Protein AF-A0A9Q3HR51-F1 (afdb_monomer_lite)

Sequence (413 aa):
MALQSNESLQESEDQRRLSQVKAELARNITLREQELVAKAASLERLKFEEELTHQVNLVRLGSPSTTTSKIASPLLSPPIGPTNAMLKDAINQSPKSTVLIPVGKERDLPEPAMMVLRGLWARLGYQGNSFVDMQLEIAKELSRADFARFEREMLCNEVISLRNELDLLREDRNELIRRAESAQANLSQVLESEERTFKALVTEREIAKRAIERAEKGVQQVVVAKEKEAVRAEAMSEEIHRLEKERLAAVLYARTAEEQAALANITAKTAAAVAISAVQTSQPPTPRVGFAPTTPKSPRMPSPGLAGRTTTHSQKPSNNPSQNHHHSNLANTPRLATASSPNHHSTSAPRTPHLNSASQPNNNNTWTELDEAILQTKMRERRIEAEENRLAAEATKLAQERIKLRFDLNQLP

pLDDT: mean 70.79, std 23.89, range [27.12, 98.44]

Secondary structure (DSSP, 8-state):
-HHHHHHHHHHHHHHHHHHHHHHHHHHHHHHHHHHHHHHHHHHHHHHHHHHHHHHHHHHHHS------------------------SSSSS-----------TTS--PPPHHHHHHHHHHHHHTT--GGGHHHHHHHHHHHHHH--HHHHHHHHHHHHHHHHHHHHHHHHHHHHHHHHHHHHHHHHHHHHHHHHHHHHHHHHHHHHHHHHHHHHHHHHHHHHHHHHHHHHHHHHHHHHHHHHHHHHHHHHHHHHHHHHHHHHHHHHHHHHHHHHHHHHHTTS--------------------------------------------------------------------------------S-----HHHHHHHHHHHHHHHHHHHHHHHHHHHHHHHHHHHHHHHHHTT--

Radius of gyration: 59.31 Å; chains: 1; bounding box: 138×70×180 Å

Foldseek 3Di:
DVVVVVVVVVVVVVVVVVVVVLVVVVVVLVVVVVVLVVVVVVVVVVVVVVVVVVVVVVVVVPDDDDDDDDDDDDDDDDDDDDDDPPDDPPPPDDPPPPPPPDPDDQDDDPPVVLVVLCVVCVVVVDDPVCSVVVSVVVSVVVNVDPVVVVVVVVVVVVVVVVVVVVVVVVVVVVVVVVVVVVVVVVVVVVVVVVVVVVVVVVVVVVVVVVVVVVVVVVVVVVVVVVVVVVVVVVVVVVVVVVVVVVVVVVVVVVVVVVVVVVVVVVVVVVVVVVVVVVVVVDDDDDDDDDDDDDDDDDDDDDDDDDDDDDDDDDDDDDDDDDDDDDDDDDDDDDDDDDDDDDDDDDDDDDDDDDDDDDDDDDPPPCPDPVNVVVVVVVVVVVVVVVVVVVSVVVVVVSVVVVVVSVVVVVPDD

Structure (mmCIF, N/CA/C/O backbone):
data_AF-A0A9Q3HR51-F1
#
_entry.id   AF-A0A9Q3HR51-F1
#
loop_
_atom_site.group_PDB
_atom_site.id
_atom_site.type_symbol
_atom_site.label_atom_id
_atom_site.label_alt_id
_atom_site.label_comp_id
_atom_site.label_asym_id
_atom_site.label_entity_id
_atom_site.label_seq_id
_atom_site.pdbx_PDB_ins_code
_atom_site.Cartn_x
_atom_site.Cartn_y
_atom_site.Cartn_z
_atom_site.occupancy
_atom_site.B_iso_or_equiv
_atom_site.auth_seq_id
_atom_site.auth_comp_id
_atom_site.auth_asym_id
_atom_site.auth_atom_id
_atom_site.pdbx_PDB_model_num
ATOM 1 N N . MET A 1 1 ? 19.876 -45.340 -39.652 1.00 53.31 1 MET A N 1
ATOM 2 C CA . MET A 1 1 ? 19.483 -43.980 -40.084 1.00 53.31 1 MET A CA 1
ATOM 3 C C . MET A 1 1 ? 17.972 -43.731 -40.048 1.00 53.31 1 MET A C 1
ATOM 5 O O . MET A 1 1 ? 17.600 -42.638 -39.664 1.00 53.31 1 MET A O 1
ATOM 9 N N . ALA A 1 2 ? 17.091 -44.698 -40.350 1.00 52.72 2 ALA A N 1
ATOM 10 C CA . ALA A 1 2 ? 15.634 -44.468 -40.302 1.00 52.72 2 ALA A CA 1
ATOM 11 C C . ALA A 1 2 ? 15.041 -44.251 -38.886 1.00 52.72 2 ALA A C 1
ATOM 13 O O . ALA A 1 2 ? 14.058 -43.536 -38.747 1.00 52.72 2 ALA A O 1
ATOM 14 N N . LEU A 1 3 ? 15.647 -44.813 -37.830 1.00 51.34 3 LEU A N 1
ATOM 15 C CA . LEU A 1 3 ? 15.132 -44.690 -36.454 1.00 51.34 3 LEU A CA 1
ATOM 16 C C . LEU A 1 3 ? 15.398 -43.311 -35.816 1.00 51.34 3 LEU A C 1
ATOM 18 O O . LEU A 1 3 ? 14.521 -42.781 -35.146 1.00 51.34 3 LEU A O 1
ATOM 22 N N . GLN A 1 4 ? 16.538 -42.678 -36.117 1.00 52.66 4 GLN A N 1
ATOM 23 C CA . GLN A 1 4 ? 16.861 -41.320 -35.639 1.00 52.66 4 GLN A CA 1
ATOM 24 C C . GLN A 1 4 ? 15.927 -40.242 -36.209 1.00 52.66 4 GLN A C 1
ATOM 26 O O . GLN A 1 4 ? 15.720 -39.204 -35.587 1.00 52.66 4 GLN A O 1
ATOM 31 N N . SER A 1 5 ? 15.342 -40.484 -37.385 1.00 58.94 5 SER A N 1
ATOM 32 C CA . SER A 1 5 ? 14.429 -39.527 -38.014 1.00 58.94 5 SER A CA 1
ATOM 33 C C . SER A 1 5 ? 13.038 -39.524 -37.373 1.00 58.94 5 SER A C 1
ATOM 35 O O . SER A 1 5 ? 12.352 -38.511 -37.454 1.00 58.94 5 SER A O 1
ATOM 37 N N . ASN A 1 6 ? 12.628 -40.625 -36.730 1.00 60.16 6 ASN A N 1
ATOM 38 C CA . ASN A 1 6 ? 11.337 -40.715 -36.042 1.00 60.16 6 ASN A CA 1
ATOM 39 C C . ASN A 1 6 ? 11.389 -40.091 -34.642 1.00 60.16 6 ASN A C 1
ATOM 41 O O . ASN A 1 6 ? 10.438 -39.423 -34.253 1.00 60.16 6 ASN A O 1
ATOM 45 N N . GLU A 1 7 ? 12.502 -40.237 -33.917 1.00 68.19 7 GLU A N 1
ATOM 46 C CA . GLU A 1 7 ? 12.691 -39.585 -32.609 1.00 68.19 7 GLU A CA 1
ATOM 47 C C . GLU A 1 7 ? 12.742 -38.056 -32.741 1.00 68.19 7 GLU A C 1
ATOM 49 O O . GLU A 1 7 ? 12.067 -37.353 -31.997 1.00 68.19 7 GLU A O 1
ATOM 54 N N . SER A 1 8 ? 13.431 -37.539 -33.765 1.00 69.19 8 SER A N 1
ATOM 55 C CA . SER A 1 8 ? 13.460 -36.100 -34.065 1.00 69.19 8 SER A CA 1
ATOM 56 C C . SER A 1 8 ? 12.079 -35.530 -34.420 1.00 69.19 8 SER A C 1
ATOM 58 O O . SER A 1 8 ? 11.780 -34.379 -34.090 1.00 69.19 8 SER A O 1
ATOM 60 N N . LEU A 1 9 ? 11.234 -36.314 -35.097 1.00 73.19 9 LEU A N 1
ATOM 61 C CA . LEU A 1 9 ? 9.881 -35.887 -35.448 1.00 73.19 9 LEU A CA 1
ATOM 62 C C . LEU A 1 9 ? 8.974 -35.862 -34.210 1.00 73.19 9 LEU A C 1
ATOM 64 O O . LEU A 1 9 ? 8.222 -34.908 -34.019 1.00 73.19 9 LEU A O 1
ATOM 68 N N . GLN A 1 10 ? 9.100 -36.878 -33.352 1.00 76.56 10 GLN A N 1
ATOM 69 C CA . GLN A 1 10 ? 8.363 -36.996 -32.096 1.00 76.56 10 GLN A CA 1
ATOM 70 C C . GLN A 1 10 ? 8.715 -35.850 -31.132 1.00 76.56 10 GLN A C 1
ATOM 72 O O . GLN A 1 10 ? 7.820 -35.193 -30.607 1.00 76.56 10 GLN A O 1
ATOM 77 N N . GLU A 1 11 ? 10.006 -35.533 -30.974 1.00 73.94 11 GLU A N 1
ATOM 78 C CA . GLU A 1 11 ? 10.455 -34.388 -30.169 1.00 73.94 11 GLU A CA 1
ATOM 79 C C . GLU A 1 11 ? 9.930 -33.057 -30.721 1.00 73.94 11 GLU A C 1
ATOM 81 O O . GLU A 1 11 ? 9.537 -32.176 -29.958 1.00 73.94 11 GLU A O 1
ATOM 86 N N . SER A 1 12 ? 9.856 -32.904 -32.048 1.00 79.81 12 SER A N 1
ATOM 87 C CA . SER A 1 12 ? 9.293 -31.701 -32.672 1.00 79.81 12 SER A CA 1
ATOM 88 C C . SER A 1 12 ? 7.792 -31.544 -32.394 1.00 79.81 12 SER A C 1
ATOM 90 O O . SER A 1 12 ? 7.313 -30.432 -32.142 1.00 79.81 12 SER A O 1
ATOM 92 N N . GLU A 1 13 ? 7.040 -32.646 -32.405 1.00 83.62 13 GLU A N 1
ATOM 93 C CA . GLU A 1 13 ? 5.615 -32.641 -32.068 1.00 83.62 13 GLU A CA 1
ATOM 94 C C . GLU A 1 13 ? 5.371 -32.355 -30.585 1.00 83.62 13 GLU A C 1
ATOM 96 O O . GLU A 1 13 ? 4.496 -31.545 -30.254 1.00 83.62 13 GLU A O 1
ATOM 101 N N . ASP A 1 14 ? 6.171 -32.936 -29.694 1.00 83.00 14 ASP A N 1
ATOM 102 C CA . ASP A 1 14 ? 6.077 -32.683 -28.257 1.00 83.00 14 ASP A CA 1
ATOM 103 C C . ASP A 1 14 ? 6.461 -31.232 -27.917 1.00 83.00 14 ASP A C 1
ATOM 105 O O . ASP A 1 14 ? 5.768 -30.574 -27.133 1.00 83.00 14 ASP A O 1
ATOM 109 N N . GLN A 1 15 ? 7.458 -30.661 -28.602 1.00 77.31 15 GLN A N 1
ATOM 110 C CA . GLN A 1 15 ? 7.823 -29.245 -28.476 1.00 77.31 15 GLN A CA 1
ATOM 111 C C . GLN A 1 15 ? 6.696 -28.311 -28.952 1.00 77.31 15 GLN A C 1
ATOM 113 O O . GLN A 1 15 ? 6.457 -27.252 -28.351 1.00 77.31 15 GLN A O 1
ATOM 118 N N . ARG A 1 16 ? 5.954 -28.698 -30.003 1.00 84.31 16 ARG A N 1
ATOM 119 C CA . ARG A 1 16 ? 4.760 -27.963 -30.460 1.00 84.31 16 ARG A CA 1
ATOM 120 C C . ARG A 1 16 ? 3.624 -28.042 -29.451 1.00 84.31 16 ARG A C 1
ATOM 122 O O . ARG A 1 16 ? 3.040 -27.005 -29.135 1.00 84.31 16 ARG A O 1
ATOM 129 N N . ARG A 1 17 ? 3.330 -29.229 -28.914 1.00 86.50 17 ARG A N 1
ATOM 130 C CA . ARG A 1 17 ? 2.284 -29.415 -27.894 1.00 86.50 17 ARG A CA 1
ATOM 131 C C . ARG A 1 17 ? 2.602 -28.630 -26.627 1.00 86.50 17 ARG A C 1
ATOM 133 O O . ARG A 1 17 ? 1.731 -27.943 -26.099 1.00 86.50 17 ARG A O 1
ATOM 140 N N . LEU A 1 18 ? 3.858 -28.646 -26.188 1.00 78.38 18 LEU A N 1
ATOM 141 C CA . LEU A 1 18 ? 4.303 -27.882 -25.027 1.00 78.38 18 LEU A CA 1
ATOM 142 C C . LEU A 1 18 ? 4.178 -26.369 -25.259 1.00 78.38 18 LEU A C 1
ATOM 144 O O . LEU A 1 18 ? 3.699 -25.645 -24.385 1.00 78.38 18 LEU A O 1
ATOM 148 N N . SER A 1 19 ? 4.557 -25.891 -26.446 1.00 82.25 19 SER A N 1
ATOM 149 C CA . SER A 1 19 ? 4.381 -24.486 -26.839 1.00 82.25 19 SER A CA 1
ATOM 150 C C . SER A 1 19 ? 2.905 -24.074 -26.858 1.00 82.25 19 SER A C 1
ATOM 152 O O . SER A 1 19 ? 2.559 -22.986 -26.395 1.00 82.25 19 SER A O 1
ATOM 154 N N . GLN A 1 20 ? 2.024 -24.957 -27.332 1.00 88.12 20 GLN A N 1
ATOM 155 C CA . GLN A 1 20 ? 0.582 -24.721 -27.379 1.00 88.12 20 GLN A CA 1
ATOM 156 C C . GLN A 1 20 ? -0.032 -24.636 -25.975 1.00 88.12 20 GLN A C 1
ATOM 158 O O . GLN A 1 20 ? -0.728 -23.665 -25.679 1.00 88.12 20 GLN A O 1
ATOM 163 N N . VAL A 1 21 ? 0.292 -25.581 -25.086 1.00 86.62 21 VAL A N 1
ATOM 164 C CA . VAL A 1 21 ? -0.184 -25.581 -23.691 1.00 86.62 21 VAL A CA 1
ATOM 165 C C . VAL A 1 21 ? 0.318 -24.348 -22.934 1.00 86.62 21 VAL A C 1
ATOM 167 O O . VAL A 1 21 ? -0.442 -23.723 -22.197 1.00 86.62 21 VAL A O 1
ATOM 170 N N . LYS A 1 22 ? 1.572 -23.928 -23.151 1.00 77.44 22 LYS A N 1
ATOM 171 C CA . LYS A 1 22 ? 2.119 -22.701 -22.543 1.00 77.44 22 LYS A CA 1
ATOM 172 C C . LYS A 1 22 ? 1.400 -21.440 -23.029 1.00 77.44 22 LYS A C 1
ATOM 174 O O . LYS A 1 22 ? 1.110 -20.558 -22.222 1.00 77.44 22 LYS A O 1
ATOM 179 N N . ALA A 1 23 ? 1.088 -21.352 -24.323 1.00 82.81 23 ALA A N 1
ATOM 180 C CA . ALA A 1 23 ? 0.343 -20.224 -24.881 1.00 82.81 23 ALA A CA 1
ATOM 181 C C . ALA A 1 23 ? -1.099 -20.163 -24.349 1.00 82.81 23 ALA A C 1
ATOM 183 O O . ALA A 1 23 ? -1.622 -19.078 -24.088 1.00 82.81 23 ALA A O 1
ATOM 184 N N . GLU A 1 24 ? -1.735 -21.318 -24.162 1.00 86.19 24 GLU A N 1
ATOM 185 C CA . GLU A 1 24 ? -3.075 -21.425 -23.587 1.00 86.19 24 GLU A CA 1
ATOM 186 C C . GLU A 1 24 ? -3.094 -21.079 -22.092 1.00 86.19 24 GLU A C 1
ATOM 188 O O . GLU A 1 24 ? -3.966 -20.332 -21.643 1.00 86.19 24 GLU A O 1
ATOM 193 N N . LEU A 1 25 ? -2.081 -21.516 -21.338 1.00 83.06 25 LEU A N 1
ATOM 194 C CA . LEU A 1 25 ? -1.894 -21.141 -19.937 1.00 83.06 25 LEU A CA 1
ATOM 195 C C . LEU A 1 25 ? -1.673 -19.629 -19.785 1.00 83.06 25 LEU A C 1
ATOM 197 O O . LEU A 1 25 ? -2.309 -19.000 -18.944 1.00 83.06 25 LEU A O 1
ATOM 201 N N . ALA A 1 26 ? -0.839 -19.024 -20.635 1.00 83.62 26 ALA A N 1
ATOM 202 C CA . ALA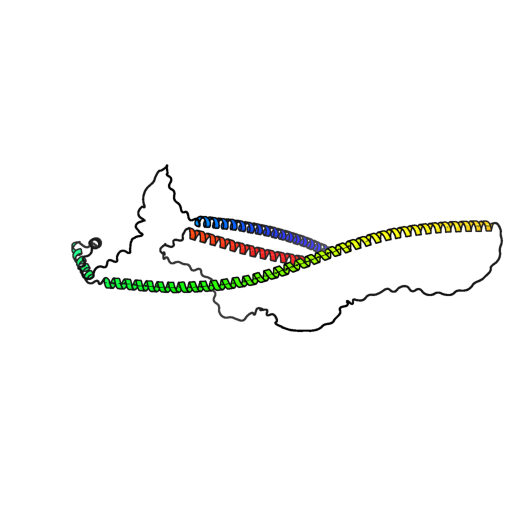 A 1 26 ? -0.624 -17.577 -20.637 1.00 83.62 26 ALA A CA 1
ATOM 203 C C . ALA A 1 26 ? -1.926 -16.804 -20.910 1.00 83.62 26 ALA A C 1
ATOM 205 O O . ALA A 1 26 ? -2.213 -15.823 -20.225 1.00 83.62 26 ALA A O 1
ATOM 206 N N . ARG A 1 27 ? -2.748 -17.280 -21.858 1.00 87.31 27 ARG A N 1
ATOM 207 C CA . ARG A 1 27 ? -4.067 -16.697 -22.146 1.00 87.31 27 ARG A CA 1
ATOM 208 C C . ARG A 1 27 ? -5.015 -16.797 -20.950 1.00 87.31 27 ARG A C 1
ATOM 210 O O . ARG A 1 27 ? -5.652 -15.802 -20.616 1.00 87.31 27 ARG A O 1
ATOM 217 N N . ASN A 1 28 ? -5.079 -17.957 -20.293 1.00 88.12 28 ASN A N 1
ATOM 218 C CA . ASN A 1 28 ? -5.903 -18.157 -19.096 1.00 88.12 28 ASN A CA 1
ATOM 219 C C . ASN A 1 28 ? -5.470 -17.255 -17.935 1.00 88.12 28 ASN A C 1
ATOM 221 O O . ASN A 1 28 ? -6.322 -16.666 -17.273 1.00 88.12 28 ASN A O 1
ATOM 225 N N . ILE A 1 29 ? -4.160 -17.085 -17.725 1.00 82.00 29 ILE A N 1
ATOM 226 C CA . ILE A 1 29 ? -3.631 -16.167 -16.707 1.00 82.00 29 ILE A CA 1
ATOM 227 C C . ILE A 1 29 ? -4.074 -14.731 -17.005 1.00 82.00 29 ILE A C 1
ATOM 229 O O . ILE A 1 29 ? -4.597 -14.068 -16.117 1.00 82.00 29 ILE A O 1
ATOM 233 N N . THR A 1 30 ? -3.945 -14.262 -18.250 1.00 87.38 30 THR A N 1
ATOM 234 C CA . THR A 1 30 ? -4.382 -12.904 -18.624 1.00 87.38 30 THR A CA 1
ATOM 235 C C . THR A 1 30 ? -5.889 -12.705 -18.442 1.00 87.38 30 THR A C 1
ATOM 237 O O . THR A 1 30 ? -6.316 -11.667 -17.942 1.00 87.38 30 THR A O 1
ATOM 240 N N . LEU A 1 31 ? -6.704 -13.699 -18.806 1.00 88.88 31 LEU A N 1
ATOM 241 C CA . LEU A 1 31 ? -8.156 -13.661 -18.603 1.00 88.88 31 LEU A CA 1
ATOM 242 C C . LEU A 1 31 ? -8.514 -13.585 -17.114 1.00 88.88 31 LEU A C 1
ATOM 244 O O . LEU A 1 31 ? -9.371 -12.794 -16.719 1.00 88.88 31 LEU A O 1
ATOM 248 N N . ARG A 1 32 ? -7.819 -14.359 -16.277 1.00 84.00 32 ARG A N 1
ATOM 249 C CA . ARG A 1 32 ? -8.034 -14.353 -14.831 1.00 84.00 32 ARG A CA 1
ATOM 250 C C . ARG A 1 32 ? -7.569 -13.051 -14.180 1.00 84.00 32 ARG A C 1
ATOM 252 O O . ARG A 1 32 ? -8.274 -12.535 -13.321 1.00 84.00 32 ARG A O 1
ATOM 259 N N . GLU A 1 33 ? -6.440 -12.489 -14.613 1.00 81.69 33 GLU A N 1
ATOM 260 C CA . GLU A 1 33 ? -5.976 -11.158 -14.190 1.00 81.69 33 GLU A CA 1
ATOM 261 C C . GLU A 1 33 ? -7.032 -10.086 -14.508 1.00 81.69 33 GLU A C 1
ATOM 263 O O . GLU A 1 33 ? -7.369 -9.279 -13.644 1.00 81.69 33 GLU A O 1
ATOM 268 N N . GLN A 1 34 ? -7.617 -10.109 -15.710 1.00 86.06 34 GLN A N 1
ATOM 269 C CA . GLN A 1 34 ? -8.686 -9.178 -16.089 1.00 86.06 34 GLN A CA 1
ATOM 270 C C . GLN A 1 34 ? -9.947 -9.348 -15.232 1.00 86.06 34 GLN A C 1
ATOM 272 O O . GLN A 1 34 ? -10.537 -8.353 -14.812 1.00 86.06 34 GLN A O 1
ATOM 277 N N . GLU A 1 35 ? -10.348 -10.585 -14.931 1.00 89.31 35 GLU A N 1
ATOM 278 C CA . GLU A 1 35 ? -11.494 -10.860 -14.057 1.00 89.31 35 GLU A CA 1
ATOM 279 C C . GLU A 1 35 ? -11.260 -10.339 -12.629 1.00 89.31 35 GLU A C 1
ATOM 281 O O . GLU A 1 35 ? -12.163 -9.767 -12.016 1.00 89.31 35 GLU A O 1
ATOM 286 N N . LEU A 1 36 ? -10.042 -10.498 -12.105 1.00 81.69 36 LEU A N 1
ATOM 287 C CA . LEU A 1 36 ? -9.665 -9.992 -10.786 1.00 81.69 36 LEU A CA 1
ATOM 288 C C . LEU A 1 36 ? -9.645 -8.461 -10.743 1.00 81.69 36 LEU A C 1
ATOM 290 O O . LEU A 1 36 ? -10.172 -7.879 -9.797 1.00 81.69 36 LEU A O 1
ATOM 294 N N . VAL A 1 37 ? -9.119 -7.806 -11.781 1.00 89.38 37 VAL A N 1
ATOM 295 C CA . VAL A 1 37 ? -9.155 -6.340 -11.908 1.00 89.38 37 VAL A CA 1
ATOM 296 C C . VAL A 1 37 ? -10.597 -5.831 -11.984 1.00 89.38 37 VAL A C 1
ATOM 298 O O . VAL A 1 37 ? -10.943 -4.860 -11.314 1.00 89.38 37 VAL A O 1
ATOM 301 N N . ALA A 1 38 ? -11.465 -6.507 -12.742 1.00 86.25 38 ALA A N 1
ATOM 302 C CA . ALA A 1 38 ? -12.880 -6.153 -12.822 1.00 86.25 38 ALA A CA 1
ATOM 303 C C . ALA A 1 38 ? -13.597 -6.316 -11.469 1.00 86.25 38 ALA A C 1
ATOM 305 O O . ALA A 1 38 ? -14.395 -5.458 -11.087 1.00 86.25 38 ALA A O 1
ATOM 306 N N . LYS A 1 39 ? -13.287 -7.379 -10.714 1.00 85.00 39 LYS A N 1
ATOM 307 C CA . LYS A 1 39 ? -13.815 -7.592 -9.356 1.00 85.00 39 LYS A CA 1
ATOM 308 C C . LYS A 1 39 ? -13.337 -6.528 -8.371 1.00 85.00 39 LYS A C 1
ATOM 310 O O . LYS A 1 39 ? -14.162 -5.994 -7.637 1.00 85.00 39 LYS A O 1
ATOM 315 N N . ALA A 1 40 ? -12.054 -6.170 -8.396 1.00 79.12 40 ALA A N 1
ATOM 316 C CA . ALA A 1 40 ? -11.508 -5.103 -7.556 1.00 79.12 40 ALA A CA 1
ATOM 317 C C . ALA A 1 40 ? -12.186 -3.752 -7.844 1.00 79.12 40 ALA A C 1
ATOM 319 O O . ALA A 1 40 ? -12.652 -3.086 -6.924 1.00 79.12 40 ALA A O 1
ATOM 320 N N . ALA A 1 41 ? -12.357 -3.398 -9.122 1.00 84.25 41 ALA A N 1
ATOM 321 C CA . ALA A 1 41 ? -13.070 -2.181 -9.512 1.00 84.25 41 ALA A CA 1
ATOM 322 C C . ALA A 1 41 ? -14.552 -2.190 -9.080 1.00 84.25 41 ALA A C 1
ATOM 324 O O . ALA A 1 41 ? -15.119 -1.145 -8.765 1.00 84.25 41 ALA A O 1
ATOM 325 N N . SER A 1 42 ? -15.198 -3.362 -9.055 1.00 85.12 42 SER A N 1
ATOM 326 C CA . SER A 1 42 ? -16.565 -3.502 -8.539 1.00 85.12 42 SER A CA 1
ATOM 327 C C . SER A 1 42 ? -16.636 -3.295 -7.025 1.00 85.12 42 SER A C 1
ATOM 329 O O . SER A 1 42 ? -17.580 -2.662 -6.559 1.00 85.12 42 SER A O 1
ATOM 331 N N . LEU A 1 43 ? -15.666 -3.811 -6.265 1.00 80.62 43 LEU A N 1
ATOM 332 C CA . LEU A 1 43 ? -15.592 -3.621 -4.813 1.00 80.62 43 LEU A CA 1
ATOM 333 C C . LEU A 1 43 ? -15.333 -2.158 -4.448 1.00 80.62 43 LEU A C 1
ATOM 335 O O . LEU A 1 43 ? -15.972 -1.633 -3.543 1.00 80.62 43 LEU A O 1
ATOM 339 N N . GLU A 1 44 ? -14.477 -1.470 -5.203 1.00 83.69 44 GLU A N 1
ATOM 340 C CA . GLU A 1 44 ? -14.198 -0.047 -4.996 1.00 83.69 44 GLU A CA 1
ATOM 341 C C . GLU A 1 44 ? -15.447 0.825 -5.212 1.00 83.69 44 GLU A C 1
ATOM 343 O O . GLU A 1 44 ? -15.718 1.737 -4.429 1.00 83.69 44 GLU A O 1
ATOM 348 N N . ARG A 1 45 ? -16.274 0.500 -6.218 1.00 83.50 45 ARG A N 1
ATOM 349 C CA . ARG A 1 45 ? -17.580 1.153 -6.419 1.00 83.50 45 ARG A CA 1
ATOM 350 C C . ARG A 1 45 ? -18.542 0.896 -5.262 1.00 83.50 45 ARG A C 1
ATOM 352 O O . ARG A 1 45 ? -19.205 1.827 -4.819 1.00 83.50 45 ARG A O 1
ATOM 359 N N . LEU A 1 46 ? -18.595 -0.341 -4.772 1.00 84.94 46 LEU A N 1
ATOM 360 C CA . LEU A 1 46 ? -19.478 -0.743 -3.674 1.00 84.94 46 LEU A CA 1
ATOM 361 C C . LEU A 1 46 ? -19.076 -0.049 -2.363 1.00 84.94 46 LEU A C 1
ATOM 363 O O . LEU A 1 46 ? -19.932 0.469 -1.654 1.00 84.94 46 LEU A O 1
ATOM 367 N N . LYS A 1 47 ? -17.769 0.079 -2.106 1.00 81.12 47 LYS A N 1
ATOM 368 C CA . LYS A 1 47 ? -17.220 0.872 -0.999 1.00 81.12 47 LYS A CA 1
ATOM 369 C C . LYS A 1 47 ? -17.615 2.344 -1.099 1.00 81.12 47 LYS A C 1
ATOM 371 O O . LYS A 1 47 ? -17.983 2.948 -0.098 1.00 81.12 47 LYS A O 1
ATOM 376 N N . PHE A 1 48 ? -17.554 2.926 -2.297 1.00 84.38 48 PHE A N 1
ATOM 377 C CA . PHE A 1 48 ? -17.958 4.316 -2.509 1.00 84.38 48 PHE A CA 1
ATOM 378 C C . PHE A 1 48 ? -19.462 4.523 -2.257 1.00 84.38 48 PHE A C 1
ATOM 380 O O . PHE A 1 48 ? -19.862 5.538 -1.694 1.00 84.38 48 PHE A O 1
ATOM 387 N N . GLU A 1 49 ? -20.295 3.552 -2.634 1.00 84.38 49 GLU A N 1
ATOM 388 C CA . GLU A 1 49 ? -21.742 3.567 -2.390 1.00 84.38 49 GLU A CA 1
ATOM 389 C C . GLU A 1 49 ? -22.089 3.383 -0.901 1.00 84.38 49 GLU A C 1
ATOM 391 O O . GLU A 1 49 ? -22.957 4.086 -0.372 1.00 84.38 49 GLU A O 1
ATOM 396 N N . GLU A 1 50 ? -21.376 2.507 -0.187 1.00 76.12 50 GLU A N 1
ATOM 397 C CA . GLU A 1 50 ? -21.521 2.341 1.265 1.00 76.12 50 GLU A CA 1
ATOM 398 C C . GLU A 1 50 ? -21.039 3.578 2.038 1.00 76.12 50 GLU A C 1
ATOM 400 O O . GLU A 1 50 ? -21.739 4.030 2.944 1.00 76.12 50 GLU A O 1
ATOM 405 N N . GLU A 1 51 ? -19.915 4.188 1.650 1.00 79.44 51 GLU A N 1
ATOM 406 C CA . GLU A 1 51 ? -19.417 5.442 2.237 1.00 79.44 51 GLU A CA 1
ATOM 407 C C . GLU A 1 51 ? -20.406 6.595 2.012 1.00 79.44 51 GLU A C 1
ATOM 409 O O . GLU A 1 51 ? -20.704 7.365 2.929 1.00 79.44 51 GLU A O 1
ATOM 414 N N . LEU A 1 52 ? -20.993 6.681 0.814 1.00 82.75 52 LEU A N 1
ATOM 415 C CA . LEU A 1 52 ? -22.047 7.648 0.514 1.00 82.75 52 LEU A CA 1
ATOM 416 C C . LEU A 1 52 ? -23.280 7.410 1.398 1.00 82.75 52 LEU A C 1
ATOM 418 O O . LEU A 1 52 ? -23.846 8.354 1.947 1.00 82.75 52 LEU A O 1
ATOM 422 N N . THR A 1 53 ? -23.674 6.150 1.585 1.00 78.69 53 THR A N 1
ATOM 423 C CA . THR A 1 53 ? -24.798 5.771 2.454 1.00 78.69 53 THR A CA 1
ATOM 424 C C . THR A 1 53 ? -24.512 6.113 3.920 1.00 78.69 53 THR A C 1
ATOM 426 O O . THR A 1 53 ? -25.376 6.647 4.619 1.00 78.69 53 THR A O 1
ATOM 429 N N . HIS A 1 54 ? -23.287 5.868 4.384 1.00 73.69 54 HIS A N 1
ATOM 430 C CA . HIS A 1 54 ? -22.830 6.217 5.724 1.00 73.69 54 HIS A CA 1
ATOM 431 C C . HIS A 1 54 ? -22.856 7.738 5.948 1.00 73.69 54 HIS A C 1
ATOM 433 O O . HIS A 1 54 ? -23.409 8.199 6.949 1.00 73.69 54 HIS A O 1
ATOM 439 N N . GLN A 1 55 ? -22.378 8.533 4.983 1.00 73.44 55 GLN A N 1
ATOM 440 C CA . GLN A 1 55 ? -22.463 9.996 5.035 1.00 73.44 55 GLN A CA 1
ATOM 441 C C . GLN A 1 55 ? -23.906 10.509 5.031 1.00 73.44 55 GLN A C 1
ATOM 443 O O . GLN A 1 55 ? -24.241 11.390 5.822 1.00 73.44 55 GLN A O 1
ATOM 448 N N . VAL A 1 56 ? -24.787 9.948 4.197 1.00 77.81 56 VAL A N 1
ATOM 449 C CA . VAL A 1 56 ? -26.214 10.316 4.172 1.00 77.81 56 VAL A CA 1
ATOM 450 C C . VAL A 1 56 ? -26.878 10.037 5.525 1.00 77.81 56 VAL A C 1
ATOM 452 O O . VAL A 1 56 ? -27.633 10.875 6.026 1.00 77.81 56 VAL A O 1
ATOM 455 N N . ASN A 1 57 ? -26.563 8.906 6.158 1.00 72.06 57 ASN A N 1
ATOM 456 C CA . ASN A 1 57 ? -27.070 8.571 7.489 1.00 72.06 57 ASN A CA 1
ATOM 457 C C . ASN A 1 57 ? -26.529 9.518 8.575 1.00 72.06 57 ASN A C 1
ATOM 459 O O . ASN A 1 57 ? -27.292 9.951 9.438 1.00 72.06 57 ASN A O 1
ATOM 463 N N . LEU A 1 58 ? -25.257 9.918 8.495 1.00 67.06 58 LEU A N 1
ATOM 464 C CA . LEU A 1 58 ? -24.650 10.916 9.386 1.00 67.06 58 LEU A CA 1
ATOM 465 C C . LEU A 1 58 ? -25.281 12.310 9.238 1.00 67.06 58 LEU A C 1
ATOM 467 O O . LEU A 1 58 ? -25.576 12.959 10.239 1.00 67.06 58 LEU A O 1
ATOM 471 N N . VAL A 1 59 ? -25.559 12.763 8.011 1.00 71.25 59 VAL A N 1
ATOM 472 C CA . VAL A 1 59 ? -26.212 14.063 7.750 1.00 71.25 59 VAL A CA 1
ATOM 473 C C . VAL A 1 59 ? -27.666 14.070 8.233 1.00 71.25 59 VAL A C 1
ATOM 475 O O . VAL A 1 59 ? -28.135 15.071 8.785 1.00 71.25 59 VAL A O 1
ATOM 478 N N . ARG A 1 60 ? -28.373 12.940 8.110 1.00 65.50 60 ARG A N 1
ATOM 479 C CA . ARG A 1 60 ? -29.726 12.761 8.663 1.00 65.50 60 ARG A CA 1
ATOM 480 C C . ARG A 1 60 ? -29.757 12.860 10.195 1.00 65.50 60 ARG A C 1
ATOM 482 O O . ARG A 1 60 ? -30.771 13.279 10.745 1.00 65.50 60 ARG A O 1
ATOM 489 N N . LEU A 1 61 ? -28.654 12.515 10.863 1.00 53.50 61 LEU A N 1
ATOM 490 C CA . LEU A 1 61 ? -28.477 12.583 12.321 1.00 53.50 61 LEU A CA 1
ATOM 491 C C . LEU A 1 61 ? -27.901 13.929 12.811 1.00 53.50 61 LEU A C 1
ATOM 493 O O . LEU A 1 61 ? -28.034 14.249 13.989 1.00 53.50 61 LEU A O 1
ATOM 497 N N . GLY A 1 62 ? -27.288 14.726 11.927 1.00 45.75 62 GLY A N 1
ATOM 498 C CA . GLY A 1 62 ? -26.619 15.994 12.255 1.00 45.75 62 GLY A CA 1
ATOM 499 C C . GLY A 1 62 ? -27.459 17.268 12.097 1.00 45.75 62 GLY A C 1
ATOM 500 O O . GLY A 1 62 ? -26.947 18.356 12.347 1.00 45.75 62 GLY A O 1
ATOM 501 N N . SER A 1 63 ? -28.727 17.176 11.682 1.00 38.66 63 SER A N 1
ATOM 502 C CA . SER A 1 63 ? -29.603 18.350 11.540 1.00 38.66 63 SER A CA 1
ATOM 503 C C . SER A 1 63 ? -30.370 18.641 12.842 1.00 38.66 63 SER A C 1
ATOM 505 O O . SER A 1 63 ? -31.279 17.880 13.181 1.00 38.66 63 SER A O 1
ATOM 507 N N . PRO A 1 64 ? -30.093 19.744 13.568 1.00 44.69 64 PRO A N 1
ATOM 508 C CA . PRO A 1 64 ? -30.961 20.190 14.649 1.00 44.69 64 PRO A CA 1
ATOM 509 C C . PRO A 1 64 ? -32.232 20.790 14.037 1.00 44.69 64 PRO A C 1
ATOM 511 O O . PRO A 1 64 ? -32.239 21.921 13.557 1.00 44.69 64 PRO A O 1
ATOM 514 N N . SER A 1 65 ? -33.327 20.029 14.018 1.00 33.88 65 SER A N 1
ATOM 515 C CA . SER A 1 65 ? -34.631 20.577 13.645 1.00 33.88 65 SER A CA 1
ATOM 516 C C . SER A 1 65 ? -35.228 21.332 14.834 1.00 33.88 65 SER A C 1
ATOM 518 O O . SER A 1 65 ? -35.861 20.755 15.716 1.00 33.88 65 SER A O 1
ATOM 520 N N . THR A 1 66 ? -35.034 22.647 14.852 1.00 35.03 66 THR A N 1
ATOM 521 C CA . THR A 1 66 ? -35.891 23.589 15.574 1.00 35.03 66 THR A CA 1
ATOM 522 C C . THR A 1 66 ? -36.556 24.511 14.559 1.00 35.03 66 THR A C 1
ATOM 524 O O . THR A 1 66 ? -35.922 25.392 13.993 1.00 35.03 66 THR A O 1
ATOM 527 N N . THR A 1 67 ? -37.856 24.328 14.315 1.00 35.94 67 THR A N 1
ATOM 528 C CA . THR A 1 67 ? -38.897 25.313 14.673 1.00 35.94 67 THR A CA 1
ATOM 529 C C . THR A 1 67 ? -40.285 24.901 14.164 1.00 35.94 67 THR A C 1
ATOM 531 O O . THR A 1 67 ? -40.521 24.567 13.010 1.00 35.94 67 THR A O 1
ATOM 534 N N . THR A 1 68 ? -41.205 24.950 15.119 1.00 37.53 68 THR A N 1
ATOM 535 C CA . THR A 1 68 ? -42.665 25.048 15.068 1.00 37.53 68 THR A CA 1
ATOM 536 C C . THR A 1 68 ? -43.300 25.687 13.820 1.00 37.53 68 THR A C 1
ATOM 538 O O . THR A 1 68 ? -42.993 26.829 13.494 1.00 37.53 68 THR A O 1
ATOM 541 N N . SER A 1 69 ? -44.357 25.068 13.278 1.00 30.20 69 SER A N 1
ATOM 542 C CA . SER A 1 69 ? -45.630 25.761 12.994 1.00 30.20 69 SER A CA 1
ATOM 543 C C . SER A 1 69 ? -46.790 24.770 12.796 1.00 30.20 69 SER A C 1
ATOM 545 O O . SER A 1 69 ? -46.685 23.770 12.094 1.00 30.20 69 SER A O 1
ATOM 547 N N . LYS A 1 70 ? -47.900 25.051 13.491 1.00 41.19 70 LYS A N 1
ATOM 548 C CA . LYS A 1 70 ? -49.218 24.416 13.355 1.00 41.19 70 LYS A CA 1
ATOM 549 C C . LYS A 1 70 ? -49.874 24.874 12.051 1.00 41.19 70 LYS A C 1
ATOM 551 O O . LYS A 1 70 ? -50.060 26.078 11.922 1.00 41.19 70 LYS A O 1
ATOM 556 N N . ILE A 1 71 ? -50.359 23.956 11.210 1.00 34.69 71 ILE A N 1
ATOM 557 C CA . ILE A 1 71 ? -51.543 24.153 10.348 1.00 34.69 71 ILE A CA 1
ATOM 558 C C . ILE A 1 71 ? -52.335 22.830 10.295 1.00 34.69 71 ILE A C 1
ATOM 560 O O . ILE A 1 71 ? -51.776 21.746 10.421 1.00 34.69 71 ILE A O 1
ATOM 564 N N . ALA A 1 72 ? -53.655 22.985 10.230 1.00 30.66 72 ALA A N 1
ATOM 565 C CA . ALA A 1 72 ? -54.740 22.054 10.513 1.00 30.66 72 ALA A CA 1
ATOM 566 C C . ALA A 1 72 ? -54.924 20.847 9.560 1.00 30.66 72 ALA A C 1
ATOM 568 O O . ALA A 1 72 ? -54.545 20.886 8.394 1.00 30.66 72 ALA A O 1
ATOM 569 N N . SER A 1 73 ? -55.589 19.811 10.090 1.00 35.78 73 SER A N 1
ATOM 570 C CA . SER A 1 73 ? -56.162 18.616 9.426 1.00 35.78 73 SER A CA 1
ATOM 571 C C . SER A 1 73 ? -57.307 18.967 8.436 1.00 35.78 73 SER A C 1
ATOM 573 O O . SER A 1 73 ? -57.765 20.112 8.498 1.00 35.78 73 SER A O 1
ATOM 575 N N . PRO A 1 74 ? -57.855 18.049 7.579 1.00 45.47 74 PRO A N 1
ATOM 576 C CA . PRO A 1 74 ? -58.654 16.886 8.044 1.00 45.47 74 PRO A CA 1
ATOM 577 C C . PRO A 1 74 ? -58.715 15.607 7.142 1.00 45.47 74 PRO A C 1
ATOM 579 O O . PRO A 1 74 ? -58.275 15.607 6.000 1.00 45.47 74 PRO A O 1
ATOM 582 N N . LEU A 1 75 ? -59.378 14.562 7.687 1.00 27.12 75 LEU A N 1
ATOM 583 C CA . LEU A 1 75 ? -60.085 13.420 7.040 1.00 27.12 75 LEU A CA 1
ATOM 584 C C . LEU A 1 75 ? -59.287 12.182 6.553 1.00 27.12 75 LEU A C 1
ATOM 586 O O . LEU A 1 75 ? -58.762 12.175 5.449 1.00 27.12 75 LEU A O 1
ATOM 590 N N . LEU A 1 76 ? -59.303 11.068 7.309 1.00 30.12 76 LEU A N 1
ATOM 591 C CA . LEU A 1 76 ? -60.309 9.977 7.238 1.00 30.12 76 LEU A CA 1
ATOM 592 C C . LEU A 1 76 ? -59.912 8.780 8.149 1.00 30.12 76 LEU A C 1
ATOM 594 O O . LEU A 1 76 ? -58.843 8.198 8.010 1.00 30.12 76 LEU A O 1
ATOM 598 N N . SER A 1 77 ? -60.805 8.433 9.080 1.00 28.12 77 SER A N 1
ATOM 599 C CA . SER A 1 77 ? -60.811 7.258 9.990 1.00 28.12 77 SER A CA 1
ATOM 600 C C . SER A 1 77 ? -61.375 5.993 9.258 1.00 28.12 77 SER A C 1
ATOM 602 O O . SER A 1 77 ? -61.786 6.184 8.110 1.00 28.12 77 SER A O 1
ATOM 604 N N . PRO A 1 78 ? -61.538 4.753 9.832 1.00 43.03 78 PRO A N 1
ATOM 605 C CA . PRO A 1 78 ? -61.744 4.419 11.260 1.00 43.03 78 PRO A CA 1
ATOM 606 C C . PRO A 1 78 ? -61.171 3.009 11.706 1.00 43.03 78 PRO A C 1
ATOM 608 O O . PRO A 1 78 ? -60.174 2.589 11.129 1.00 43.03 78 PRO A O 1
ATOM 611 N N . PRO A 1 79 ? -61.659 2.300 12.766 1.00 43.47 79 PRO A N 1
ATOM 612 C CA . PRO A 1 79 ? -60.877 2.072 14.002 1.00 43.47 79 PRO A CA 1
ATOM 613 C C . PRO A 1 79 ? -60.867 0.615 14.548 1.00 43.47 79 PRO A C 1
ATOM 615 O O . PRO A 1 79 ? -61.858 -0.096 14.429 1.00 43.47 79 PRO A O 1
ATOM 618 N N . ILE A 1 80 ? -59.839 0.186 15.298 1.00 32.75 80 ILE A N 1
ATOM 619 C CA . ILE A 1 80 ? -59.976 -0.964 16.225 1.00 32.75 80 ILE A CA 1
ATOM 620 C C . ILE A 1 80 ? -59.146 -0.753 17.504 1.00 32.75 80 ILE A C 1
ATOM 622 O O . ILE A 1 80 ? -57.924 -0.785 17.457 1.00 32.75 80 ILE A O 1
ATOM 626 N N . GLY A 1 81 ? -59.851 -0.618 18.635 1.00 30.00 81 GLY A N 1
ATOM 627 C CA . GLY A 1 81 ? -59.587 -1.364 19.878 1.00 30.00 81 GLY A CA 1
ATOM 628 C C . GLY A 1 81 ? -58.486 -0.881 20.843 1.00 30.00 81 GLY A C 1
ATOM 629 O O . GLY A 1 81 ? -57.399 -0.538 20.398 1.00 30.00 81 GLY A O 1
ATOM 630 N N . PRO A 1 82 ? -58.734 -0.864 22.172 1.00 41.12 82 PRO A N 1
ATOM 631 C CA . PRO A 1 82 ? -57.956 -0.099 23.146 1.00 41.12 82 PRO A CA 1
ATOM 632 C C . PRO A 1 82 ? -56.905 -0.943 23.883 1.00 41.12 82 PRO A C 1
ATOM 634 O O . PRO A 1 82 ? -57.094 -2.139 24.042 1.00 41.12 82 PRO A O 1
ATOM 637 N N . THR A 1 83 ? -55.855 -0.282 24.385 1.00 37.50 83 THR A N 1
ATOM 638 C CA . THR A 1 83 ? -55.275 -0.362 25.750 1.00 37.50 83 THR A CA 1
ATOM 639 C C . THR A 1 83 ? -53.781 -0.064 25.690 1.00 37.50 83 THR A C 1
ATOM 641 O O . THR A 1 83 ? -53.033 -0.831 25.095 1.00 37.50 83 THR A O 1
ATOM 644 N N . ASN A 1 84 ? -53.363 1.048 26.303 1.00 31.67 84 ASN A N 1
ATOM 645 C CA . ASN A 1 84 ? -52.161 1.183 27.147 1.00 31.67 84 ASN A CA 1
ATOM 646 C C . ASN A 1 84 ? -51.830 2.667 27.344 1.00 31.67 84 ASN A C 1
ATOM 648 O O . ASN A 1 84 ? -50.813 3.187 26.897 1.00 31.67 84 ASN A O 1
ATOM 652 N N . ALA A 1 85 ? -52.720 3.353 28.059 1.00 35.00 85 ALA A N 1
ATOM 653 C CA . ALA A 1 85 ? -52.426 4.621 28.708 1.00 35.00 85 ALA A CA 1
ATOM 654 C C . ALA A 1 85 ? -52.188 4.358 30.205 1.00 35.00 85 ALA A C 1
ATOM 656 O O . ALA A 1 85 ? -52.988 4.758 31.036 1.00 35.00 85 ALA A O 1
ATOM 657 N N . MET A 1 86 ? -51.123 3.626 30.544 1.00 35.50 86 MET A N 1
ATOM 658 C CA . MET A 1 86 ? -50.595 3.509 31.914 1.00 35.50 86 MET A CA 1
ATOM 659 C C . MET A 1 86 ? -49.093 3.207 31.856 1.00 35.50 86 MET A C 1
ATOM 661 O O . MET A 1 86 ? -48.644 2.146 32.268 1.00 35.50 86 MET A O 1
ATOM 665 N N . LEU A 1 87 ? -48.291 4.112 31.289 1.00 39.62 87 LEU A N 1
ATOM 666 C CA . LEU A 1 87 ? -46.830 4.002 31.411 1.00 39.62 87 LEU A CA 1
ATOM 667 C C . LEU A 1 87 ? -46.120 5.363 31.373 1.00 39.62 87 LEU A C 1
ATOM 669 O O . LEU A 1 87 ? -45.054 5.508 30.783 1.00 39.62 87 LEU A O 1
ATOM 673 N N . LYS A 1 88 ? -46.728 6.386 31.989 1.00 33.66 88 LYS A N 1
ATOM 674 C CA . LYS A 1 88 ? -46.076 7.689 32.213 1.00 33.66 88 LYS A CA 1
ATOM 675 C C . LYS A 1 88 ? -46.036 8.162 33.670 1.00 33.66 88 LYS A C 1
ATOM 677 O O . LYS A 1 88 ? -45.384 9.163 33.933 1.00 33.66 88 LYS A O 1
ATOM 682 N N . ASP A 1 89 ? -46.562 7.384 34.617 1.00 31.48 89 ASP A N 1
ATOM 683 C CA . ASP A 1 89 ? -46.490 7.711 36.055 1.00 31.48 89 ASP A CA 1
ATOM 684 C C . ASP A 1 89 ? -45.362 6.983 36.816 1.00 31.48 89 ASP A C 1
ATOM 686 O O . ASP A 1 89 ? -45.260 7.083 38.037 1.00 31.48 89 ASP A O 1
ATOM 690 N N . ALA A 1 90 ? -44.475 6.261 36.123 1.00 35.22 90 ALA A N 1
ATOM 691 C CA . ALA A 1 90 ? -43.449 5.434 36.771 1.00 35.22 90 ALA A CA 1
ATOM 692 C C . ALA A 1 90 ? -42.087 6.126 37.002 1.00 35.22 90 ALA A C 1
ATOM 694 O O . ALA A 1 90 ? -41.199 5.507 37.577 1.00 35.22 90 ALA A O 1
ATOM 695 N N . ILE A 1 91 ? -41.897 7.388 36.591 1.00 38.16 91 ILE A N 1
ATOM 696 C CA . ILE A 1 91 ? -40.577 8.063 36.662 1.00 38.16 91 ILE A CA 1
ATOM 697 C C . ILE A 1 91 ? -40.441 9.000 37.884 1.00 38.16 91 ILE A C 1
ATOM 699 O O . ILE A 1 91 ? -39.365 9.515 38.150 1.00 38.16 91 ILE A O 1
ATOM 703 N N . ASN A 1 92 ? -41.485 9.155 38.708 1.00 32.88 92 ASN A N 1
ATOM 704 C CA . ASN A 1 92 ? -41.434 9.979 39.930 1.00 32.88 92 ASN A CA 1
ATOM 705 C C . ASN A 1 92 ? -41.737 9.211 41.227 1.00 32.88 92 ASN A C 1
ATOM 707 O O . ASN A 1 92 ? -42.125 9.808 42.231 1.00 32.88 92 ASN A O 1
ATOM 711 N N . GLN A 1 93 ? -41.531 7.892 41.253 1.00 31.78 93 GLN A N 1
ATOM 712 C CA . GLN A 1 93 ? -41.509 7.169 42.524 1.00 31.78 93 GLN A CA 1
ATOM 713 C C . GLN A 1 93 ? -40.100 7.233 43.113 1.00 31.78 93 GLN A C 1
ATOM 715 O O . GLN A 1 93 ? -39.260 6.367 42.889 1.00 31.78 93 GLN A O 1
ATOM 720 N N . SER A 1 94 ? -39.882 8.304 43.881 1.00 32.09 94 SER A N 1
ATOM 721 C CA . SER A 1 94 ? -39.018 8.314 45.066 1.00 32.09 94 SER A CA 1
ATOM 722 C C . SER A 1 94 ? -38.975 6.918 45.714 1.00 32.09 94 SER A C 1
ATOM 724 O O . SER A 1 94 ? -40.038 6.285 45.801 1.00 32.09 94 SER A O 1
ATOM 726 N N . PRO A 1 95 ? -37.798 6.418 46.147 1.00 40.66 95 PRO A N 1
ATOM 727 C CA . PRO A 1 95 ? -37.701 5.112 46.786 1.00 40.66 95 PRO A CA 1
ATOM 728 C C . PRO A 1 95 ? -38.732 5.071 47.907 1.00 40.66 95 PRO A C 1
ATOM 730 O O . PRO A 1 95 ? -38.723 5.923 48.797 1.00 40.66 95 PRO A O 1
ATOM 733 N N . LYS A 1 96 ? -39.688 4.138 47.792 1.00 39.12 96 LYS A N 1
ATOM 734 C CA . LYS A 1 96 ? -40.759 3.941 48.767 1.00 39.12 96 LYS A CA 1
ATOM 735 C C . LYS A 1 96 ? -40.124 3.966 50.144 1.00 39.12 96 LYS A C 1
ATOM 737 O O . LYS A 1 96 ? -39.323 3.089 50.447 1.00 39.12 96 LYS A O 1
ATOM 742 N N . SER A 1 97 ? -40.472 5.008 50.901 1.00 36.16 97 SER A N 1
ATOM 743 C CA . SER A 1 97 ? -40.095 5.233 52.288 1.00 36.16 97 SER A CA 1
ATOM 744 C C . SER A 1 97 ? -39.963 3.893 52.991 1.00 36.16 97 SER A C 1
ATOM 746 O O . SER A 1 97 ? -40.974 3.231 53.235 1.00 36.16 97 SER A O 1
ATOM 748 N N . THR A 1 98 ? -38.726 3.499 53.296 1.00 43.81 98 THR A N 1
ATOM 749 C CA . THR A 1 98 ? -38.453 2.465 54.283 1.00 43.81 98 THR A CA 1
ATOM 750 C C . THR A 1 98 ? -39.267 2.860 55.502 1.00 43.81 98 THR A C 1
ATOM 752 O O . THR A 1 98 ? -39.111 3.961 56.039 1.00 43.81 98 THR A O 1
ATOM 755 N N . VAL A 1 99 ? -40.283 2.058 55.813 1.00 42.34 99 VAL A N 1
ATOM 756 C CA . VAL A 1 99 ? -41.208 2.357 56.898 1.00 42.34 99 VAL A CA 1
ATOM 757 C C . VAL A 1 99 ? -40.388 2.223 58.169 1.00 42.34 99 VAL A C 1
ATOM 759 O O . VAL A 1 99 ? -40.177 1.121 58.661 1.00 42.34 99 VAL A O 1
ATOM 762 N N . LEU A 1 100 ? -39.896 3.354 58.673 1.00 46.09 100 LEU A N 1
ATOM 763 C CA . LEU A 1 100 ? -39.356 3.481 60.017 1.00 46.09 100 LEU A CA 1
ATOM 764 C C . LEU A 1 100 ? -40.501 3.159 60.978 1.00 46.09 100 LEU A C 1
ATOM 766 O O . LEU A 1 100 ? -41.263 4.042 61.369 1.00 46.09 100 LEU A O 1
ATOM 770 N N . ILE A 1 101 ? -40.674 1.878 61.305 1.00 51.97 101 ILE A N 1
ATOM 771 C CA . ILE A 1 101 ? -41.597 1.451 62.353 1.00 51.97 101 ILE A CA 1
ATOM 772 C C . ILE A 1 101 ? -40.996 1.970 63.664 1.00 51.97 101 ILE A C 1
ATOM 774 O O . ILE A 1 101 ? -39.911 1.521 64.046 1.00 51.97 101 ILE A O 1
ATOM 778 N N . PRO A 1 102 ? -41.649 2.916 64.362 1.00 45.12 102 PRO A N 1
ATOM 779 C CA . PRO A 1 102 ? -41.095 3.488 65.577 1.00 45.12 102 PRO A CA 1
ATOM 780 C C . PRO A 1 102 ? -40.874 2.392 66.621 1.00 45.12 102 PRO A C 1
ATOM 782 O O . PRO A 1 102 ? -41.772 1.603 66.927 1.00 45.12 102 PRO A O 1
ATOM 785 N N . VAL A 1 103 ? -39.667 2.341 67.174 1.00 48.44 103 VAL A N 1
ATOM 786 C CA . VAL A 1 103 ? -39.323 1.444 68.279 1.00 48.44 103 VAL A CA 1
ATOM 787 C C . VAL A 1 103 ? -40.106 1.888 69.523 1.00 48.44 103 VAL A C 1
ATOM 789 O O . VAL A 1 103 ? -40.009 3.045 69.925 1.00 48.44 103 VAL A O 1
ATOM 792 N N . GLY A 1 104 ? -40.888 0.982 70.127 1.00 50.94 104 GLY A N 1
ATOM 793 C CA . GLY A 1 104 ? -41.489 1.184 71.456 1.00 50.94 104 GLY A CA 1
ATOM 794 C C . GLY A 1 104 ? -42.999 1.462 71.543 1.00 50.94 104 GLY A C 1
ATOM 795 O O . GLY A 1 104 ? -43.461 1.793 72.631 1.00 50.94 104 GLY A O 1
ATOM 796 N N . LYS A 1 105 ? -43.786 1.328 70.465 1.00 54.44 105 LYS A N 1
ATOM 797 C CA . LYS A 1 105 ? -45.268 1.326 70.545 1.00 54.44 105 LYS A CA 1
ATOM 798 C C . LYS A 1 105 ? -45.831 -0.090 70.379 1.00 54.44 105 LYS A C 1
ATOM 800 O O . LYS A 1 105 ? -45.204 -0.896 69.695 1.00 54.44 105 LYS A O 1
ATOM 805 N N . GLU A 1 106 ? -46.985 -0.379 70.996 1.00 54.53 106 GLU A N 1
ATOM 806 C CA . GLU A 1 106 ? -47.716 -1.644 70.806 1.00 54.53 106 GLU A CA 1
ATOM 807 C C . GLU A 1 106 ? -47.908 -1.910 69.309 1.00 54.53 106 GLU A C 1
ATOM 809 O O . GLU A 1 106 ? -48.417 -1.071 68.561 1.00 54.53 106 GLU A O 1
ATOM 814 N N . ARG A 1 107 ? -47.379 -3.053 68.863 1.00 60.91 107 ARG A N 1
ATOM 815 C CA . ARG A 1 107 ? -47.307 -3.440 67.455 1.00 60.91 107 ARG A CA 1
ATOM 816 C C . ARG A 1 107 ? -48.508 -4.305 67.112 1.00 60.91 107 ARG A C 1
ATOM 818 O O . ARG A 1 107 ? -48.383 -5.523 67.007 1.00 60.91 107 ARG A O 1
ATOM 825 N N . ASP A 1 108 ? -49.652 -3.672 66.906 1.00 65.94 108 ASP A N 1
ATOM 826 C CA . ASP A 1 108 ? -50.752 -4.351 66.234 1.00 65.94 108 ASP A CA 1
ATOM 827 C C . ASP A 1 108 ? -50.396 -4.537 64.756 1.00 65.94 108 ASP A C 1
ATOM 829 O O . ASP A 1 108 ? -49.926 -3.616 64.078 1.00 65.94 108 ASP A O 1
ATOM 833 N N . LEU A 1 109 ? -50.577 -5.758 64.250 1.00 69.69 109 LEU A N 1
ATOM 834 C CA . LEU A 1 109 ? -50.386 -6.040 62.833 1.00 69.69 109 LEU A CA 1
ATOM 835 C C . LEU A 1 109 ? -51.374 -5.204 62.007 1.00 69.69 109 LEU A C 1
ATOM 837 O O . LEU A 1 109 ? -52.565 -5.188 62.322 1.00 69.69 109 LEU A O 1
ATOM 841 N N . PRO A 1 110 ? -50.924 -4.566 60.912 1.00 79.19 110 PRO A N 1
ATOM 842 C CA . PRO A 1 110 ? -51.824 -3.872 60.004 1.00 79.19 110 PRO A CA 1
ATOM 843 C C . PRO A 1 110 ? -52.934 -4.807 59.505 1.00 79.19 110 PRO A C 1
ATOM 845 O O . PRO A 1 110 ? -52.659 -5.950 59.133 1.00 79.19 110 PRO A O 1
ATOM 848 N N . GLU A 1 111 ? -54.167 -4.303 59.413 1.00 76.81 111 GLU A N 1
ATOM 849 C CA . GLU A 1 111 ? -55.337 -5.065 58.943 1.00 76.81 111 GLU A CA 1
ATOM 850 C C . GLU A 1 111 ? -55.091 -5.844 57.627 1.00 76.81 111 GLU A C 1
ATOM 852 O O . GLU A 1 111 ? -55.495 -7.005 57.533 1.00 76.81 111 GLU A O 1
ATOM 857 N N . PRO A 1 112 ? -54.352 -5.312 56.627 1.00 80.69 112 PRO A N 1
ATOM 858 C CA . PRO A 1 112 ? -54.014 -6.080 55.428 1.00 80.69 112 PRO A CA 1
ATOM 859 C C . PRO A 1 112 ? -53.165 -7.327 55.713 1.00 80.69 112 PRO A C 1
ATOM 861 O O . PRO A 1 112 ? -53.402 -8.382 55.126 1.00 80.69 112 PRO A O 1
ATOM 864 N N . ALA A 1 113 ? -52.199 -7.232 56.630 1.00 79.94 113 ALA A N 1
ATOM 865 C CA . ALA A 1 113 ? -51.377 -8.368 57.043 1.00 79.94 113 ALA A CA 1
ATOM 866 C C . ALA A 1 113 ? -52.214 -9.384 57.832 1.00 79.94 113 ALA A C 1
ATOM 868 O O . ALA A 1 113 ? -52.102 -10.589 57.606 1.00 79.94 113 ALA A O 1
ATOM 869 N N . MET A 1 114 ? -53.120 -8.897 58.684 1.00 81.06 114 MET A N 1
ATOM 870 C CA . MET A 1 114 ? -54.074 -9.727 59.419 1.00 81.06 114 MET A CA 1
ATOM 871 C C . MET A 1 114 ? -55.001 -10.518 58.491 1.00 81.06 114 MET A C 1
ATOM 873 O O . MET A 1 114 ? -55.203 -11.713 58.708 1.00 81.06 114 MET A O 1
ATOM 877 N N . MET A 1 115 ? -55.515 -9.907 57.420 1.00 83.88 115 MET A N 1
ATOM 878 C CA . MET A 1 115 ? -56.329 -10.608 56.418 1.00 83.88 115 MET A CA 1
ATOM 879 C C . MET A 1 115 ? -55.547 -11.709 55.693 1.00 83.88 115 MET A C 1
ATOM 881 O O . MET A 1 115 ? -56.074 -12.803 55.479 1.00 83.88 115 MET A O 1
ATOM 885 N N . VAL A 1 116 ? -54.286 -11.448 55.336 1.00 85.50 116 VAL A N 1
ATOM 886 C CA . VAL A 1 116 ? -53.420 -12.447 54.692 1.00 85.50 116 VAL A CA 1
ATOM 887 C C . VAL A 1 116 ? -53.145 -13.614 55.639 1.00 85.50 116 VAL A C 1
ATOM 889 O O . VAL A 1 116 ? -53.294 -14.768 55.233 1.00 85.50 116 VAL A O 1
ATOM 892 N N . LEU A 1 117 ? -52.820 -13.332 56.904 1.00 84.75 117 LEU A N 1
ATOM 893 C CA . LEU A 1 117 ? -52.593 -14.353 57.928 1.00 84.75 117 LEU A CA 1
ATOM 894 C C . LEU A 1 117 ? -53.851 -15.190 58.185 1.00 84.75 117 LEU A C 1
ATOM 896 O O . LEU A 1 117 ? -53.758 -16.416 58.204 1.00 84.75 117 LEU A O 1
ATOM 900 N N . ARG A 1 118 ? -55.036 -14.567 58.285 1.00 85.25 118 ARG A N 1
ATOM 901 C CA . ARG A 1 118 ? -56.323 -15.287 58.380 1.00 85.25 118 ARG A CA 1
ATOM 902 C C . ARG A 1 118 ? -56.541 -16.203 57.181 1.00 85.25 118 ARG A C 1
ATOM 904 O O . ARG A 1 118 ? -56.907 -17.365 57.347 1.00 85.25 118 ARG A O 1
ATOM 911 N N . GLY A 1 119 ? -56.283 -15.700 55.975 1.00 85.62 119 GLY A N 1
ATOM 912 C CA . GLY A 1 119 ? -56.435 -16.468 54.741 1.00 85.62 119 GLY A CA 1
ATOM 913 C C . GLY A 1 119 ? -55.438 -17.623 54.608 1.00 85.62 119 GLY A C 1
ATOM 914 O O . GLY A 1 119 ? -55.777 -18.656 54.036 1.00 85.62 119 GLY A O 1
ATOM 915 N N . LEU A 1 120 ? -54.207 -17.476 55.102 1.00 85.31 120 LEU A N 1
ATOM 916 C CA . LEU A 1 120 ? -53.219 -18.560 55.146 1.00 85.31 120 LEU A CA 1
ATOM 917 C C . LEU A 1 120 ? -53.587 -19.605 56.203 1.00 85.31 120 LEU A C 1
ATOM 919 O O . LEU A 1 120 ? -53.535 -20.798 55.922 1.00 85.31 120 LEU A O 1
ATOM 923 N N . TRP A 1 121 ? -54.039 -19.168 57.378 1.00 84.69 121 TRP A N 1
ATOM 924 C CA . TRP A 1 121 ? -54.446 -20.061 58.461 1.00 84.69 121 TRP A CA 1
ATOM 925 C C . TRP A 1 121 ? -55.641 -20.938 58.095 1.00 84.69 121 TRP A C 1
ATOM 927 O O . TRP A 1 121 ? -55.599 -22.152 58.286 1.00 84.69 121 TRP A O 1
ATOM 937 N N . ALA A 1 122 ? -56.670 -20.343 57.486 1.00 84.62 122 ALA A N 1
ATOM 938 C CA . ALA A 1 122 ? -57.830 -21.078 56.994 1.00 84.62 122 ALA A CA 1
ATOM 939 C C . ALA A 1 122 ? -57.447 -22.088 55.896 1.00 84.62 122 ALA A C 1
ATOM 941 O O . ALA A 1 122 ? -57.979 -23.196 55.858 1.00 84.62 122 ALA A O 1
ATOM 942 N N . ARG A 1 123 ? -56.483 -21.741 55.029 1.00 87.00 123 ARG A N 1
ATOM 943 C CA . ARG A 1 123 ? -55.966 -22.639 53.979 1.00 87.00 123 ARG A CA 1
ATOM 944 C C . ARG A 1 123 ? -55.184 -23.835 54.521 1.00 87.00 123 ARG A C 1
ATOM 946 O O . ARG A 1 123 ? -55.133 -24.860 53.852 1.00 87.00 123 ARG A O 1
ATOM 953 N N . LEU A 1 124 ? -54.622 -23.725 55.720 1.00 84.56 124 LEU A N 1
ATOM 954 C CA . LEU A 1 124 ? -53.966 -24.830 56.424 1.00 84.56 124 LEU A CA 1
ATOM 955 C C . LEU A 1 124 ? -54.960 -25.732 57.184 1.00 84.56 124 LEU A C 1
ATOM 957 O O . LEU A 1 124 ? -54.546 -26.705 57.806 1.00 84.56 124 LEU A O 1
ATOM 961 N N . GLY A 1 125 ? -56.267 -25.441 57.121 1.00 80.75 125 GLY A N 1
ATOM 962 C CA . GLY A 1 125 ? -57.322 -26.251 57.736 1.00 80.75 125 GLY A CA 1
ATOM 963 C C . GLY A 1 125 ? -57.563 -25.969 59.222 1.00 80.75 125 GLY A C 1
ATOM 964 O O . GLY A 1 125 ? -58.324 -26.694 59.865 1.00 80.75 125 GLY A O 1
ATOM 965 N N . TYR A 1 126 ? -56.946 -24.924 59.780 1.00 81.25 126 TYR A N 1
ATOM 966 C CA . TYR A 1 126 ? -57.148 -24.540 61.175 1.00 81.25 126 TYR A CA 1
ATOM 967 C C . TYR A 1 126 ? -58.429 -23.712 61.361 1.00 81.25 126 TYR A C 1
ATOM 969 O O . TYR A 1 126 ? -58.803 -22.891 60.522 1.00 81.25 126 TYR A O 1
ATOM 977 N N . GLN A 1 127 ? -59.111 -23.936 62.486 1.00 76.12 127 GLN A N 1
ATOM 978 C CA . GLN A 1 127 ? -60.363 -23.260 62.835 1.00 76.12 127 GLN A CA 1
ATOM 979 C C . GLN A 1 127 ? -60.122 -21.789 63.203 1.00 76.12 127 GLN A C 1
ATOM 981 O O . GLN A 1 127 ? -59.107 -21.444 63.806 1.00 76.12 127 GLN A O 1
ATOM 986 N N . GLY A 1 128 ? -61.096 -20.918 62.914 1.00 68.19 128 GLY A N 1
ATOM 987 C CA . GLY A 1 128 ? -61.002 -19.479 63.211 1.00 68.19 128 GLY A CA 1
ATOM 988 C C . GLY A 1 128 ? -60.770 -19.158 64.694 1.00 68.19 128 GLY A C 1
ATOM 989 O O . GLY A 1 128 ? -60.179 -18.132 65.013 1.00 68.19 128 GLY A O 1
ATOM 990 N N . ASN A 1 129 ? -61.152 -20.063 65.597 1.00 73.94 129 ASN A N 1
ATOM 991 C CA . ASN A 1 129 ? -61.004 -19.877 67.040 1.00 73.94 129 ASN A CA 1
ATOM 992 C C . ASN A 1 129 ? -59.543 -20.016 67.517 1.00 73.94 129 ASN A C 1
ATOM 994 O O . ASN A 1 129 ? -59.181 -19.371 68.492 1.00 73.94 129 ASN A O 1
ATOM 998 N N . SER A 1 130 ? -58.687 -20.783 66.821 1.00 78.06 130 SER A N 1
ATOM 999 C CA . SER A 1 130 ? -57.247 -20.895 67.138 1.00 78.06 130 SER A CA 1
ATOM 1000 C C . SER A 1 130 ? -56.394 -19.811 66.471 1.00 78.06 130 SER A C 1
ATOM 1002 O O . SER A 1 130 ? -55.195 -19.701 66.724 1.00 78.06 130 SER A O 1
ATOM 1004 N N . PHE A 1 131 ? -57.002 -18.998 65.602 1.00 80.19 131 PHE A N 1
ATOM 1005 C CA . PHE A 1 131 ? -56.320 -17.884 64.951 1.00 80.19 131 PHE A CA 1
ATOM 1006 C C . PHE A 1 131 ? -55.925 -16.797 65.956 1.00 80.19 131 PHE A C 1
ATOM 1008 O O . PHE A 1 131 ? -54.893 -16.160 65.785 1.00 80.19 131 PHE A O 1
ATOM 1015 N N . VAL A 1 132 ? -56.717 -16.607 67.017 1.00 81.06 132 VAL A N 1
ATOM 1016 C CA . VAL A 1 132 ? -56.428 -15.632 68.079 1.00 81.06 132 VAL A CA 1
ATOM 1017 C C . VAL A 1 132 ? -55.166 -16.019 68.852 1.00 81.06 132 VAL A C 1
ATOM 1019 O O . VAL A 1 132 ? -54.341 -15.154 69.127 1.00 81.06 132 VAL A O 1
ATOM 1022 N N . ASP A 1 133 ? -54.963 -17.310 69.127 1.00 79.38 133 ASP A N 1
ATOM 1023 C CA . ASP A 1 133 ? -53.748 -17.801 69.789 1.00 79.38 133 ASP A CA 1
ATOM 1024 C C . ASP A 1 133 ? -52.512 -17.605 68.906 1.00 79.38 133 ASP A C 1
ATOM 1026 O O . ASP A 1 133 ? -51.469 -17.157 69.375 1.00 79.38 133 ASP A O 1
ATOM 1030 N N . MET A 1 134 ? -52.640 -17.871 67.603 1.00 81.06 134 MET A N 1
ATOM 1031 C CA . MET A 1 134 ? -51.571 -17.610 66.641 1.00 81.06 134 MET A CA 1
ATOM 1032 C C . MET A 1 134 ? -51.290 -16.109 66.493 1.00 81.06 134 MET A C 1
ATOM 1034 O O . MET A 1 134 ? -50.132 -15.703 66.479 1.00 81.06 134 MET A O 1
ATOM 1038 N N . GLN A 1 135 ? -52.325 -15.269 66.458 1.00 78.88 135 GLN A N 1
ATOM 1039 C CA . GLN A 1 135 ? -52.184 -13.815 66.463 1.00 78.88 135 GLN A CA 1
ATOM 1040 C C . GLN A 1 135 ? -51.464 -13.333 67.729 1.00 78.88 135 GLN A C 1
ATOM 1042 O O . GLN A 1 135 ? -50.575 -12.488 67.635 1.00 78.88 135 GLN A O 1
ATOM 1047 N N . LEU A 1 136 ? -51.811 -13.881 68.896 1.00 80.38 136 LEU A N 1
ATOM 1048 C CA . LEU A 1 136 ? -51.171 -13.560 70.169 1.00 80.38 136 LEU A CA 1
ATOM 1049 C C . LEU A 1 136 ? -49.696 -13.976 70.172 1.00 80.38 136 LEU A C 1
ATOM 1051 O O . LEU A 1 136 ? -48.847 -13.223 70.645 1.00 80.38 136 LEU A O 1
ATOM 1055 N N . GLU A 1 137 ? -49.377 -15.149 69.631 1.00 80.69 137 GLU A N 1
ATOM 1056 C CA . GLU A 1 137 ? -47.998 -15.628 69.558 1.00 80.69 137 GLU A CA 1
ATOM 1057 C C . GLU A 1 137 ? -47.162 -14.805 68.569 1.00 80.69 137 GLU A C 1
ATOM 1059 O O . GLU A 1 137 ? -46.039 -14.421 68.890 1.00 80.69 137 GLU A O 1
ATOM 1064 N N . ILE A 1 138 ? -47.734 -14.413 67.424 1.00 80.00 138 ILE A N 1
ATOM 1065 C CA . ILE A 1 138 ? -47.088 -13.474 66.498 1.00 80.00 138 ILE A CA 1
ATOM 1066 C C . ILE A 1 138 ? -46.881 -12.117 67.177 1.00 80.00 138 ILE A C 1
ATOM 1068 O O . ILE A 1 138 ? -45.797 -11.555 67.070 1.00 80.00 138 ILE A O 1
ATOM 1072 N N . ALA A 1 139 ? -47.868 -11.585 67.901 1.00 76.25 139 ALA A N 1
ATOM 1073 C CA . ALA A 1 139 ? -47.728 -10.312 68.608 1.00 76.25 139 ALA A CA 1
ATOM 1074 C C . ALA A 1 139 ? -46.616 -10.365 69.673 1.00 76.25 139 ALA A C 1
ATOM 1076 O O . ALA A 1 139 ? -45.797 -9.446 69.760 1.00 76.25 139 ALA A O 1
ATOM 1077 N N . LYS A 1 140 ? -46.519 -11.466 70.435 1.00 79.06 140 LYS A N 1
ATOM 1078 C CA . LYS A 1 140 ? -45.404 -11.702 71.368 1.00 79.06 140 LYS A CA 1
ATOM 1079 C C . LYS A 1 140 ? -44.064 -11.750 70.641 1.00 79.06 140 LYS A C 1
ATOM 1081 O O . LYS A 1 140 ? -43.114 -11.118 71.100 1.00 79.06 140 LYS A O 1
ATOM 1086 N N . GLU A 1 141 ? -43.973 -12.445 69.515 1.00 76.88 141 GLU A N 1
ATOM 1087 C CA . GLU A 1 141 ? -42.713 -12.568 68.782 1.00 76.88 141 GLU A CA 1
ATOM 1088 C C . GLU A 1 141 ? -42.307 -11.237 68.126 1.00 76.88 141 GLU A C 1
ATOM 1090 O O . GLU A 1 141 ? -41.158 -10.813 68.229 1.00 76.88 141 GLU A O 1
ATOM 1095 N N . LEU A 1 142 ? -43.266 -10.485 67.579 1.00 76.75 142 LEU A N 1
ATOM 1096 C CA . LEU A 1 142 ? -43.067 -9.120 67.084 1.00 76.75 142 LEU A CA 1
ATOM 1097 C C . LEU A 1 142 ? -42.653 -8.144 68.189 1.00 76.75 142 LEU A C 1
ATOM 1099 O O . LEU A 1 142 ? -41.931 -7.189 67.903 1.00 76.75 142 LEU A O 1
ATOM 1103 N N . SER A 1 143 ? -43.091 -8.357 69.434 1.00 71.38 143 SER A N 1
ATOM 1104 C CA . SER A 1 143 ? -42.664 -7.550 70.586 1.00 71.38 143 SER A CA 1
ATOM 1105 C C . SER A 1 143 ? -41.209 -7.822 70.990 1.00 71.38 143 SER A C 1
ATOM 1107 O O . SER A 1 143 ? -40.528 -6.921 71.477 1.00 71.38 143 SER A O 1
ATOM 1109 N N . ARG A 1 144 ? -40.716 -9.044 70.742 1.00 74.00 144 ARG A N 1
ATOM 1110 C CA . ARG A 1 144 ? -39.327 -9.463 70.998 1.00 74.00 144 ARG A CA 1
ATOM 1111 C C . ARG A 1 144 ? -38.389 -9.157 69.830 1.00 74.00 144 ARG A C 1
ATOM 1113 O O . ARG A 1 144 ? -37.185 -9.028 70.040 1.00 74.00 144 ARG A O 1
ATOM 1120 N N . ALA A 1 145 ? -38.922 -9.040 68.614 1.00 74.06 145 ALA A N 1
ATOM 1121 C CA . ALA A 1 145 ? -38.148 -8.798 67.405 1.00 74.06 145 ALA A CA 1
ATOM 1122 C C . ALA A 1 145 ? -37.573 -7.369 67.347 1.00 74.06 145 ALA A C 1
ATOM 1124 O O . ALA A 1 145 ? -38.297 -6.367 67.260 1.00 74.06 145 ALA A O 1
ATOM 1125 N N . ASP A 1 146 ? -36.243 -7.284 67.314 1.00 78.88 146 ASP A N 1
ATOM 1126 C CA . ASP A 1 146 ? -35.501 -6.044 67.084 1.00 78.88 146 ASP A CA 1
ATOM 1127 C C . ASP A 1 146 ? -35.273 -5.822 65.578 1.00 78.88 146 ASP A C 1
ATOM 1129 O O . ASP A 1 146 ? -34.206 -6.096 65.023 1.00 78.88 146 ASP A O 1
ATOM 1133 N N . PHE A 1 147 ? -36.309 -5.327 64.897 1.00 77.81 147 PHE A N 1
ATOM 1134 C CA . PHE A 1 147 ? -36.234 -4.991 63.471 1.00 77.81 147 PHE A CA 1
ATOM 1135 C C . PHE A 1 147 ? -35.182 -3.925 63.161 1.00 77.81 147 PHE A C 1
ATOM 1137 O O . PHE A 1 147 ? -34.619 -3.949 62.073 1.00 77.81 147 PHE A O 1
ATOM 1144 N N . ALA A 1 148 ? -34.864 -3.039 64.110 1.00 77.38 148 ALA A N 1
ATOM 1145 C CA . ALA A 1 148 ? -33.831 -2.029 63.908 1.00 77.38 148 ALA A CA 1
ATOM 1146 C C . ALA A 1 148 ? -32.437 -2.671 63.830 1.00 77.38 148 ALA A C 1
ATOM 1148 O O . ALA A 1 148 ? -31.593 -2.230 63.049 1.00 77.38 148 ALA A O 1
ATOM 1149 N N . ARG A 1 149 ? -32.191 -3.740 64.601 1.00 83.88 149 ARG A N 1
ATOM 1150 C CA . ARG A 1 149 ? -30.978 -4.555 64.461 1.00 83.88 149 ARG A CA 1
ATOM 1151 C C . ARG A 1 149 ? -30.936 -5.282 63.118 1.00 83.88 149 ARG A C 1
ATOM 1153 O O . ARG A 1 149 ? -29.898 -5.236 62.466 1.00 83.88 149 ARG A O 1
ATOM 1160 N N . PHE A 1 150 ? -32.034 -5.917 62.708 1.00 83.62 150 PHE A N 1
ATOM 1161 C CA . PHE A 1 150 ? -32.098 -6.646 61.435 1.00 83.62 150 PHE A CA 1
ATOM 1162 C C . PHE A 1 150 ? -31.885 -5.720 60.230 1.00 83.62 150 PHE A C 1
ATOM 1164 O O . PHE A 1 150 ? -31.076 -6.012 59.356 1.00 83.62 150 PHE A O 1
ATOM 1171 N N . GLU A 1 151 ? -32.556 -4.569 60.212 1.00 84.62 151 GLU A N 1
ATOM 1172 C CA . GLU A 1 151 ? -32.402 -3.564 59.161 1.00 84.62 151 GLU A CA 1
ATOM 1173 C C . GLU A 1 151 ? -30.968 -3.023 59.115 1.00 84.62 151 GLU A C 1
ATOM 1175 O O . GLU A 1 151 ? -30.381 -2.914 58.041 1.00 84.62 151 GLU A O 1
ATOM 1180 N N . ARG A 1 152 ? -30.355 -2.760 60.277 1.00 86.69 152 ARG A N 1
ATOM 1181 C CA . ARG A 1 152 ? -28.948 -2.344 60.347 1.00 86.69 152 ARG A CA 1
ATOM 1182 C C . ARG A 1 152 ? -28.009 -3.410 59.785 1.00 86.69 152 ARG A C 1
ATOM 1184 O O . ARG A 1 152 ? -27.088 -3.064 59.056 1.00 86.69 152 ARG A O 1
ATOM 1191 N N . GLU A 1 153 ? -28.227 -4.680 60.115 1.00 91.06 153 GLU A N 1
ATOM 1192 C CA . GLU A 1 153 ? -27.420 -5.792 59.604 1.00 91.06 153 GLU A CA 1
ATOM 1193 C C . GLU A 1 153 ? -27.568 -5.951 58.085 1.00 91.06 153 GLU A C 1
ATOM 1195 O O . GLU A 1 153 ? -26.565 -6.040 57.378 1.00 91.06 153 GLU A O 1
ATOM 1200 N N . MET A 1 154 ? -28.798 -5.889 57.570 1.00 93.12 154 MET A N 1
ATOM 1201 C CA . MET A 1 154 ? -29.088 -5.912 56.135 1.00 93.12 154 MET A CA 1
ATOM 1202 C C . MET A 1 154 ? -28.382 -4.763 55.400 1.00 93.12 154 MET A C 1
ATOM 1204 O O . MET A 1 154 ? -27.655 -5.009 54.439 1.00 93.12 154 MET A O 1
ATOM 1208 N N . LEU A 1 155 ? -28.515 -3.526 55.891 1.00 92.62 155 LEU A N 1
ATOM 1209 C CA . LEU A 1 155 ? -27.850 -2.357 55.306 1.00 92.62 155 LEU A CA 1
ATOM 1210 C C . LEU A 1 155 ? -26.322 -2.466 55.380 1.00 92.62 155 LEU A C 1
ATOM 1212 O O . LEU A 1 155 ? -25.629 -2.096 54.435 1.00 92.62 155 LEU A O 1
ATOM 1216 N N . CYS A 1 156 ? -25.767 -2.991 56.477 1.00 95.50 156 CYS A N 1
ATOM 1217 C CA . CYS A 1 156 ? -24.330 -3.242 56.577 1.00 95.50 156 CYS A CA 1
ATOM 1218 C C . CYS A 1 156 ? -23.857 -4.248 55.519 1.00 95.50 156 CYS A C 1
ATOM 1220 O O . CYS A 1 156 ? -22.827 -4.009 54.888 1.00 95.50 156 CYS A O 1
ATOM 1222 N N . ASN A 1 157 ? -24.609 -5.326 55.289 1.00 96.06 157 ASN A N 1
ATOM 1223 C CA . ASN A 1 157 ? -24.285 -6.320 54.267 1.00 96.06 157 ASN A CA 1
ATOM 1224 C C . ASN A 1 157 ? -24.345 -5.726 52.851 1.00 96.06 157 ASN A C 1
ATOM 1226 O O . ASN A 1 157 ? -23.433 -5.958 52.058 1.00 96.06 157 ASN A O 1
ATOM 1230 N N . GLU A 1 158 ? -25.353 -4.903 52.549 1.00 96.38 158 GLU A N 1
ATOM 1231 C CA . GLU A 1 158 ? -25.442 -4.187 51.269 1.00 96.38 158 GLU A CA 1
ATOM 1232 C C . GLU A 1 158 ? -24.268 -3.223 51.072 1.00 96.38 158 GLU A C 1
ATOM 1234 O O . GLU A 1 158 ? -23.630 -3.227 50.021 1.00 96.38 158 GLU A O 1
ATOM 1239 N N . VAL A 1 159 ? -23.914 -2.442 52.098 1.00 97.06 159 VAL A N 1
ATOM 1240 C CA . VAL A 1 159 ? -22.768 -1.522 52.040 1.00 97.06 159 VAL A CA 1
ATOM 1241 C C . VAL A 1 159 ? -21.457 -2.277 51.817 1.00 97.06 159 VAL A C 1
ATOM 1243 O O . VAL A 1 159 ? -20.611 -1.806 51.057 1.00 97.06 159 VAL A O 1
ATOM 1246 N N . ILE A 1 160 ? -21.267 -3.436 52.452 1.00 97.44 160 ILE A N 1
ATOM 1247 C CA . ILE A 1 160 ? -20.087 -4.283 52.225 1.00 97.44 160 ILE A CA 1
ATOM 1248 C C . ILE A 1 160 ? -20.075 -4.805 50.784 1.00 97.44 160 ILE A C 1
ATOM 1250 O O . ILE A 1 160 ? -19.048 -4.707 50.115 1.00 97.44 160 ILE A O 1
ATOM 1254 N N . SER A 1 161 ? -21.211 -5.295 50.282 1.00 97.56 161 SER A N 1
ATOM 1255 C CA . SER A 1 161 ? -21.333 -5.788 48.905 1.00 97.56 161 SER A CA 1
ATOM 1256 C C . SER A 1 161 ? -21.001 -4.702 47.880 1.00 97.56 161 SER A C 1
ATOM 1258 O O . SER A 1 161 ? -20.177 -4.924 46.995 1.00 97.56 161 SER A O 1
ATOM 1260 N N . LEU A 1 162 ? -21.580 -3.508 48.034 1.00 97.69 162 LEU A N 1
ATOM 1261 C CA . LEU A 1 162 ? -21.347 -2.377 47.133 1.00 97.69 162 LEU A CA 1
ATOM 1262 C C . LEU A 1 162 ? -19.900 -1.879 47.186 1.00 97.69 162 LEU A C 1
ATOM 1264 O O . LEU A 1 162 ? -19.355 -1.463 46.167 1.00 97.69 162 LEU A O 1
ATOM 1268 N N . ARG A 1 163 ? -19.252 -1.924 48.356 1.00 98.00 163 ARG A N 1
ATOM 1269 C CA . ARG A 1 163 ? -17.825 -1.587 48.476 1.00 98.00 163 ARG A CA 1
ATOM 1270 C C . ARG A 1 163 ? -16.950 -2.569 47.706 1.00 98.00 163 ARG A C 1
ATOM 1272 O O . ARG A 1 163 ? -16.086 -2.127 46.960 1.00 98.00 163 ARG A O 1
ATOM 1279 N N . ASN A 1 164 ? -17.216 -3.867 47.835 1.00 97.69 164 ASN A N 1
ATOM 1280 C CA . ASN A 1 164 ? -16.473 -4.892 47.105 1.00 97.69 164 ASN A CA 1
ATOM 1281 C C . ASN A 1 164 ? -16.653 -4.744 45.587 1.00 97.69 164 ASN A C 1
ATOM 1283 O O . ASN A 1 164 ? -15.680 -4.817 44.842 1.00 97.69 164 ASN A O 1
ATOM 1287 N N . GLU A 1 165 ? -17.880 -4.491 45.126 1.00 97.88 165 GLU A N 1
ATOM 1288 C CA . GLU A 1 165 ? -18.159 -4.235 43.708 1.00 97.88 165 GLU A CA 1
ATOM 1289 C C . GLU A 1 165 ? -17.420 -2.988 43.202 1.00 97.88 165 GLU A C 1
ATOM 1291 O O . GLU A 1 165 ? -16.796 -3.013 42.143 1.00 97.88 165 GLU A O 1
ATOM 1296 N N . LEU A 1 166 ? -17.428 -1.906 43.982 1.00 97.56 166 LEU A N 1
ATOM 1297 C CA . LEU A 1 166 ? -16.728 -0.672 43.642 1.00 97.56 166 LEU A CA 1
ATOM 1298 C C . LEU A 1 166 ? -15.207 -0.870 43.542 1.00 97.56 166 LEU A C 1
ATOM 1300 O O . LEU A 1 166 ? -14.572 -0.264 42.677 1.00 97.56 166 LEU A O 1
ATOM 1304 N N . ASP A 1 167 ? -14.619 -1.704 44.396 1.00 98.19 167 ASP A N 1
ATOM 1305 C CA . ASP A 1 167 ? -13.191 -2.011 44.336 1.00 98.19 167 ASP A CA 1
ATOM 1306 C C . ASP A 1 167 ? -12.842 -2.865 43.106 1.00 98.19 167 ASP A C 1
ATOM 1308 O O . ASP A 1 167 ? -11.902 -2.516 42.389 1.00 98.19 167 ASP A O 1
ATOM 1312 N N . LEU A 1 168 ? -13.661 -3.863 42.756 1.00 97.38 168 LEU A N 1
ATOM 1313 C CA . LEU A 1 168 ? -13.503 -4.620 41.504 1.00 97.38 168 LEU A CA 1
ATOM 1314 C C . LEU A 1 168 ? -13.607 -3.712 40.270 1.00 97.38 168 LEU A C 1
ATOM 1316 O O . LEU A 1 168 ? -12.758 -3.758 39.382 1.00 97.38 168 LEU A O 1
ATOM 1320 N N . LEU A 1 169 ? -14.593 -2.810 40.237 1.00 97.56 169 LEU A N 1
ATOM 1321 C CA . LEU A 1 169 ? -14.747 -1.853 39.135 1.00 97.56 169 LEU A CA 1
ATOM 1322 C C . LEU A 1 169 ? -13.551 -0.897 39.016 1.00 97.56 169 LEU A C 1
ATOM 1324 O O . LEU A 1 169 ? -13.191 -0.472 37.915 1.00 97.56 169 LEU A O 1
ATOM 1328 N N . ARG A 1 170 ? -12.912 -0.537 40.135 1.00 98.31 170 ARG A N 1
ATOM 1329 C CA . ARG A 1 170 ? -11.685 0.273 40.123 1.00 98.31 170 ARG A CA 1
ATOM 1330 C C . ARG A 1 170 ? -10.504 -0.501 39.551 1.00 98.31 170 ARG A C 1
ATOM 1332 O O . ARG A 1 170 ? -9.738 0.091 38.790 1.00 98.31 170 ARG A O 1
ATOM 1339 N N . GLU A 1 171 ? -10.358 -1.774 39.904 1.00 98.12 171 GLU A N 1
ATOM 1340 C CA . GLU A 1 171 ? -9.327 -2.660 39.353 1.00 98.12 171 GLU A CA 1
ATOM 1341 C C . GLU A 1 171 ? -9.507 -2.841 37.842 1.00 98.12 171 GLU A C 1
ATOM 1343 O O . GLU A 1 171 ? -8.570 -2.579 37.082 1.00 98.12 171 GLU A O 1
ATOM 1348 N N . ASP A 1 172 ? -10.725 -3.153 37.395 1.00 97.12 172 ASP A N 1
ATOM 1349 C CA . ASP A 1 172 ? -11.060 -3.301 35.976 1.00 97.12 172 ASP A CA 1
ATOM 1350 C C . ASP A 1 172 ? -10.784 -2.017 35.190 1.00 97.12 172 ASP A C 1
ATOM 1352 O O . ASP A 1 172 ? -10.143 -2.045 34.136 1.00 97.12 172 ASP A O 1
ATOM 1356 N N . ARG A 1 173 ? -11.202 -0.860 35.719 1.00 97.88 173 ARG A N 1
ATOM 1357 C CA . ARG A 1 173 ? -10.906 0.443 35.110 1.00 97.88 173 ARG A CA 1
ATOM 1358 C C . ARG A 1 173 ? -9.399 0.674 34.993 1.00 97.88 173 ARG A C 1
ATOM 1360 O O . ARG A 1 173 ? -8.941 1.135 33.950 1.00 97.88 173 ARG A O 1
ATOM 1367 N N . ASN A 1 174 ? -8.626 0.391 36.041 1.00 98.00 174 ASN A N 1
ATOM 1368 C CA . ASN A 1 174 ? -7.174 0.591 36.019 1.00 98.00 174 ASN A CA 1
ATOM 1369 C C . ASN A 1 174 ? -6.501 -0.310 34.973 1.00 98.00 174 ASN A C 1
ATOM 1371 O O . ASN A 1 174 ? -5.614 0.134 34.246 1.00 98.00 174 ASN A O 1
ATOM 1375 N N . GLU A 1 175 ? -6.953 -1.555 34.850 1.00 97.94 175 GLU A N 1
ATOM 1376 C CA . GLU A 1 175 ? -6.438 -2.488 33.853 1.00 97.94 175 GLU A CA 1
ATOM 1377 C C . GLU A 1 175 ? -6.826 -2.076 32.422 1.00 97.94 175 GLU A C 1
ATOM 1379 O O . GLU A 1 175 ? -6.008 -2.176 31.504 1.00 97.94 175 GLU A O 1
ATOM 1384 N N . LEU A 1 176 ? -8.037 -1.547 32.215 1.00 97.44 176 LEU A N 1
ATOM 1385 C CA . LEU A 1 176 ? -8.442 -0.970 30.931 1.00 97.44 176 LEU A CA 1
ATOM 1386 C C . LEU A 1 176 ? -7.581 0.238 30.548 1.00 97.44 176 LEU A C 1
ATOM 1388 O O . LEU A 1 176 ? -7.148 0.321 29.399 1.00 97.44 176 LEU A O 1
ATOM 1392 N N . ILE A 1 177 ? -7.282 1.128 31.498 1.00 98.12 177 ILE A N 1
ATOM 1393 C CA . ILE A 1 177 ? -6.378 2.267 31.278 1.00 98.12 177 ILE A CA 1
ATOM 1394 C C . ILE A 1 177 ? -4.996 1.764 30.852 1.00 98.12 177 ILE A C 1
ATOM 1396 O O . ILE A 1 177 ? -4.493 2.174 29.810 1.00 98.12 177 ILE A O 1
ATOM 1400 N N . ARG A 1 178 ? -4.423 0.796 31.577 1.00 97.69 178 ARG A N 1
ATOM 1401 C CA . ARG A 1 178 ? -3.105 0.229 31.255 1.00 97.69 178 ARG A CA 1
ATOM 1402 C C . ARG A 1 178 ? -3.064 -0.404 29.859 1.00 97.69 178 ARG A C 1
ATOM 1404 O O . ARG A 1 178 ? -2.080 -0.263 29.130 1.00 97.69 178 ARG A O 1
ATOM 1411 N N . ARG A 1 179 ? -4.129 -1.109 29.460 1.00 97.44 179 ARG A N 1
ATOM 1412 C CA . ARG A 1 179 ? -4.248 -1.674 28.104 1.00 97.44 179 ARG A CA 1
ATOM 1413 C C . ARG A 1 179 ? -4.361 -0.585 27.044 1.00 97.44 179 ARG A C 1
ATOM 1415 O O . ARG A 1 179 ? -3.730 -0.718 25.999 1.00 97.44 179 ARG A O 1
ATOM 1422 N N . ALA A 1 180 ? -5.127 0.472 27.307 1.00 96.19 180 ALA A N 1
ATOM 1423 C CA . ALA A 1 180 ? -5.263 1.601 26.393 1.00 96.19 180 ALA A CA 1
ATOM 1424 C C . ALA A 1 180 ? -3.925 2.333 26.202 1.00 96.19 180 ALA A C 1
ATOM 1426 O O . ALA A 1 180 ? -3.527 2.575 25.067 1.00 96.19 180 ALA A O 1
ATOM 1427 N N . GLU A 1 181 ? -3.189 2.594 27.284 1.00 97.94 181 GLU A N 1
ATOM 1428 C CA . GLU A 1 181 ? -1.854 3.206 27.239 1.00 97.94 181 GLU A CA 1
ATOM 1429 C C . GLU A 1 181 ? -0.860 2.342 26.451 1.00 97.94 181 GLU A C 1
ATOM 1431 O O . GLU A 1 181 ? -0.141 2.843 25.586 1.00 97.94 181 GLU A O 1
ATOM 1436 N N . SER A 1 182 ? -0.856 1.025 26.687 1.00 97.50 182 SER A N 1
ATOM 1437 C CA . SER A 1 182 ? -0.010 0.098 25.930 1.00 97.50 182 SER A CA 1
ATOM 1438 C C . SER A 1 182 ? -0.384 0.052 24.445 1.00 97.50 182 SER A C 1
ATOM 1440 O O . SER A 1 182 ? 0.506 0.052 23.595 1.00 97.50 182 SER A O 1
ATOM 1442 N N . ALA A 1 183 ? -1.677 0.035 24.116 1.00 96.69 183 ALA A N 1
ATOM 1443 C CA . ALA A 1 183 ? -2.143 0.059 22.733 1.00 96.69 183 ALA A CA 1
ATOM 1444 C C . ALA A 1 183 ? -1.765 1.372 22.031 1.00 96.69 183 ALA A C 1
ATOM 1446 O O . ALA A 1 183 ? -1.315 1.344 20.887 1.00 96.69 183 ALA A O 1
ATOM 1447 N N . GLN A 1 184 ? -1.882 2.505 22.728 1.00 98.00 184 GLN A N 1
ATOM 1448 C CA . GLN A 1 184 ? -1.477 3.812 22.219 1.00 98.00 184 GLN A CA 1
ATOM 1449 C C . GLN A 1 184 ? 0.031 3.866 21.947 1.00 98.00 184 GLN A C 1
ATOM 1451 O O . GLN A 1 184 ? 0.430 4.294 20.868 1.00 98.00 184 GLN A O 1
ATOM 1456 N N . ALA A 1 185 ? 0.865 3.380 22.871 1.00 97.31 185 ALA A N 1
ATOM 1457 C CA . ALA A 1 185 ? 2.315 3.327 22.679 1.00 97.31 185 ALA A CA 1
ATOM 1458 C C . ALA A 1 185 ? 2.711 2.449 21.478 1.00 97.31 185 ALA A C 1
ATOM 1460 O O . ALA A 1 185 ? 3.538 2.853 20.658 1.00 97.31 185 ALA A O 1
ATOM 1461 N N . ASN A 1 186 ? 2.077 1.281 21.331 1.00 97.62 186 ASN A N 1
ATOM 1462 C CA . ASN A 1 186 ? 2.303 0.393 20.188 1.00 97.62 186 ASN A CA 1
ATOM 1463 C C . ASN A 1 186 ? 1.902 1.063 18.866 1.00 97.62 186 ASN A C 1
ATOM 1465 O O . ASN A 1 186 ? 2.646 0.991 17.890 1.00 97.62 186 ASN A O 1
ATOM 1469 N N . LEU A 1 187 ? 0.752 1.744 18.833 1.00 96.94 187 LEU A N 1
ATOM 1470 C CA . LEU A 1 187 ? 0.295 2.466 17.647 1.00 96.94 187 LEU A CA 1
ATOM 1471 C C . LEU A 1 187 ? 1.266 3.590 17.267 1.00 96.94 187 LEU A C 1
ATOM 1473 O O . LEU A 1 187 ? 1.631 3.709 16.099 1.00 96.94 187 LEU A O 1
ATOM 1477 N N . SER A 1 188 ? 1.731 4.377 18.240 1.00 97.56 188 SER A N 1
ATOM 1478 C CA . SER A 1 188 ? 2.738 5.418 18.005 1.00 97.56 188 SER A CA 1
ATOM 1479 C C . SER A 1 188 ? 4.023 4.843 17.406 1.00 97.56 188 SER A C 1
ATOM 1481 O O . SER A 1 188 ? 4.532 5.381 16.427 1.00 97.56 188 SER A O 1
ATOM 1483 N N . GLN A 1 189 ? 4.509 3.710 17.919 1.00 97.19 189 GLN A N 1
ATOM 1484 C CA . GLN A 1 189 ? 5.702 3.053 17.383 1.00 97.19 189 GLN A CA 1
ATOM 1485 C C . GLN A 1 189 ? 5.517 2.595 15.927 1.00 97.19 189 GLN A C 1
ATOM 1487 O O . GLN A 1 189 ? 6.430 2.754 15.108 1.00 97.19 189 GLN A O 1
ATOM 1492 N N . VAL A 1 190 ? 4.351 2.028 15.598 1.00 97.69 190 VAL A N 1
ATOM 1493 C CA . VAL A 1 190 ? 4.023 1.611 14.227 1.00 97.69 190 VAL A CA 1
ATOM 1494 C C . VAL A 1 190 ? 4.014 2.824 13.303 1.00 97.69 190 VAL A C 1
ATOM 1496 O O . VAL A 1 190 ? 4.747 2.817 12.314 1.00 97.69 190 VAL A O 1
ATOM 1499 N N . LEU A 1 191 ? 3.308 3.895 13.674 1.00 97.62 191 LEU A N 1
ATOM 1500 C CA . LEU A 1 191 ? 3.243 5.128 12.884 1.00 97.62 191 LEU A CA 1
ATOM 1501 C C . LEU A 1 191 ? 4.628 5.742 12.643 1.00 97.62 191 LEU A C 1
ATOM 1503 O O . LEU A 1 191 ? 4.947 6.120 11.519 1.00 97.62 191 LEU A O 1
ATOM 1507 N N . GLU A 1 192 ? 5.496 5.785 13.656 1.00 97.25 192 GLU A N 1
ATOM 1508 C CA . GLU A 1 192 ? 6.872 6.273 13.488 1.00 97.25 192 GLU A CA 1
ATOM 1509 C C . GLU A 1 192 ? 7.696 5.400 12.529 1.00 97.25 192 GLU A C 1
ATOM 1511 O O . GLU A 1 192 ? 8.549 5.897 11.786 1.00 97.25 192 GLU A O 1
ATOM 1516 N N . SER A 1 193 ? 7.488 4.082 12.556 1.00 96.62 193 SER A N 1
ATOM 1517 C CA . SER A 1 193 ? 8.181 3.156 11.656 1.00 96.62 193 SER A CA 1
ATOM 1518 C C . SER A 1 193 ? 7.690 3.276 10.210 1.00 96.62 193 SER A C 1
ATOM 1520 O O . SER A 1 193 ? 8.503 3.261 9.277 1.00 96.62 193 SER A O 1
ATOM 1522 N N . GLU A 1 194 ? 6.388 3.487 10.024 1.00 96.75 194 GLU A N 1
ATOM 1523 C CA . GLU A 1 194 ? 5.769 3.755 8.730 1.00 96.75 194 GLU A CA 1
ATOM 1524 C C . GLU A 1 194 ? 6.229 5.102 8.177 1.00 96.75 194 GLU A C 1
ATOM 1526 O O . GLU A 1 194 ? 6.640 5.174 7.021 1.00 96.75 194 GLU A O 1
ATOM 1531 N N . GLU A 1 195 ? 6.277 6.151 9.001 1.00 97.94 195 GLU A N 1
ATOM 1532 C CA . GLU A 1 195 ? 6.761 7.471 8.591 1.00 97.94 195 GLU A CA 1
ATOM 1533 C C . GLU A 1 195 ? 8.224 7.414 8.128 1.00 97.94 195 GLU A C 1
ATOM 1535 O O . GLU A 1 195 ? 8.583 7.991 7.096 1.00 97.94 195 GLU A O 1
ATOM 1540 N N . ARG A 1 196 ? 9.083 6.683 8.853 1.00 96.25 196 ARG A N 1
ATOM 1541 C CA . ARG A 1 196 ? 10.479 6.455 8.445 1.00 96.25 196 ARG A CA 1
ATOM 1542 C C . ARG A 1 196 ? 10.564 5.746 7.094 1.00 96.25 196 ARG A C 1
ATOM 1544 O O . ARG A 1 196 ? 11.340 6.166 6.235 1.00 96.25 196 ARG A O 1
ATOM 1551 N N . THR A 1 197 ? 9.747 4.716 6.894 1.00 97.00 197 THR A N 1
ATOM 1552 C CA . THR A 1 197 ? 9.694 3.957 5.635 1.00 97.00 197 THR A CA 1
ATOM 1553 C C . THR A 1 197 ? 9.187 4.824 4.486 1.00 97.00 197 THR A C 1
ATOM 1555 O O . THR A 1 197 ? 9.795 4.861 3.418 1.00 97.00 197 THR A O 1
ATOM 1558 N N . PHE A 1 198 ? 8.126 5.595 4.713 1.00 98.06 198 PHE A N 1
ATOM 1559 C CA . PHE A 1 198 ? 7.568 6.513 3.731 1.00 98.06 198 PHE A CA 1
ATOM 1560 C C . PHE A 1 198 ? 8.588 7.575 3.311 1.00 98.06 198 PHE A C 1
ATOM 1562 O O . PHE A 1 198 ? 8.794 7.795 2.118 1.00 98.06 198 PHE A O 1
ATOM 1569 N N . LYS A 1 199 ? 9.295 8.188 4.271 1.00 98.31 199 LYS A N 1
ATOM 1570 C CA . LYS A 1 199 ? 10.368 9.150 3.975 1.00 98.31 199 LYS A CA 1
ATOM 1571 C C . LYS A 1 199 ? 11.468 8.524 3.114 1.00 98.31 199 LYS A C 1
ATOM 1573 O O . LYS A 1 199 ? 11.909 9.168 2.166 1.00 98.31 199 LYS A O 1
ATOM 1578 N N . AL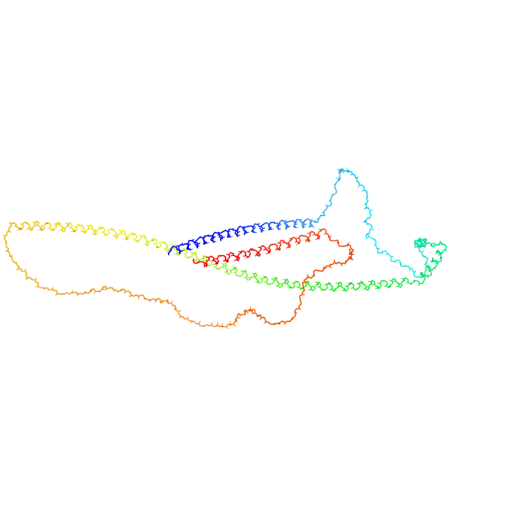A A 1 200 ? 11.876 7.286 3.398 1.00 97.25 200 ALA A N 1
ATOM 1579 C CA . ALA A 1 200 ? 12.860 6.570 2.585 1.00 97.25 200 ALA A CA 1
ATOM 1580 C C . ALA A 1 200 ? 12.352 6.301 1.156 1.00 97.25 200 ALA A C 1
ATOM 1582 O O . ALA A 1 200 ? 13.056 6.569 0.187 1.00 97.25 200 ALA A O 1
ATOM 1583 N N . LEU A 1 201 ? 11.102 5.863 0.998 1.00 98.06 201 LEU A N 1
ATOM 1584 C CA . LEU A 1 201 ? 10.515 5.639 -0.327 1.00 98.06 201 LEU A CA 1
ATOM 1585 C C . LEU A 1 201 ? 10.382 6.937 -1.132 1.00 98.06 201 LEU A C 1
ATOM 1587 O O . LEU A 1 201 ? 10.611 6.946 -2.342 1.00 98.06 201 LEU A O 1
ATOM 1591 N N . VAL A 1 202 ? 10.048 8.054 -0.481 1.00 98.25 202 VAL A N 1
ATOM 1592 C CA . VAL A 1 202 ? 9.993 9.367 -1.137 1.00 98.25 202 VAL A CA 1
ATOM 1593 C C . VAL A 1 202 ? 11.380 9.801 -1.611 1.00 98.25 202 VAL A C 1
ATOM 1595 O O . VAL A 1 202 ? 11.513 10.269 -2.744 1.00 98.25 202 VAL A O 1
ATOM 1598 N N . THR A 1 203 ? 12.427 9.626 -0.800 1.00 97.88 203 THR A N 1
ATOM 1599 C CA . THR A 1 203 ? 13.790 9.980 -1.225 1.00 97.88 203 THR A CA 1
ATOM 1600 C C . THR A 1 203 ? 14.279 9.081 -2.359 1.00 97.88 203 THR A C 1
ATOM 1602 O O . THR A 1 203 ? 14.829 9.598 -3.334 1.00 97.88 203 THR A O 1
ATOM 1605 N N . GLU A 1 204 ? 14.017 7.773 -2.304 1.00 96.69 204 GLU A N 1
ATOM 1606 C CA . GLU A 1 204 ? 14.318 6.835 -3.392 1.00 96.69 204 GLU A CA 1
ATOM 1607 C C . GLU A 1 204 ? 13.578 7.195 -4.682 1.00 96.69 204 GLU A C 1
ATOM 1609 O O . GLU A 1 204 ? 14.191 7.243 -5.752 1.00 96.69 204 GLU A O 1
ATOM 1614 N N . ARG A 1 205 ? 12.288 7.538 -4.592 1.00 97.50 205 ARG A N 1
ATOM 1615 C CA . ARG A 1 205 ? 11.493 8.005 -5.735 1.00 97.50 205 ARG A CA 1
ATOM 1616 C C . ARG A 1 205 ? 12.111 9.241 -6.379 1.00 97.50 205 ARG A C 1
ATOM 1618 O O . ARG A 1 205 ? 12.220 9.301 -7.603 1.00 97.50 205 ARG A O 1
ATOM 1625 N N . GLU A 1 206 ? 12.549 10.213 -5.584 1.00 98.25 206 GLU A N 1
ATOM 1626 C CA . GLU A 1 206 ? 13.196 11.421 -6.106 1.00 98.25 206 GLU A CA 1
ATOM 1627 C C . GLU A 1 206 ? 14.583 11.139 -6.708 1.00 98.25 206 GLU A C 1
ATOM 1629 O O . GLU A 1 206 ? 15.001 11.797 -7.664 1.00 98.25 206 GLU A O 1
ATOM 1634 N N . ILE A 1 207 ? 15.323 10.157 -6.190 1.00 97.44 207 ILE A N 1
ATOM 1635 C CA . ILE A 1 207 ? 16.583 9.707 -6.801 1.00 97.44 207 ILE A CA 1
ATOM 1636 C C . ILE A 1 207 ? 16.306 9.041 -8.154 1.00 97.44 207 ILE A C 1
ATOM 1638 O O . ILE A 1 207 ? 16.954 9.387 -9.147 1.00 97.44 207 ILE A O 1
ATOM 1642 N N . ALA A 1 208 ? 15.325 8.138 -8.211 1.00 97.12 208 ALA A N 1
ATOM 1643 C CA . ALA A 1 208 ? 14.925 7.442 -9.429 1.00 97.12 208 ALA A CA 1
ATOM 1644 C C . ALA A 1 208 ? 14.435 8.423 -10.501 1.00 97.12 208 ALA A C 1
ATOM 1646 O O . ALA A 1 208 ? 14.890 8.363 -11.642 1.00 97.12 208 ALA A O 1
ATOM 1647 N N . LYS A 1 209 ? 13.598 9.396 -10.124 1.00 98.44 209 LYS A N 1
ATOM 1648 C CA . LYS A 1 209 ? 13.128 10.457 -11.021 1.00 98.44 209 LYS A CA 1
ATOM 1649 C C . LYS A 1 209 ? 14.294 11.229 -11.649 1.00 98.44 209 LYS A C 1
ATOM 1651 O O . LYS A 1 209 ? 14.385 11.318 -12.870 1.00 98.44 209 LYS A O 1
ATOM 1656 N N . ARG A 1 210 ? 15.256 11.693 -10.840 1.00 98.06 210 ARG A N 1
ATOM 1657 C CA . ARG A 1 210 ? 16.461 12.382 -11.348 1.00 98.06 210 ARG A CA 1
ATOM 1658 C C . ARG A 1 210 ? 17.359 11.483 -12.201 1.00 98.06 210 ARG A C 1
ATOM 1660 O O . ARG A 1 210 ? 18.134 11.985 -13.015 1.00 98.06 210 ARG A O 1
ATOM 1667 N N . ALA A 1 211 ? 17.357 10.170 -11.975 1.00 97.94 211 ALA A N 1
ATOM 1668 C CA . ALA A 1 211 ? 18.099 9.223 -12.804 1.00 97.94 211 ALA A CA 1
ATOM 1669 C C . ALA A 1 211 ? 17.446 9.058 -14.183 1.00 97.94 211 ALA A C 1
ATOM 1671 O O . ALA A 1 211 ? 18.156 9.102 -15.187 1.00 97.94 211 ALA A O 1
ATOM 1672 N N . ILE A 1 212 ? 16.114 8.959 -14.229 1.00 97.94 212 ILE A N 1
ATOM 1673 C CA . ILE A 1 212 ? 15.333 8.900 -15.470 1.00 97.94 212 ILE A CA 1
ATOM 1674 C C . ILE A 1 212 ? 15.541 10.176 -16.288 1.00 97.94 212 ILE A C 1
ATOM 1676 O O . ILE A 1 212 ? 15.947 10.085 -17.439 1.00 97.94 212 ILE A O 1
ATOM 1680 N N . GLU A 1 213 ? 15.407 11.358 -15.680 1.00 98.19 213 GLU A N 1
ATOM 1681 C CA . GLU A 1 213 ? 15.617 12.639 -16.377 1.00 98.19 213 GLU A CA 1
ATOM 1682 C C . GLU A 1 213 ? 17.026 12.752 -16.996 1.00 98.19 213 GLU A C 1
ATOM 1684 O O . GLU A 1 213 ? 17.213 13.306 -18.083 1.00 98.19 213 GLU A O 1
ATOM 1689 N N . ARG A 1 214 ? 18.054 12.216 -16.321 1.00 97.56 214 ARG A N 1
ATOM 1690 C CA . ARG A 1 214 ? 19.419 12.156 -16.871 1.00 97.56 214 ARG A CA 1
ATOM 1691 C C . ARG A 1 214 ? 19.534 11.156 -18.018 1.00 97.56 214 ARG A C 1
ATOM 1693 O O . ARG A 1 214 ? 20.199 11.460 -19.007 1.00 97.56 214 ARG A O 1
ATOM 1700 N N . ALA A 1 215 ? 18.902 9.991 -17.895 1.00 97.31 215 ALA A N 1
ATOM 1701 C CA . ALA A 1 215 ? 18.881 8.983 -18.948 1.00 97.31 215 ALA A CA 1
ATOM 1702 C C . ALA A 1 215 ? 18.162 9.499 -20.203 1.00 97.31 215 ALA A C 1
ATOM 1704 O O . ALA A 1 215 ? 18.692 9.353 -21.299 1.00 97.31 215 ALA A O 1
ATOM 1705 N N . GLU A 1 216 ? 17.027 10.182 -20.052 1.00 98.19 216 GLU A N 1
ATOM 1706 C CA . GLU A 1 216 ? 16.279 10.797 -21.155 1.00 98.19 216 GLU A CA 1
ATOM 1707 C C . GLU A 1 216 ? 17.124 11.821 -21.917 1.00 98.19 216 GLU A C 1
ATOM 1709 O O . GLU A 1 216 ? 17.202 11.769 -23.146 1.00 98.19 216 GLU A O 1
ATOM 1714 N N . LYS A 1 217 ? 17.840 12.700 -21.202 1.00 98.12 217 LYS A N 1
ATOM 1715 C CA . LYS A 1 217 ? 18.790 13.636 -21.827 1.00 98.12 217 LYS A CA 1
ATOM 1716 C C . LYS A 1 217 ? 19.906 12.904 -22.574 1.00 98.12 217 LYS A C 1
ATOM 1718 O O . LYS A 1 217 ? 20.274 13.313 -23.673 1.00 98.12 217 LYS A O 1
ATOM 1723 N N . GLY A 1 218 ? 20.432 11.819 -22.004 1.00 97.69 218 GLY A N 1
ATOM 1724 C CA . GLY A 1 218 ? 21.428 10.972 -22.664 1.00 97.69 218 GLY A CA 1
ATOM 1725 C C . GLY A 1 218 ? 20.895 10.340 -23.953 1.00 97.69 218 GLY A C 1
ATOM 1726 O O . GLY A 1 218 ? 21.555 10.405 -24.988 1.00 97.69 218 GLY A O 1
ATOM 1727 N N . VAL A 1 219 ? 19.674 9.801 -23.924 1.00 98.00 219 VAL A N 1
ATOM 1728 C CA . VAL A 1 219 ? 19.006 9.231 -25.104 1.00 98.00 219 VAL A CA 1
ATOM 1729 C C . VAL A 1 219 ? 18.811 10.291 -26.186 1.00 98.00 219 VAL A C 1
ATOM 1731 O O . VAL A 1 219 ? 19.150 10.037 -27.338 1.00 98.00 219 VAL A O 1
ATOM 1734 N N . GLN A 1 220 ? 18.347 11.493 -25.834 1.00 98.06 220 GLN A N 1
ATOM 1735 C CA . GLN A 1 220 ? 18.196 12.596 -26.792 1.00 98.06 220 GLN A CA 1
ATOM 1736 C C . GLN A 1 220 ? 19.525 12.950 -27.475 1.00 98.06 220 GLN A C 1
ATOM 1738 O O . GLN A 1 220 ? 19.572 13.101 -28.694 1.00 98.06 220 GLN A O 1
ATOM 1743 N N . GLN A 1 221 ? 20.625 13.025 -26.718 1.00 97.56 221 GLN A N 1
ATOM 1744 C CA . GLN A 1 221 ? 21.951 13.282 -27.290 1.00 97.56 221 GLN A CA 1
ATOM 1745 C C . GLN A 1 221 ? 22.390 12.174 -28.255 1.00 97.56 221 GLN A C 1
ATOM 1747 O O . GLN A 1 221 ? 22.934 12.470 -29.319 1.00 97.56 221 GLN A O 1
ATOM 1752 N N . VAL A 1 222 ? 22.131 10.910 -27.912 1.00 97.81 222 VAL A N 1
ATOM 1753 C CA . VAL A 1 222 ? 22.443 9.762 -28.776 1.00 97.81 222 VAL A CA 1
ATOM 1754 C C . VAL A 1 222 ? 21.606 9.781 -30.053 1.00 97.81 222 VAL A C 1
ATOM 1756 O O . VAL A 1 222 ? 22.150 9.518 -31.121 1.00 97.81 222 VAL A O 1
ATOM 1759 N N . VAL A 1 223 ? 20.318 10.126 -29.977 1.00 98.25 223 VAL A N 1
ATOM 1760 C CA . VAL A 1 223 ? 19.451 10.268 -31.160 1.00 98.25 223 VAL A CA 1
ATOM 1761 C C . VAL A 1 223 ? 20.004 11.338 -32.100 1.00 98.25 223 VAL A C 1
ATOM 1763 O O . VAL A 1 223 ? 20.244 11.045 -33.268 1.00 98.25 223 VAL A O 1
ATOM 1766 N N . VAL A 1 224 ? 20.331 12.524 -31.578 1.00 98.06 224 VAL A N 1
ATOM 1767 C CA . VAL A 1 224 ? 20.933 13.607 -32.375 1.00 98.06 224 VAL A CA 1
ATOM 1768 C C . VAL A 1 224 ? 22.273 13.180 -32.986 1.00 98.06 224 VAL A C 1
ATOM 1770 O O . VAL A 1 224 ? 22.563 13.488 -34.141 1.00 98.06 224 VAL A O 1
ATOM 1773 N N . ALA A 1 225 ? 23.117 12.469 -32.234 1.00 97.12 225 ALA A N 1
ATOM 1774 C CA . ALA A 1 225 ? 24.388 11.965 -32.749 1.00 97.12 225 ALA A CA 1
ATOM 1775 C C . ALA A 1 225 ? 24.186 10.920 -33.858 1.00 97.12 225 ALA A C 1
ATOM 1777 O O . ALA A 1 225 ? 24.882 10.960 -34.872 1.00 97.12 225 ALA A O 1
ATOM 1778 N N . LYS A 1 226 ? 23.209 10.022 -33.691 1.00 97.38 226 LYS A N 1
ATOM 1779 C CA . LYS A 1 226 ? 22.848 9.001 -34.677 1.00 97.38 226 LYS A CA 1
ATOM 1780 C C . LYS A 1 226 ? 22.313 9.628 -35.962 1.00 97.38 226 LYS A C 1
ATOM 1782 O O . LYS A 1 226 ? 22.720 9.201 -37.034 1.00 97.38 226 LYS A O 1
ATOM 1787 N N . GLU A 1 227 ? 21.456 10.641 -35.874 1.00 97.62 227 GLU A N 1
ATOM 1788 C CA . GLU A 1 227 ? 20.964 11.381 -37.045 1.00 97.62 227 GLU A CA 1
ATOM 1789 C C . GLU A 1 227 ? 22.114 12.062 -37.797 1.00 97.62 227 GLU A C 1
ATOM 1791 O O . GLU A 1 227 ? 22.236 11.913 -39.010 1.00 97.62 227 GLU A O 1
ATOM 1796 N N . LYS A 1 228 ? 23.028 12.729 -37.079 1.00 97.69 228 LYS A N 1
ATOM 1797 C CA . LYS A 1 228 ? 24.229 13.332 -37.685 1.00 97.69 228 LYS A CA 1
ATOM 1798 C C . LYS A 1 228 ? 25.140 12.305 -38.358 1.00 97.69 228 LYS A C 1
ATOM 1800 O O . LYS A 1 228 ? 25.789 12.619 -39.353 1.00 97.69 228 LYS A O 1
ATOM 1805 N N . GLU A 1 229 ? 25.260 11.106 -37.796 1.00 96.69 229 GLU A N 1
ATOM 1806 C CA . GLU A 1 229 ? 26.018 10.016 -38.418 1.00 96.69 229 GLU A CA 1
ATOM 1807 C C . GLU A 1 229 ? 25.293 9.458 -39.646 1.00 96.69 229 GLU A C 1
ATOM 1809 O O . GLU A 1 229 ? 25.933 9.246 -40.669 1.00 96.69 229 GLU A O 1
ATOM 1814 N N . ALA A 1 230 ? 23.970 9.295 -39.588 1.00 97.50 230 ALA A N 1
ATOM 1815 C CA . ALA A 1 230 ? 23.169 8.832 -40.718 1.00 97.50 230 ALA A CA 1
ATOM 1816 C C . ALA A 1 230 ? 23.303 9.767 -41.930 1.00 97.50 230 ALA A C 1
ATOM 1818 O O . ALA A 1 230 ? 23.582 9.291 -43.026 1.00 97.50 230 ALA A O 1
ATOM 1819 N N . VAL A 1 231 ? 23.225 11.087 -41.719 1.00 97.88 231 VAL A N 1
ATOM 1820 C CA . VAL A 1 231 ? 23.438 12.090 -42.781 1.00 97.88 231 VAL A CA 1
ATOM 1821 C C . VAL A 1 231 ? 24.850 11.998 -43.371 1.00 97.88 231 VAL A C 1
ATOM 1823 O O . VAL A 1 231 ? 25.032 12.097 -44.582 1.00 97.88 231 VAL A O 1
ATOM 1826 N N . ARG A 1 232 ? 25.879 11.776 -42.541 1.00 97.50 232 ARG A N 1
ATOM 1827 C CA . ARG A 1 232 ? 27.256 11.587 -43.034 1.00 97.50 232 ARG A CA 1
ATOM 1828 C C . ARG A 1 232 ? 27.414 10.298 -43.834 1.00 97.50 232 ARG A C 1
ATOM 1830 O O . ARG A 1 232 ? 28.096 10.304 -44.856 1.00 97.50 232 ARG A O 1
ATOM 1837 N N . ALA A 1 233 ? 26.801 9.209 -43.380 1.00 96.38 233 ALA A N 1
ATOM 1838 C CA . ALA A 1 233 ? 26.808 7.937 -44.089 1.00 96.38 233 ALA A CA 1
ATOM 1839 C C . ALA A 1 233 ? 26.100 8.046 -45.448 1.00 96.38 233 ALA A C 1
ATOM 1841 O O . ALA A 1 233 ? 26.607 7.518 -46.436 1.00 96.38 233 ALA A O 1
ATOM 1842 N N . GLU A 1 234 ? 24.983 8.774 -45.512 1.00 97.50 234 GLU A N 1
ATOM 1843 C CA . GLU A 1 234 ? 24.266 9.073 -46.755 1.00 97.50 234 GLU A CA 1
ATOM 1844 C C . GLU A 1 234 ? 25.141 9.880 -47.723 1.00 97.50 234 GLU A C 1
ATOM 1846 O O . GLU A 1 234 ? 25.368 9.432 -48.844 1.00 97.50 234 GLU A O 1
ATOM 1851 N N . ALA A 1 235 ? 25.755 10.976 -47.266 1.00 97.25 235 ALA A N 1
ATOM 1852 C CA . ALA A 1 235 ? 26.656 11.786 -48.092 1.00 97.25 235 ALA A CA 1
ATOM 1853 C C . ALA A 1 235 ? 27.859 10.986 -48.634 1.00 97.25 235 ALA A C 1
ATOM 1855 O O . ALA A 1 235 ? 28.237 11.121 -49.797 1.00 97.25 235 ALA A O 1
ATOM 1856 N N . MET A 1 236 ? 28.461 10.113 -47.814 1.00 97.56 236 MET A N 1
ATOM 1857 C CA . MET A 1 236 ? 29.525 9.213 -48.280 1.00 97.56 236 MET A CA 1
ATOM 1858 C C . MET A 1 236 ? 29.007 8.182 -49.288 1.00 97.56 236 MET A C 1
ATOM 1860 O O . MET A 1 236 ? 29.717 7.843 -50.234 1.00 97.56 236 MET A O 1
ATOM 1864 N N . SER A 1 237 ? 27.784 7.681 -49.105 1.00 97.44 237 SER A N 1
ATOM 1865 C CA . SER A 1 237 ? 27.156 6.766 -50.056 1.00 97.44 237 SER A CA 1
ATOM 1866 C C . SER A 1 237 ? 26.943 7.443 -51.409 1.00 97.44 237 SER A C 1
ATOM 1868 O O . SER A 1 237 ? 27.310 6.873 -52.436 1.00 97.44 237 SER A O 1
ATOM 1870 N N . GLU A 1 238 ? 26.420 8.670 -51.429 1.00 97.38 238 GLU A N 1
ATOM 1871 C CA . GLU A 1 238 ? 26.252 9.461 -52.653 1.00 97.38 238 GLU A CA 1
ATOM 1872 C C . GLU A 1 238 ? 27.587 9.689 -53.376 1.00 97.38 238 GLU A C 1
ATOM 1874 O O . GLU A 1 238 ? 27.676 9.492 -54.591 1.00 97.38 238 GLU A O 1
ATOM 1879 N N . GLU A 1 239 ? 28.645 10.021 -52.632 1.00 97.25 239 GLU A N 1
ATOM 1880 C CA . GLU A 1 239 ? 29.987 10.221 -53.185 1.00 97.25 239 GLU A CA 1
ATOM 1881 C C . GLU A 1 239 ? 30.568 8.936 -53.792 1.00 97.25 239 GLU A C 1
ATOM 1883 O O . GLU A 1 239 ? 31.139 8.967 -54.883 1.00 97.25 239 GLU A O 1
ATOM 1888 N N . ILE A 1 240 ? 30.368 7.781 -53.149 1.00 97.00 240 ILE A N 1
ATOM 1889 C CA . ILE A 1 240 ? 30.758 6.481 -53.716 1.00 97.00 240 ILE A CA 1
ATOM 1890 C C . ILE A 1 240 ? 30.026 6.231 -55.038 1.00 97.00 240 ILE A C 1
ATOM 1892 O O . ILE A 1 240 ? 30.662 5.858 -56.023 1.00 97.00 240 ILE A O 1
ATOM 1896 N N . HIS A 1 241 ? 28.715 6.486 -55.104 1.00 97.50 241 HIS A N 1
ATOM 1897 C CA . HIS A 1 241 ? 27.957 6.331 -56.349 1.00 97.50 241 HIS A CA 1
ATOM 1898 C C . HIS A 1 241 ? 28.442 7.292 -57.444 1.00 97.50 241 HIS A C 1
ATOM 1900 O O . HIS A 1 241 ? 28.466 6.924 -58.621 1.00 97.50 241 HIS A O 1
ATOM 1906 N N . ARG A 1 242 ? 28.838 8.519 -57.084 1.00 98.06 242 ARG A N 1
ATOM 1907 C CA . ARG A 1 242 ? 29.432 9.488 -58.016 1.00 98.06 242 ARG A CA 1
ATOM 1908 C C . ARG A 1 242 ? 30.764 8.975 -58.567 1.00 98.06 242 ARG A C 1
ATOM 1910 O O . ARG A 1 242 ? 30.934 8.930 -59.785 1.00 98.06 242 ARG A O 1
ATOM 1917 N N . LEU A 1 243 ? 31.664 8.523 -57.695 1.00 97.31 243 LEU A N 1
ATOM 1918 C CA . LEU A 1 243 ? 32.961 7.957 -58.077 1.00 97.31 243 LEU A CA 1
ATOM 1919 C C . LEU A 1 243 ? 32.817 6.672 -58.908 1.00 97.31 243 LEU A C 1
ATOM 1921 O O . LEU A 1 243 ? 33.575 6.468 -59.852 1.00 97.31 243 LEU A O 1
ATOM 1925 N N . GLU A 1 244 ? 31.828 5.824 -58.618 1.00 97.12 244 GLU A N 1
ATOM 1926 C CA . GLU A 1 244 ? 31.516 4.629 -59.416 1.00 97.12 244 GLU A CA 1
ATOM 1927 C C . GLU A 1 244 ? 31.099 5.015 -60.846 1.00 97.12 244 GLU A C 1
ATOM 1929 O O . GLU A 1 244 ? 31.588 4.427 -61.815 1.00 97.12 244 GLU A O 1
ATOM 1934 N N . LYS A 1 245 ? 30.255 6.047 -61.000 1.00 97.50 245 LYS A N 1
ATOM 1935 C CA . LYS A 1 245 ? 29.867 6.583 -62.317 1.00 97.50 245 LYS A CA 1
ATOM 1936 C C . LYS A 1 245 ? 31.071 7.134 -63.081 1.00 97.50 245 LYS A C 1
ATOM 1938 O O . LYS A 1 245 ? 31.224 6.829 -64.263 1.00 97.50 245 LYS A O 1
ATOM 1943 N N . GLU A 1 246 ? 31.938 7.900 -62.420 1.00 96.25 246 GLU A N 1
ATOM 1944 C CA . GLU A 1 246 ? 33.167 8.428 -63.030 1.00 96.25 246 GLU A CA 1
ATOM 1945 C C . GLU A 1 246 ? 34.130 7.313 -63.439 1.00 96.25 246 GLU A C 1
ATOM 1947 O O . GLU A 1 246 ? 34.668 7.336 -64.547 1.00 96.25 246 GLU A O 1
ATOM 1952 N N . ARG A 1 247 ? 34.292 6.291 -62.591 1.00 97.38 247 ARG A N 1
ATOM 1953 C CA . ARG A 1 247 ? 35.096 5.106 -62.903 1.00 97.38 247 ARG A CA 1
ATOM 1954 C C . ARG A 1 247 ? 34.571 4.395 -64.147 1.00 97.38 247 ARG A C 1
ATOM 1956 O O . ARG A 1 247 ? 35.357 4.078 -65.036 1.00 97.38 247 ARG A O 1
ATOM 1963 N N . LEU A 1 248 ? 33.261 4.149 -64.226 1.00 97.69 248 LEU A N 1
ATOM 1964 C CA . LEU A 1 248 ? 32.638 3.509 -65.389 1.00 97.69 248 LEU A CA 1
ATOM 1965 C C . LEU A 1 248 ? 32.834 4.339 -66.665 1.00 97.69 248 LEU A C 1
ATOM 1967 O O . LEU A 1 248 ? 33.189 3.780 -67.702 1.00 97.69 248 LEU A O 1
ATOM 1971 N N . ALA A 1 249 ? 32.674 5.664 -66.589 1.00 96.88 249 ALA A N 1
ATOM 1972 C CA . ALA A 1 249 ? 32.915 6.560 -67.719 1.00 96.88 249 ALA A CA 1
ATOM 1973 C C . ALA A 1 249 ? 34.380 6.520 -68.192 1.00 96.88 249 ALA A C 1
ATOM 1975 O O . ALA A 1 249 ? 34.638 6.398 -69.390 1.00 96.88 249 ALA A O 1
ATOM 1976 N N . ALA A 1 250 ? 35.341 6.550 -67.262 1.00 96.25 250 ALA A N 1
ATOM 1977 C CA . ALA A 1 250 ? 36.765 6.453 -67.575 1.00 96.25 250 ALA A CA 1
ATOM 1978 C C . ALA A 1 250 ? 37.129 5.108 -68.226 1.00 96.25 250 ALA A C 1
ATOM 1980 O O . ALA A 1 250 ? 37.888 5.079 -69.194 1.00 96.25 250 ALA A O 1
ATOM 1981 N N . VAL A 1 251 ? 36.554 3.999 -67.745 1.00 96.12 251 VAL A N 1
ATOM 1982 C CA . VAL A 1 251 ? 36.745 2.664 -68.338 1.00 96.12 251 VAL A CA 1
ATOM 1983 C C . VAL A 1 251 ? 36.196 2.602 -69.764 1.00 96.12 251 VAL A C 1
ATOM 1985 O O . VAL A 1 251 ? 36.867 2.072 -70.648 1.00 96.12 251 VAL A O 1
ATOM 1988 N N . LEU A 1 252 ? 35.010 3.163 -70.020 1.00 95.12 252 LEU A N 1
ATOM 1989 C CA . LEU A 1 252 ? 34.447 3.220 -71.372 1.00 95.12 252 LEU A CA 1
ATOM 1990 C C . LEU A 1 252 ? 35.317 4.060 -72.310 1.00 95.12 252 LEU A C 1
ATOM 1992 O O . LEU A 1 252 ? 35.607 3.620 -73.421 1.00 95.12 252 LEU A O 1
ATOM 1996 N N . TYR A 1 253 ? 35.788 5.223 -71.856 1.00 95.75 253 TYR A N 1
ATOM 1997 C CA . TYR A 1 253 ? 36.685 6.063 -72.647 1.00 95.75 253 TYR A CA 1
ATOM 1998 C C . TYR A 1 253 ? 38.000 5.339 -72.971 1.00 95.75 253 TYR A C 1
ATOM 2000 O O . TYR A 1 253 ? 38.409 5.289 -74.132 1.00 95.75 253 TYR A O 1
ATOM 2008 N N . ALA A 1 254 ? 38.625 4.703 -71.975 1.00 94.00 254 ALA A N 1
ATOM 2009 C CA . ALA A 1 254 ? 39.836 3.908 -72.172 1.00 94.00 254 ALA A CA 1
ATOM 2010 C C . ALA A 1 254 ? 39.619 2.770 -73.181 1.00 94.00 254 ALA A C 1
ATOM 2012 O O . ALA A 1 254 ? 40.446 2.582 -74.070 1.00 94.00 254 ALA A O 1
ATOM 2013 N N . ARG A 1 255 ? 38.477 2.073 -73.110 1.00 94.75 255 ARG A N 1
ATOM 2014 C CA . ARG A 1 255 ? 38.104 1.033 -74.078 1.00 94.75 255 ARG A CA 1
ATOM 2015 C C . ARG A 1 255 ? 37.954 1.591 -75.494 1.00 94.75 255 ARG A C 1
ATOM 2017 O O . ARG A 1 255 ? 38.493 1.013 -76.430 1.00 94.75 255 ARG A O 1
ATOM 2024 N N . THR A 1 256 ? 37.280 2.728 -75.666 1.00 93.75 256 THR A N 1
ATOM 2025 C CA . THR A 1 256 ? 37.164 3.357 -76.994 1.00 93.75 256 THR A CA 1
ATOM 2026 C C . THR A 1 256 ? 38.518 3.809 -77.540 1.00 93.75 256 THR A C 1
ATOM 2028 O O . THR A 1 256 ? 38.772 3.675 -78.735 1.00 93.75 256 THR A O 1
ATOM 2031 N N . ALA A 1 257 ? 39.416 4.292 -76.677 1.00 93.38 257 ALA A N 1
ATOM 2032 C CA . ALA A 1 257 ? 40.775 4.652 -77.064 1.00 93.38 257 ALA A CA 1
ATOM 2033 C C . ALA A 1 257 ? 41.599 3.418 -77.471 1.00 93.38 257 ALA A C 1
ATOM 2035 O O . ALA A 1 257 ? 42.333 3.473 -78.455 1.00 93.38 257 ALA A O 1
ATOM 2036 N N . GLU A 1 258 ? 41.449 2.292 -76.766 1.00 92.19 258 GLU A N 1
ATOM 2037 C CA . GLU A 1 258 ? 42.054 1.009 -77.139 1.00 92.19 258 GLU A CA 1
ATOM 2038 C C . GLU A 1 258 ? 41.531 0.512 -78.495 1.00 92.19 258 GLU A C 1
ATOM 2040 O O . GLU A 1 258 ? 42.324 0.129 -79.354 1.00 92.19 258 GLU A O 1
ATOM 2045 N N . GLU A 1 259 ? 40.219 0.584 -78.735 1.00 92.50 259 GLU A N 1
ATOM 2046 C CA . GLU A 1 259 ? 39.600 0.221 -80.017 1.00 92.50 259 GLU A CA 1
ATOM 2047 C C . GLU A 1 259 ? 40.105 1.113 -81.166 1.00 92.50 259 GLU A C 1
ATOM 2049 O O . GLU A 1 259 ? 40.471 0.610 -82.231 1.00 92.50 259 GLU A O 1
ATOM 2054 N N . GLN A 1 260 ? 40.220 2.428 -80.946 1.00 92.00 260 GLN A N 1
ATOM 2055 C CA . GLN A 1 260 ? 40.819 3.354 -81.914 1.00 92.00 260 GLN A CA 1
ATOM 2056 C C . GLN A 1 260 ? 42.301 3.048 -82.169 1.00 92.00 260 GLN A C 1
ATOM 2058 O O . GLN A 1 260 ? 42.738 3.044 -83.322 1.00 92.00 260 GLN A O 1
ATOM 2063 N N . ALA A 1 261 ? 43.075 2.746 -81.124 1.00 92.00 261 ALA A N 1
ATOM 2064 C CA . ALA A 1 261 ? 44.476 2.355 -81.253 1.00 92.00 261 ALA A CA 1
ATOM 2065 C C . ALA A 1 261 ? 44.631 1.021 -82.004 1.00 92.00 261 ALA A C 1
ATOM 2067 O O . ALA A 1 261 ? 45.528 0.882 -82.838 1.00 92.00 261 ALA A O 1
ATOM 2068 N N . ALA A 1 262 ? 43.740 0.052 -81.771 1.00 91.94 262 ALA A N 1
ATOM 2069 C CA . ALA A 1 262 ? 43.706 -1.216 -82.491 1.00 91.94 262 ALA A CA 1
ATOM 2070 C C . ALA A 1 262 ? 43.379 -1.013 -83.980 1.00 91.94 262 ALA A C 1
ATOM 2072 O O . ALA A 1 262 ? 44.077 -1.562 -84.834 1.00 91.94 262 ALA A O 1
ATOM 2073 N N . LEU A 1 263 ? 42.389 -0.173 -84.306 1.00 92.06 263 LEU A N 1
ATOM 2074 C CA . LEU A 1 263 ? 42.063 0.205 -85.687 1.00 92.06 263 LEU A CA 1
ATOM 2075 C C . LEU A 1 263 ? 43.232 0.913 -86.381 1.00 92.06 263 LEU A C 1
ATOM 2077 O O . LEU A 1 263 ? 43.571 0.579 -87.520 1.00 92.06 263 LEU A O 1
ATOM 2081 N N . ALA A 1 264 ? 43.895 1.845 -85.693 1.00 91.50 264 ALA A N 1
ATOM 2082 C CA . ALA A 1 264 ? 45.091 2.509 -86.202 1.00 91.50 264 ALA A CA 1
ATOM 2083 C C . ALA A 1 264 ? 46.229 1.506 -86.453 1.00 91.50 264 ALA A C 1
ATOM 2085 O O . ALA A 1 264 ? 46.886 1.571 -87.489 1.00 91.50 264 ALA A O 1
ATOM 2086 N N . ASN A 1 265 ? 46.426 0.530 -85.561 1.00 91.06 265 ASN A N 1
ATOM 2087 C CA . ASN A 1 265 ? 47.429 -0.525 -85.719 1.00 91.06 265 ASN A CA 1
ATOM 2088 C C . ASN A 1 265 ? 47.112 -1.451 -86.909 1.00 91.06 265 ASN A C 1
ATOM 2090 O O . ASN A 1 265 ? 47.998 -1.752 -87.708 1.00 91.06 265 ASN A O 1
ATOM 2094 N N . ILE A 1 266 ? 45.850 -1.858 -87.093 1.00 90.88 266 ILE A N 1
ATOM 2095 C CA . ILE A 1 266 ? 45.411 -2.631 -88.273 1.00 90.88 266 ILE A CA 1
ATOM 2096 C C . ILE A 1 266 ? 45.657 -1.833 -89.560 1.00 90.88 266 ILE A C 1
ATOM 2098 O O . ILE A 1 266 ? 46.201 -2.367 -90.531 1.00 90.88 266 ILE A O 1
ATOM 2102 N N . THR A 1 267 ? 45.308 -0.547 -89.557 1.00 89.38 267 THR A N 1
ATOM 2103 C CA . THR A 1 267 ? 45.510 0.355 -90.699 1.00 89.38 267 THR A CA 1
ATOM 2104 C C . THR A 1 267 ? 46.996 0.505 -91.017 1.00 89.38 267 THR A C 1
ATOM 2106 O O . THR A 1 267 ? 47.396 0.344 -92.168 1.00 89.38 267 THR A O 1
ATOM 2109 N N . ALA A 1 268 ? 47.834 0.720 -90.000 1.00 88.00 268 ALA A N 1
ATOM 2110 C CA . ALA A 1 268 ? 49.282 0.814 -90.144 1.00 88.00 268 ALA A CA 1
ATOM 2111 C C . ALA A 1 268 ? 49.892 -0.487 -90.688 1.00 88.00 268 ALA A C 1
ATOM 2113 O O . ALA A 1 268 ? 50.695 -0.439 -91.616 1.00 88.00 268 ALA A O 1
ATOM 2114 N N . LYS A 1 269 ? 49.480 -1.657 -90.178 1.00 90.56 269 LYS A N 1
ATOM 2115 C CA . LYS A 1 269 ? 49.916 -2.968 -90.696 1.00 90.56 269 LYS A CA 1
ATOM 2116 C C . LYS A 1 269 ? 49.514 -3.175 -92.154 1.00 90.56 269 LYS A C 1
ATOM 2118 O O . LYS A 1 269 ? 50.314 -3.676 -92.938 1.00 90.56 269 LYS A O 1
ATOM 2123 N N . THR A 1 270 ? 48.304 -2.769 -92.525 1.00 87.50 270 THR A N 1
ATOM 2124 C CA . THR A 1 270 ? 47.808 -2.870 -93.905 1.00 87.50 270 THR A CA 1
ATOM 2125 C C . THR A 1 270 ? 48.580 -1.933 -94.833 1.00 87.50 270 THR A C 1
ATOM 2127 O O . THR A 1 270 ? 49.059 -2.368 -95.875 1.00 87.50 270 THR A O 1
ATOM 2130 N N . ALA A 1 271 ? 48.786 -0.673 -94.437 1.00 84.81 271 ALA A N 1
ATOM 2131 C CA . ALA A 1 271 ? 49.598 0.285 -95.187 1.00 84.81 271 ALA A CA 1
ATOM 2132 C C . ALA A 1 271 ? 51.051 -0.192 -95.341 1.00 84.81 271 ALA A C 1
ATOM 2134 O O . ALA A 1 271 ? 51.613 -0.102 -96.430 1.00 84.81 271 ALA A O 1
ATOM 2135 N N . ALA A 1 272 ? 51.642 -0.765 -94.288 1.00 82.00 272 ALA A N 1
ATOM 2136 C CA . ALA A 1 272 ? 52.964 -1.378 -94.353 1.00 82.00 272 ALA A CA 1
ATOM 2137 C C . ALA A 1 272 ? 52.995 -2.574 -95.318 1.00 82.00 272 ALA A C 1
ATOM 2139 O O . ALA A 1 272 ? 53.927 -2.688 -96.107 1.00 82.00 272 ALA A O 1
ATOM 2140 N N . ALA A 1 273 ? 51.972 -3.435 -95.320 1.00 78.75 273 ALA A N 1
ATOM 2141 C CA . ALA A 1 273 ? 51.864 -4.539 -96.273 1.00 78.75 273 ALA A CA 1
ATOM 2142 C C . ALA A 1 273 ? 51.723 -4.050 -97.727 1.00 78.75 273 ALA A C 1
ATOM 2144 O O . ALA A 1 273 ? 52.362 -4.606 -98.620 1.00 78.75 273 ALA A O 1
ATOM 2145 N N . VAL A 1 274 ? 50.952 -2.983 -97.970 1.00 78.25 274 VAL A N 1
ATOM 2146 C CA . VAL A 1 274 ? 50.850 -2.328 -99.287 1.00 78.25 274 VAL A CA 1
ATOM 2147 C C . VAL A 1 274 ? 52.194 -1.725 -99.699 1.00 78.25 274 VAL A C 1
ATOM 2149 O O . VAL A 1 274 ? 52.617 -1.921 -100.833 1.00 78.25 274 VAL A O 1
ATOM 2152 N N . ALA A 1 275 ? 52.906 -1.057 -98.787 1.00 74.88 275 ALA A N 1
ATOM 2153 C CA . ALA A 1 275 ? 54.236 -0.514 -99.053 1.00 74.88 275 ALA A CA 1
ATOM 2154 C C . ALA A 1 275 ? 55.260 -1.620 -99.367 1.00 74.88 275 ALA A C 1
ATOM 2156 O O . ALA A 1 275 ? 56.010 -1.501 -100.329 1.00 74.88 275 ALA A O 1
ATOM 2157 N N . ILE A 1 276 ? 55.257 -2.728 -98.619 1.00 70.88 276 ILE A N 1
ATOM 2158 C CA . ILE A 1 276 ? 56.099 -3.904 -98.900 1.00 70.88 276 ILE A CA 1
ATOM 2159 C C . ILE A 1 276 ? 55.734 -4.520 -100.259 1.00 70.88 276 ILE A C 1
ATOM 2161 O O . ILE A 1 276 ? 56.627 -4.887 -101.019 1.00 70.88 276 ILE A O 1
ATOM 2165 N N . SER A 1 277 ? 54.444 -4.577 -100.599 1.00 63.12 277 SER A N 1
ATOM 2166 C CA . SER A 1 277 ? 53.977 -5.064 -101.904 1.00 63.12 277 SER A CA 1
ATOM 2167 C C . SER A 1 277 ? 54.406 -4.137 -103.050 1.00 63.12 277 SER A C 1
ATOM 2169 O O . SER A 1 277 ? 54.816 -4.621 -104.099 1.00 63.12 277 SER A O 1
ATOM 2171 N N . ALA A 1 278 ? 54.399 -2.816 -102.839 1.00 60.50 278 ALA A N 1
ATOM 2172 C CA . ALA A 1 278 ? 54.911 -1.830 -103.795 1.00 60.50 278 ALA A CA 1
ATOM 2173 C C . ALA A 1 278 ? 56.443 -1.902 -103.960 1.00 60.50 278 ALA A C 1
ATOM 2175 O O . ALA A 1 278 ? 56.963 -1.647 -105.044 1.00 60.50 278 ALA A O 1
ATOM 2176 N N . VAL A 1 279 ? 57.169 -2.295 -102.908 1.00 55.44 279 VAL A N 1
ATOM 2177 C CA . VAL A 1 279 ? 58.623 -2.524 -102.947 1.00 55.44 279 VAL A CA 1
ATOM 2178 C C . VAL A 1 279 ? 58.980 -3.868 -103.612 1.00 55.44 279 VAL A C 1
ATOM 2180 O O . VAL A 1 279 ? 60.063 -3.999 -104.176 1.00 55.44 279 VAL A O 1
ATOM 2183 N N . GLN A 1 280 ? 58.081 -4.862 -103.632 1.00 48.97 280 GLN A N 1
ATOM 2184 C CA . GLN A 1 280 ? 58.339 -6.179 -104.240 1.00 48.97 280 GLN A CA 1
ATOM 2185 C C . GLN A 1 280 ? 58.240 -6.231 -105.780 1.00 48.97 280 GLN A C 1
ATOM 2187 O O . GLN A 1 280 ? 58.672 -7.222 -106.366 1.00 48.97 280 GLN A O 1
ATOM 2192 N N . THR A 1 281 ? 57.777 -5.176 -106.463 1.00 42.12 281 THR A N 1
ATOM 2193 C CA . THR A 1 281 ? 57.800 -5.071 -107.943 1.00 42.12 281 THR A CA 1
ATOM 2194 C C . THR A 1 281 ? 59.103 -4.507 -108.537 1.00 42.12 281 THR A C 1
ATOM 2196 O O . THR A 1 281 ? 59.189 -4.298 -109.744 1.00 42.12 281 THR A O 1
ATOM 2199 N N . SER A 1 282 ? 60.153 -4.322 -107.733 1.00 40.50 282 SER A N 1
ATOM 2200 C CA . SER A 1 282 ? 61.506 -3.991 -108.210 1.00 40.50 282 SER A CA 1
ATOM 2201 C C . SER A 1 282 ? 62.573 -4.559 -107.261 1.00 40.50 282 SER A C 1
ATOM 2203 O O . SER A 1 282 ? 62.755 -4.065 -106.153 1.00 40.50 282 SER A O 1
ATOM 2205 N N . GLN A 1 283 ? 63.270 -5.616 -107.676 1.00 32.31 283 GLN A N 1
ATOM 2206 C CA . GLN A 1 283 ? 64.399 -6.255 -106.962 1.00 32.31 283 GLN A CA 1
ATOM 2207 C C . GLN A 1 283 ? 65.763 -5.606 -107.337 1.00 32.31 283 GLN A C 1
ATOM 2209 O O . GLN A 1 283 ? 65.786 -4.940 -108.374 1.00 32.31 283 GLN A O 1
ATOM 2214 N N . PRO A 1 284 ? 66.935 -5.877 -106.681 1.00 43.47 284 PRO A N 1
ATOM 2215 C CA . PRO A 1 284 ? 67.262 -6.591 -105.422 1.00 43.47 284 PRO A CA 1
ATOM 2216 C C . PRO A 1 284 ? 68.341 -5.823 -104.544 1.00 43.47 284 PRO A C 1
ATOM 2218 O O . PRO A 1 284 ? 68.231 -4.605 -104.460 1.00 43.47 284 PRO A O 1
ATOM 2221 N N . PRO A 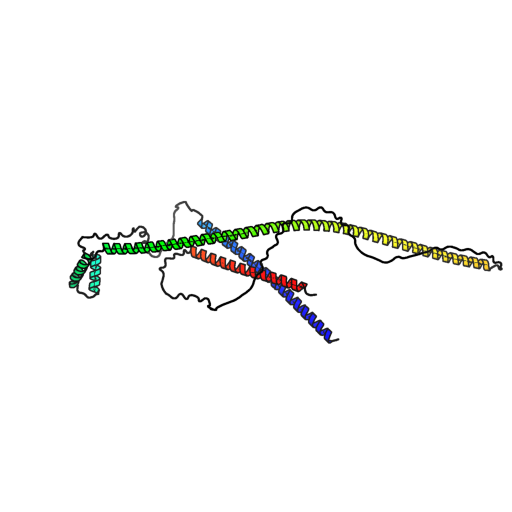1 285 ? 69.315 -6.428 -103.797 1.00 50.97 285 PRO A N 1
ATOM 2222 C CA . PRO A 1 285 ? 69.532 -6.244 -102.343 1.00 50.97 285 PRO A CA 1
ATOM 2223 C C . PRO A 1 285 ? 70.857 -5.530 -101.936 1.00 50.97 285 PRO A C 1
ATOM 2225 O O . PRO A 1 285 ? 71.698 -5.290 -102.794 1.00 50.97 285 PRO A O 1
ATOM 2228 N N . THR A 1 286 ? 71.068 -5.275 -100.622 1.00 37.22 286 THR A N 1
ATOM 2229 C CA . THR A 1 286 ? 72.339 -5.069 -99.829 1.00 37.22 286 THR A CA 1
ATOM 2230 C C . THR A 1 286 ? 72.307 -3.825 -98.903 1.00 37.22 286 THR A C 1
ATOM 2232 O O . THR A 1 286 ? 71.472 -2.953 -99.106 1.00 37.22 286 THR A O 1
ATOM 2235 N N . PRO A 1 287 ? 73.223 -3.655 -97.917 1.00 48.00 287 PRO A N 1
ATOM 2236 C CA . PRO A 1 287 ? 73.697 -4.599 -96.908 1.00 48.00 287 PRO A CA 1
ATOM 2237 C C . PRO A 1 287 ? 73.569 -4.068 -95.454 1.00 48.00 287 PRO A C 1
ATOM 2239 O O . PRO A 1 287 ? 73.325 -2.905 -95.156 1.00 48.00 287 PRO A O 1
ATOM 2242 N N . ARG A 1 288 ? 73.799 -5.018 -94.552 1.00 43.12 288 ARG A N 1
ATOM 2243 C CA . ARG A 1 288 ? 73.924 -5.001 -93.090 1.00 43.12 288 ARG A CA 1
ATOM 2244 C C . ARG A 1 288 ? 74.982 -4.017 -92.545 1.00 43.12 288 ARG A C 1
ATOM 2246 O O . ARG A 1 288 ? 76.157 -4.176 -92.852 1.00 43.12 288 ARG A O 1
ATOM 2253 N N . VAL A 1 289 ? 74.587 -3.132 -91.622 1.00 41.03 289 VAL A N 1
ATOM 2254 C CA . VAL A 1 289 ? 75.444 -2.480 -90.601 1.00 41.03 289 VAL A CA 1
ATOM 2255 C C . VAL A 1 289 ? 74.538 -2.232 -89.377 1.00 41.03 289 VAL A C 1
ATOM 2257 O O . VAL A 1 289 ? 73.464 -1.675 -89.539 1.00 41.03 289 VAL A O 1
ATOM 2260 N N . GLY A 1 290 ? 74.775 -2.658 -88.138 1.00 37.88 290 GLY A N 1
ATOM 2261 C CA . GLY A 1 290 ? 75.973 -3.194 -87.516 1.00 37.88 290 GLY A CA 1
ATOM 2262 C C . GLY A 1 290 ? 76.476 -2.300 -86.382 1.00 37.88 290 GLY A C 1
ATOM 2263 O O . GLY A 1 290 ? 77.657 -2.010 -86.404 1.00 37.88 290 GLY A O 1
ATOM 2264 N N . PHE A 1 291 ? 75.640 -1.871 -85.420 1.00 37.72 291 PHE A N 1
ATOM 2265 C CA . PHE A 1 291 ? 76.124 -1.313 -84.143 1.00 37.72 291 PHE A CA 1
ATOM 2266 C C . PHE A 1 291 ? 75.178 -1.608 -82.962 1.00 37.72 291 PHE A C 1
ATOM 2268 O O . PHE A 1 291 ? 74.045 -1.144 -82.904 1.00 37.72 291 PHE A O 1
ATOM 2275 N N . ALA A 1 292 ? 75.702 -2.369 -82.005 1.00 42.19 292 ALA A N 1
ATOM 2276 C CA . ALA A 1 292 ? 75.408 -2.347 -80.568 1.00 42.19 292 ALA A CA 1
ATOM 2277 C C . ALA A 1 292 ? 76.794 -2.265 -79.872 1.00 42.19 292 ALA A C 1
ATOM 2279 O O . ALA A 1 292 ? 77.764 -2.651 -80.536 1.00 42.19 292 ALA A O 1
ATOM 2280 N N . PRO A 1 293 ? 76.971 -1.818 -78.605 1.00 54.12 293 PRO A N 1
ATOM 2281 C CA . PRO A 1 293 ? 76.030 -1.876 -77.472 1.00 54.12 293 PRO A CA 1
ATOM 2282 C C . PRO A 1 293 ? 75.952 -0.556 -76.648 1.00 54.12 293 PRO A C 1
ATOM 2284 O O . PRO A 1 293 ? 76.649 0.411 -76.928 1.00 54.12 293 PRO A O 1
ATOM 2287 N N . THR A 1 294 ? 75.061 -0.409 -75.660 1.00 37.28 294 THR A N 1
ATOM 2288 C CA . THR A 1 294 ? 75.387 -0.622 -74.231 1.00 37.28 294 THR A CA 1
ATOM 2289 C C . THR A 1 294 ? 74.132 -0.493 -73.344 1.00 37.28 294 THR A C 1
ATOM 2291 O O . THR A 1 294 ? 73.351 0.444 -73.464 1.00 37.28 294 THR A O 1
ATOM 2294 N N . THR A 1 295 ? 73.970 -1.427 -72.407 1.00 46.06 295 THR A N 1
ATOM 2295 C CA . THR A 1 295 ? 73.242 -1.277 -71.124 1.00 46.06 295 THR A CA 1
ATOM 2296 C C . THR A 1 295 ? 74.268 -0.864 -70.053 1.00 46.06 295 THR A C 1
ATOM 2298 O O . THR A 1 295 ? 75.400 -1.339 -70.188 1.00 46.06 295 THR A O 1
ATOM 2301 N N . PRO A 1 296 ? 73.967 -0.091 -68.975 1.00 48.66 296 PRO A N 1
ATOM 2302 C CA . PRO A 1 296 ? 73.090 -0.586 -67.893 1.00 48.66 296 PRO A CA 1
ATOM 2303 C C . PRO A 1 296 ? 72.370 0.474 -67.015 1.00 48.66 296 PRO A C 1
ATOM 2305 O O . PRO A 1 296 ? 72.888 1.557 -66.771 1.00 48.66 296 PRO A O 1
ATOM 2308 N N . LYS A 1 297 ? 71.234 0.099 -66.403 1.00 34.50 297 LYS A N 1
ATOM 2309 C CA . LYS A 1 297 ? 71.033 0.055 -64.930 1.00 34.50 297 LYS A CA 1
ATOM 2310 C C . LYS A 1 297 ? 69.550 -0.049 -64.561 1.00 34.50 297 LYS A C 1
ATOM 2312 O O . LYS A 1 297 ? 68.764 0.864 -64.774 1.00 34.50 297 LYS A O 1
ATOM 2317 N N . SER A 1 298 ? 69.222 -1.162 -63.911 1.00 43.47 298 SER A N 1
ATOM 2318 C CA . SER A 1 298 ? 68.132 -1.255 -62.938 1.00 43.47 298 SER A CA 1
ATOM 2319 C C . SER A 1 298 ? 68.489 -0.408 -61.699 1.00 43.47 298 SER A C 1
ATOM 2321 O O . SER A 1 298 ? 69.679 -0.260 -61.398 1.00 43.47 298 SER A O 1
ATOM 2323 N N . PRO A 1 299 ? 67.498 0.104 -60.946 1.00 50.62 299 PRO A N 1
ATOM 2324 C CA . PRO A 1 299 ? 67.204 -0.635 -59.724 1.00 50.62 299 PRO A CA 1
ATOM 2325 C C . PRO A 1 299 ? 65.705 -0.778 -59.401 1.00 50.62 299 PRO A C 1
ATOM 2327 O O . PRO A 1 299 ? 64.951 0.185 -59.363 1.00 50.62 299 PRO A O 1
ATOM 2330 N N . ARG A 1 300 ? 65.361 -2.017 -59.033 1.00 35.59 300 ARG A N 1
ATOM 2331 C CA . ARG A 1 300 ? 64.733 -2.386 -57.751 1.00 35.59 300 ARG A CA 1
ATOM 2332 C C . ARG A 1 300 ? 63.301 -1.891 -57.488 1.00 35.59 300 ARG A C 1
ATOM 2334 O O . ARG A 1 300 ? 63.080 -0.863 -56.862 1.00 35.59 300 ARG A O 1
ATOM 2341 N N . MET A 1 301 ? 62.347 -2.775 -57.783 1.00 47.81 301 MET A N 1
ATOM 2342 C CA . MET A 1 301 ? 61.178 -2.977 -56.914 1.00 47.81 301 MET A CA 1
ATOM 2343 C C . MET A 1 301 ? 61.645 -3.447 -55.524 1.00 47.81 301 MET A C 1
ATOM 2345 O O . MET A 1 301 ? 62.643 -4.171 -55.422 1.00 47.81 301 MET A O 1
ATOM 2349 N N . PRO A 1 302 ? 60.918 -3.082 -54.459 1.00 42.34 302 PRO A N 1
ATOM 2350 C CA . PRO A 1 302 ? 60.073 -4.109 -53.854 1.00 42.34 302 PRO A CA 1
ATOM 2351 C C . PRO A 1 302 ? 58.668 -3.602 -53.478 1.00 42.34 302 PRO A C 1
ATOM 2353 O O . PRO A 1 302 ? 58.509 -2.634 -52.741 1.00 42.34 302 PRO A O 1
ATOM 2356 N N . SER A 1 303 ? 57.644 -4.332 -53.919 1.00 44.53 303 SER A N 1
ATOM 2357 C CA . SER A 1 303 ? 56.436 -4.598 -53.114 1.00 44.53 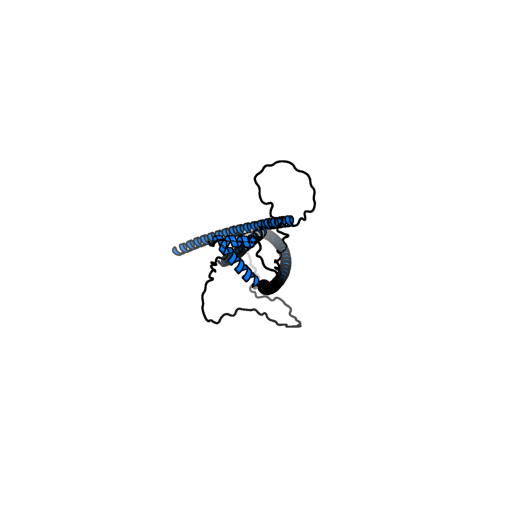303 SER A CA 1
ATOM 2358 C C . SER A 1 303 ? 56.749 -5.760 -52.145 1.00 44.53 303 SER A C 1
ATOM 2360 O O . SER A 1 303 ? 57.781 -6.408 -52.328 1.00 44.53 303 SER A O 1
ATOM 2362 N N . PRO A 1 304 ? 55.843 -6.216 -51.261 1.00 49.81 304 PRO A N 1
ATOM 2363 C CA . PRO A 1 304 ? 54.866 -5.549 -50.396 1.00 49.81 304 PRO A CA 1
ATOM 2364 C C . PRO A 1 304 ? 55.107 -5.912 -48.902 1.00 49.81 304 PRO A C 1
ATOM 2366 O O . PRO A 1 304 ? 55.585 -6.997 -48.583 1.00 49.81 304 PRO A O 1
ATOM 2369 N N . GLY A 1 305 ? 54.739 -5.037 -47.963 1.00 33.16 305 GLY A N 1
ATOM 2370 C CA . GLY A 1 305 ? 54.742 -5.337 -46.523 1.00 33.16 305 GLY A CA 1
ATOM 2371 C C . GLY A 1 305 ? 53.321 -5.504 -45.996 1.00 33.16 305 GLY A C 1
ATOM 2372 O O . GLY A 1 305 ? 52.629 -4.515 -45.777 1.00 33.16 305 GLY A O 1
ATOM 2373 N N . LEU A 1 306 ? 52.894 -6.752 -45.814 1.00 45.12 306 LEU A N 1
ATOM 2374 C CA . LEU A 1 306 ? 51.642 -7.162 -45.176 1.00 45.12 306 LEU A CA 1
ATOM 2375 C C . LEU A 1 306 ? 51.974 -7.803 -43.814 1.00 45.12 306 LEU A C 1
ATOM 2377 O O . LEU A 1 306 ? 52.979 -8.500 -43.707 1.00 45.12 306 LEU A O 1
ATOM 2381 N N . ALA A 1 307 ? 51.070 -7.610 -42.842 1.00 38.97 307 ALA A N 1
ATOM 2382 C CA . ALA A 1 307 ? 51.038 -8.132 -41.460 1.00 38.97 307 ALA A CA 1
ATOM 2383 C C . ALA A 1 307 ? 51.976 -7.433 -40.445 1.00 38.97 307 ALA A C 1
ATOM 2385 O O . ALA A 1 307 ? 53.136 -7.182 -40.722 1.00 38.97 307 ALA A O 1
ATOM 2386 N N . GLY A 1 308 ? 51.572 -7.090 -39.221 1.00 33.44 308 GLY A N 1
ATOM 2387 C CA . GLY A 1 308 ? 50.305 -7.243 -38.517 1.00 33.44 308 GLY A CA 1
ATOM 2388 C C . GLY A 1 308 ? 50.408 -6.599 -37.127 1.00 33.44 308 GLY A C 1
ATOM 2389 O O . GLY A 1 308 ? 51.379 -6.808 -36.418 1.00 33.44 308 GLY A O 1
ATOM 2390 N N . ARG A 1 309 ? 49.390 -5.809 -36.765 1.00 40.31 309 ARG A N 1
ATOM 2391 C CA . ARG A 1 309 ? 48.585 -5.955 -35.539 1.00 40.31 309 ARG A CA 1
ATOM 2392 C C . ARG A 1 309 ? 49.341 -6.239 -34.225 1.00 40.31 309 ARG A C 1
ATOM 2394 O O . ARG A 1 309 ? 49.701 -7.381 -34.006 1.00 40.31 309 ARG A O 1
ATOM 2401 N N . THR A 1 310 ? 49.322 -5.278 -33.290 1.00 37.19 310 THR A N 1
ATOM 2402 C CA . THR A 1 310 ? 48.829 -5.469 -31.903 1.00 37.19 310 THR A CA 1
ATOM 2403 C C . THR A 1 310 ? 48.651 -4.132 -31.152 1.00 37.19 310 THR A C 1
ATOM 2405 O O . THR A 1 310 ? 49.557 -3.310 -31.099 1.00 37.19 310 THR A O 1
ATOM 2408 N N . THR A 1 311 ? 47.462 -3.986 -30.548 1.00 38.97 311 THR A N 1
ATOM 2409 C CA . THR A 1 311 ? 47.169 -3.463 -29.190 1.00 38.97 311 THR A CA 1
ATOM 2410 C C . THR A 1 311 ? 47.496 -2.017 -28.780 1.00 38.97 311 THR A C 1
ATOM 2412 O O . THR A 1 311 ? 48.620 -1.670 -28.447 1.00 38.97 311 THR A O 1
ATOM 2415 N N . THR A 1 312 ? 46.412 -1.238 -28.654 1.00 46.75 312 THR A N 1
ATOM 2416 C CA . THR A 1 312 ? 45.973 -0.475 -27.462 1.00 46.75 312 THR A CA 1
ATOM 2417 C C . THR A 1 312 ? 47.026 0.213 -26.583 1.00 46.75 312 THR A C 1
ATOM 2419 O O . THR A 1 312 ? 47.640 -0.430 -25.733 1.00 46.75 312 THR A O 1
ATOM 2422 N N . HIS A 1 313 ? 47.044 1.550 -26.593 1.00 37.59 313 HIS A N 1
ATOM 2423 C CA . HIS A 1 313 ? 47.353 2.294 -25.372 1.00 37.59 313 HIS A CA 1
ATOM 2424 C C . HIS A 1 313 ? 46.572 3.610 -25.280 1.00 37.59 313 HIS A C 1
ATOM 2426 O O . HIS A 1 313 ? 46.773 4.548 -26.046 1.00 37.59 313 HIS A O 1
ATOM 2432 N N . SER A 1 314 ? 45.632 3.622 -24.336 1.00 35.28 314 SER A N 1
ATOM 2433 C CA . SER A 1 314 ? 44.841 4.772 -23.920 1.00 35.28 314 SER A CA 1
ATOM 2434 C C . SER A 1 314 ? 45.686 5.598 -22.953 1.00 35.28 314 SER A C 1
ATOM 2436 O O . SER A 1 314 ? 46.142 5.078 -21.936 1.00 35.28 314 SER A O 1
ATOM 2438 N N . GLN A 1 315 ? 45.896 6.876 -23.258 1.00 37.50 315 GLN A N 1
ATOM 2439 C CA . GLN A 1 315 ? 46.532 7.809 -22.335 1.00 37.50 315 GLN A CA 1
ATOM 2440 C C . GLN A 1 315 ? 45.590 8.116 -21.166 1.00 37.50 315 GLN A C 1
ATOM 2442 O O . GLN A 1 315 ? 44.447 8.531 -21.358 1.00 37.50 315 GLN A O 1
ATOM 2447 N N . LYS A 1 316 ? 46.100 7.942 -19.947 1.00 37.44 316 LYS A N 1
ATOM 2448 C CA . LYS A 1 316 ? 45.559 8.519 -18.716 1.00 37.44 316 LYS A CA 1
ATOM 2449 C C . LYS A 1 316 ? 46.719 9.222 -18.008 1.00 37.44 316 LYS A C 1
ATOM 2451 O O . LYS A 1 316 ? 47.726 8.559 -17.761 1.00 37.44 316 LYS A O 1
ATOM 2456 N N . PRO A 1 317 ? 46.622 10.514 -17.660 1.00 45.09 317 PRO A N 1
ATOM 2457 C CA . PRO A 1 317 ? 47.576 11.122 -16.751 1.00 45.09 317 PRO A CA 1
ATOM 2458 C C . PRO A 1 317 ? 47.217 10.749 -15.311 1.00 45.09 317 PRO A C 1
ATOM 2460 O O . PRO A 1 317 ? 46.089 10.941 -14.856 1.00 45.09 317 PRO A O 1
ATOM 2463 N N . SER A 1 318 ? 48.209 10.211 -14.611 1.00 40.91 318 SER A N 1
ATOM 2464 C CA . SER A 1 318 ? 48.304 10.204 -13.156 1.00 40.91 318 SER A CA 1
ATOM 2465 C C . SER A 1 318 ? 48.879 11.547 -12.713 1.00 40.91 318 SER A C 1
ATOM 2467 O O . SER A 1 318 ? 49.933 11.932 -13.213 1.00 40.91 318 SER A O 1
ATOM 2469 N N . ASN A 1 319 ? 48.230 12.230 -11.770 1.00 35.94 319 ASN A N 1
ATOM 2470 C CA . ASN A 1 319 ? 48.901 12.655 -10.542 1.00 35.94 319 ASN A CA 1
ATOM 2471 C C . ASN A 1 319 ? 47.905 13.143 -9.483 1.00 35.94 319 ASN A C 1
ATOM 2473 O O . ASN A 1 319 ? 47.007 13.940 -9.739 1.00 35.94 319 ASN A O 1
ATOM 2477 N N . ASN A 1 320 ? 48.121 12.590 -8.294 1.00 42.56 320 ASN A N 1
ATOM 2478 C CA . ASN A 1 320 ? 47.491 12.861 -7.007 1.00 42.56 320 ASN A CA 1
ATOM 2479 C C . ASN A 1 320 ? 47.842 14.286 -6.508 1.00 42.56 320 ASN A C 1
ATOM 2481 O O . ASN A 1 320 ? 48.832 14.863 -6.963 1.00 42.56 320 ASN A O 1
ATOM 2485 N N . PRO A 1 321 ? 47.110 14.823 -5.515 1.00 50.66 321 PRO A N 1
ATOM 2486 C CA . PRO A 1 321 ? 47.597 14.608 -4.156 1.00 50.66 321 PRO A CA 1
ATOM 2487 C C . PRO A 1 321 ? 46.518 14.207 -3.146 1.00 50.66 321 PRO A C 1
ATOM 2489 O O . PRO A 1 321 ? 45.361 14.611 -3.191 1.00 50.66 321 PRO A O 1
ATOM 2492 N N . SER A 1 322 ? 46.992 13.394 -2.211 1.00 50.34 322 SER A N 1
ATOM 2493 C CA . SER A 1 322 ? 46.390 12.969 -0.958 1.00 50.34 322 SER A CA 1
ATOM 2494 C C . SER A 1 322 ? 45.791 14.122 -0.146 1.00 50.34 322 SER A C 1
ATOM 2496 O O . SER A 1 322 ? 46.460 15.135 0.026 1.00 50.34 322 SER A O 1
ATOM 2498 N N . GLN A 1 323 ? 44.625 13.899 0.474 1.00 36.69 323 GLN A N 1
ATOM 2499 C CA . GLN A 1 323 ? 44.404 14.182 1.900 1.00 36.69 323 GLN A CA 1
ATOM 2500 C C . GLN A 1 323 ? 43.068 13.611 2.422 1.00 36.69 323 GLN A C 1
ATOM 2502 O O . GLN A 1 323 ? 42.006 13.845 1.863 1.00 36.69 323 GLN A O 1
ATOM 2507 N N . ASN A 1 324 ? 43.194 12.941 3.571 1.00 35.47 324 ASN A N 1
ATOM 2508 C CA . ASN A 1 324 ? 42.267 12.844 4.701 1.00 35.47 324 ASN A CA 1
ATOM 2509 C C . ASN A 1 324 ? 41.044 11.895 4.744 1.00 35.47 324 ASN A C 1
ATOM 2511 O O . ASN A 1 324 ? 40.052 12.025 4.040 1.00 35.47 324 ASN A O 1
ATOM 2515 N N . HIS A 1 325 ? 41.145 11.069 5.798 1.00 33.69 325 HIS A N 1
ATOM 2516 C CA . HIS A 1 325 ? 40.137 10.539 6.723 1.00 33.69 325 HIS A CA 1
ATOM 2517 C C . HIS A 1 325 ? 39.361 9.271 6.350 1.00 33.69 325 HIS A C 1
ATOM 2519 O O . HIS A 1 325 ? 38.243 9.280 5.847 1.00 33.69 325 HIS A O 1
ATOM 2525 N N . HIS A 1 326 ? 39.954 8.153 6.778 1.00 31.23 326 HIS A N 1
ATOM 2526 C CA . HIS A 1 326 ? 39.253 6.930 7.137 1.00 31.23 326 HIS A CA 1
ATOM 2527 C C . HIS A 1 326 ? 38.369 7.154 8.376 1.00 31.23 326 HIS A C 1
ATOM 2529 O O . HIS A 1 326 ? 38.880 7.354 9.475 1.00 31.23 326 HIS A O 1
ATOM 2535 N N . HIS A 1 327 ? 37.056 7.011 8.209 1.00 34.72 327 HIS A N 1
ATOM 2536 C CA . HIS A 1 327 ? 36.195 6.420 9.231 1.00 34.72 327 HIS A CA 1
ATOM 2537 C C . HIS A 1 327 ? 35.636 5.120 8.658 1.00 34.72 327 HIS A C 1
ATOM 2539 O O . HIS A 1 327 ? 34.744 5.107 7.816 1.00 34.72 327 HIS A O 1
ATOM 2545 N N . SER A 1 328 ? 36.227 4.013 9.089 1.00 39.88 328 SER A N 1
ATOM 2546 C CA . SER A 1 328 ? 35.692 2.671 8.926 1.00 39.88 328 SER A CA 1
ATOM 2547 C C . SER A 1 328 ? 34.592 2.447 9.960 1.00 39.88 328 SER A C 1
ATOM 2549 O O . SER A 1 328 ? 34.880 2.491 11.151 1.00 39.88 328 SER A O 1
ATOM 2551 N N . ASN A 1 329 ? 33.372 2.151 9.518 1.00 32.59 329 ASN A N 1
ATOM 2552 C CA . ASN A 1 329 ? 32.450 1.307 10.273 1.00 32.59 329 ASN A CA 1
ATOM 2553 C C . ASN A 1 329 ? 31.684 0.428 9.286 1.00 32.59 329 ASN A C 1
ATOM 2555 O O . ASN A 1 329 ? 30.887 0.902 8.478 1.00 32.59 329 ASN A O 1
ATOM 2559 N N . LEU A 1 330 ? 32.037 -0.857 9.324 1.00 34.75 330 LEU A N 1
ATOM 2560 C CA . LEU A 1 330 ? 31.430 -1.922 8.549 1.00 34.75 330 LEU A CA 1
ATOM 2561 C C . LEU A 1 330 ? 30.017 -2.232 9.048 1.00 34.75 330 LEU A C 1
ATOM 2563 O O . LEU A 1 330 ? 29.689 -2.106 10.226 1.00 34.75 330 LEU A O 1
ATOM 2567 N N . ALA A 1 331 ? 29.227 -2.690 8.086 1.00 38.06 331 ALA A N 1
ATOM 2568 C CA . ALA A 1 331 ? 27.895 -3.238 8.213 1.00 38.06 331 ALA A CA 1
ATOM 2569 C C . ALA A 1 331 ? 27.823 -4.441 9.168 1.00 38.06 331 ALA A C 1
ATOM 2571 O O . ALA A 1 331 ? 28.646 -5.351 9.094 1.00 38.06 331 ALA A O 1
ATOM 2572 N N . ASN A 1 332 ? 26.757 -4.485 9.970 1.00 31.39 332 ASN A N 1
ATOM 2573 C CA . ASN A 1 332 ? 26.279 -5.699 10.623 1.00 31.39 332 ASN A CA 1
ATOM 2574 C C . ASN A 1 332 ? 25.005 -6.185 9.922 1.00 31.39 332 ASN A C 1
ATOM 2576 O O . ASN A 1 332 ? 23.938 -5.588 10.037 1.00 31.39 332 ASN A O 1
ATOM 2580 N N . THR A 1 333 ? 25.130 -7.302 9.213 1.00 43.22 333 THR A N 1
ATOM 2581 C CA . THR A 1 333 ? 24.045 -8.247 8.914 1.00 43.22 333 THR A CA 1
ATOM 2582 C C . THR A 1 333 ? 23.697 -9.064 10.162 1.00 43.22 333 THR A C 1
ATOM 2584 O O . THR A 1 333 ? 24.630 -9.545 10.807 1.00 43.22 333 THR A O 1
ATOM 2587 N N . PRO A 1 334 ? 22.421 -9.385 10.442 1.00 39.84 334 PRO A N 1
ATOM 2588 C CA . PRO A 1 334 ? 22.094 -10.537 11.267 1.00 39.84 334 PRO A CA 1
ATOM 2589 C C . PRO A 1 334 ? 21.643 -11.707 10.383 1.00 39.84 334 PRO A C 1
ATOM 2591 O O . PRO A 1 334 ? 20.623 -11.654 9.697 1.00 39.84 334 PRO A O 1
ATOM 2594 N N . ARG A 1 335 ? 22.436 -12.782 10.417 1.00 31.64 335 ARG A N 1
ATOM 2595 C CA . ARG A 1 335 ? 22.101 -14.113 9.902 1.00 31.64 335 ARG A CA 1
ATOM 2596 C C . ARG A 1 335 ? 21.681 -14.986 11.086 1.00 31.64 335 ARG A C 1
ATOM 2598 O O . ARG A 1 335 ? 22.300 -14.924 12.144 1.00 31.64 335 ARG A O 1
ATOM 2605 N N . LEU A 1 336 ? 20.634 -15.782 10.872 1.00 36.06 336 LEU A N 1
ATOM 2606 C CA . LEU A 1 336 ? 20.105 -16.797 11.783 1.00 36.06 336 LEU A CA 1
ATOM 2607 C C . LEU A 1 336 ? 21.199 -17.684 12.400 1.00 36.06 336 LEU A C 1
ATOM 2609 O O . LEU A 1 336 ? 22.095 -18.142 11.689 1.00 36.06 336 LEU A O 1
ATOM 2613 N N . ALA A 1 337 ? 21.010 -18.040 13.672 1.00 32.75 337 ALA A N 1
ATOM 2614 C CA . ALA A 1 337 ? 21.608 -19.218 14.284 1.00 32.75 337 ALA A CA 1
ATOM 2615 C C . ALA A 1 337 ? 20.506 -20.187 14.729 1.00 32.75 337 ALA A C 1
ATOM 2617 O O . ALA A 1 337 ? 19.559 -19.831 15.430 1.00 32.75 337 ALA A O 1
ATOM 2618 N N . THR A 1 338 ? 20.654 -21.417 14.260 1.00 34.62 338 THR A N 1
ATOM 2619 C CA . THR A 1 338 ? 19.858 -22.604 14.546 1.00 34.62 338 THR A CA 1
ATOM 2620 C C . THR A 1 338 ? 20.436 -23.397 15.720 1.00 34.62 338 THR A C 1
ATOM 2622 O O . THR A 1 338 ? 21.641 -23.613 15.774 1.00 34.62 338 THR A O 1
ATOM 2625 N N . ALA A 1 339 ? 19.515 -23.939 16.521 1.00 34.56 339 ALA A N 1
ATOM 2626 C CA . ALA A 1 339 ? 19.509 -25.270 17.144 1.00 34.56 339 ALA A CA 1
ATOM 2627 C C . ALA A 1 339 ? 20.454 -25.613 18.315 1.00 34.56 339 ALA A C 1
ATOM 2629 O O . ALA A 1 339 ? 21.662 -25.766 18.165 1.00 34.56 339 ALA A O 1
ATOM 2630 N N . SER A 1 340 ? 19.827 -25.913 19.459 1.00 28.89 340 SER A N 1
ATOM 2631 C CA . SER A 1 340 ? 19.945 -27.150 20.272 1.00 28.89 340 SER A CA 1
ATOM 2632 C C . SER A 1 340 ? 19.223 -26.907 21.611 1.00 28.89 340 SER A C 1
ATOM 2634 O O . SER A 1 340 ? 19.318 -25.816 22.151 1.00 28.89 340 SER A O 1
ATOM 2636 N N . SER A 1 341 ? 18.493 -27.803 22.271 1.00 37.22 341 SER A N 1
ATOM 2637 C CA . SER A 1 341 ? 17.830 -29.087 22.001 1.00 37.22 341 SER A CA 1
ATOM 2638 C C . SER A 1 341 ? 16.984 -29.389 23.282 1.00 37.22 341 SER A C 1
ATOM 2640 O O . SER A 1 341 ? 16.960 -28.545 24.178 1.00 37.22 341 SER A O 1
ATOM 2642 N N . PRO A 1 342 ? 16.229 -30.497 23.410 1.00 50.16 342 PRO A N 1
ATOM 2643 C CA . PRO A 1 342 ? 14.836 -30.451 23.860 1.00 50.16 342 PRO A CA 1
ATOM 2644 C C . PRO A 1 342 ? 14.586 -31.127 25.217 1.00 50.16 342 PRO A C 1
ATOM 2646 O O . PRO A 1 342 ? 15.391 -31.942 25.657 1.00 50.16 342 PRO A O 1
ATOM 2649 N N . ASN A 1 343 ? 13.416 -30.880 25.823 1.00 31.22 343 ASN A N 1
ATOM 2650 C CA . ASN A 1 343 ? 12.723 -31.926 26.578 1.00 31.22 343 ASN A CA 1
ATOM 2651 C C . ASN A 1 343 ? 11.221 -31.657 26.816 1.00 31.22 343 ASN A C 1
ATOM 2653 O O . ASN A 1 343 ? 10.821 -30.590 27.266 1.00 31.22 343 ASN A O 1
ATOM 2657 N N . HIS A 1 344 ? 10.455 -32.721 26.549 1.00 30.72 344 HIS A N 1
ATOM 2658 C CA . HIS A 1 344 ? 9.109 -33.093 27.012 1.00 30.72 344 HIS A CA 1
ATOM 2659 C C . HIS A 1 344 ? 7.841 -32.457 26.404 1.00 30.72 344 HIS A C 1
ATOM 2661 O O . HIS A 1 344 ? 7.304 -31.448 26.842 1.00 30.72 344 HIS A O 1
ATOM 2667 N N . HIS A 1 345 ? 7.331 -33.200 25.413 1.00 33.16 345 HIS A N 1
ATOM 2668 C CA . HIS A 1 345 ? 5.947 -33.635 25.189 1.00 33.16 345 HIS A CA 1
ATOM 2669 C C . HIS A 1 345 ? 4.853 -33.103 26.130 1.00 33.16 345 HIS A C 1
ATOM 2671 O O . HIS A 1 345 ? 4.852 -33.417 27.318 1.00 33.16 345 HIS A O 1
ATOM 2677 N N . SER A 1 346 ? 3.815 -32.499 25.544 1.00 30.61 346 SER A N 1
ATOM 2678 C CA . SER A 1 346 ? 2.431 -32.998 25.639 1.00 30.61 346 SER A CA 1
ATOM 2679 C C . SER A 1 346 ? 1.533 -32.290 24.625 1.00 30.61 346 SER A C 1
ATOM 2681 O O . SER A 1 346 ? 1.403 -31.071 24.594 1.00 30.61 346 SER A O 1
ATOM 2683 N N . THR A 1 347 ? 0.938 -33.105 23.769 1.00 42.91 347 THR A N 1
ATOM 2684 C CA . THR A 1 347 ? -0.091 -32.811 22.778 1.00 42.91 347 THR A CA 1
ATOM 2685 C C . THR A 1 347 ? -1.399 -32.421 2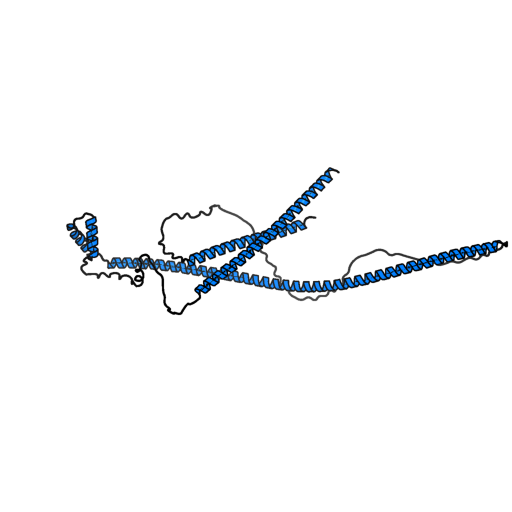3.468 1.00 42.91 347 THR A C 1
ATOM 2687 O O . THR A 1 347 ? -1.898 -33.190 24.284 1.00 42.91 347 THR A O 1
ATOM 2690 N N . SER A 1 348 ? -2.036 -31.319 23.069 1.00 33.06 348 SER A N 1
ATOM 2691 C CA . SER A 1 348 ? -3.495 -31.200 23.190 1.00 33.06 348 SER A CA 1
ATOM 2692 C C . SER A 1 348 ? -4.055 -30.159 22.225 1.00 33.06 348 SER A C 1
ATOM 2694 O O . SER A 1 348 ? -3.724 -28.978 22.290 1.00 33.06 348 SER A O 1
ATOM 2696 N N . ALA A 1 349 ? -4.914 -30.648 21.334 1.00 40.50 349 ALA A N 1
ATOM 2697 C CA . ALA A 1 349 ? -5.778 -29.893 20.441 1.00 40.50 349 ALA A CA 1
ATOM 2698 C C . ALA A 1 349 ? -6.634 -28.851 21.194 1.00 40.50 349 ALA A C 1
ATOM 2700 O O . ALA A 1 349 ? -6.975 -29.077 22.360 1.00 40.50 349 ALA A O 1
ATOM 2701 N N . PRO A 1 350 ? -7.053 -27.752 20.540 1.00 37.00 350 PRO A N 1
ATOM 2702 C CA . PRO A 1 350 ? -7.960 -26.796 21.152 1.00 37.00 350 PRO A CA 1
ATOM 2703 C C . PRO A 1 350 ? -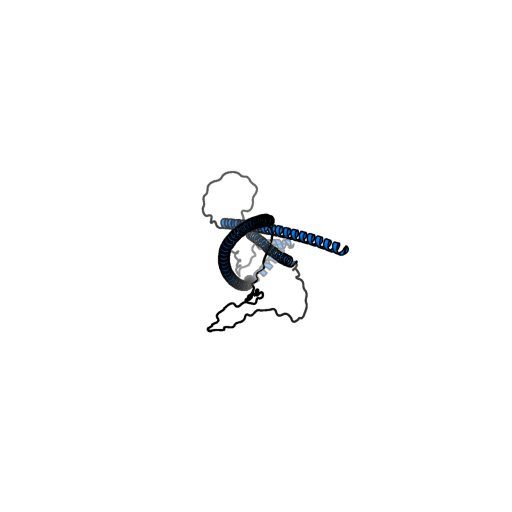9.349 -27.433 21.259 1.00 37.00 350 PRO A C 1
ATOM 2705 O O . PRO A 1 350 ? -10.099 -27.529 20.288 1.00 37.00 350 PRO A O 1
ATOM 2708 N N . ARG A 1 351 ? -9.682 -27.906 22.462 1.00 36.34 351 ARG A N 1
ATOM 2709 C CA . ARG A 1 351 ? -11.052 -28.248 22.834 1.00 36.34 351 ARG A CA 1
ATOM 2710 C C . ARG A 1 351 ? -11.877 -26.966 22.852 1.00 36.34 351 ARG A C 1
ATOM 2712 O O . ARG A 1 351 ? -11.629 -26.062 23.643 1.00 36.34 351 ARG A O 1
ATOM 2719 N N . THR A 1 352 ? -12.884 -26.934 21.993 1.00 43.50 352 THR A N 1
ATOM 2720 C CA . THR A 1 352 ? -14.054 -26.066 22.102 1.00 43.50 352 THR A CA 1
ATOM 2721 C C . THR A 1 352 ? -14.662 -26.186 23.505 1.00 43.50 352 THR A C 1
ATOM 2723 O O . THR A 1 352 ? -14.962 -27.312 23.923 1.00 43.50 352 THR A O 1
ATOM 2726 N N . PRO A 1 353 ? -14.888 -25.087 24.245 1.00 39.06 353 PRO A N 1
ATOM 2727 C CA . PRO A 1 353 ? -15.683 -25.161 25.456 1.00 39.06 353 PRO A CA 1
ATOM 2728 C C . PRO A 1 353 ? -17.153 -25.332 25.057 1.00 39.06 353 PRO A C 1
ATOM 2730 O O . PRO A 1 353 ? -17.796 -24.412 24.557 1.00 39.06 353 PRO A O 1
ATOM 2733 N N . HIS A 1 354 ? -17.682 -26.538 25.270 1.00 38.56 354 HIS A N 1
ATOM 2734 C CA . HIS A 1 354 ? -19.118 -26.757 25.385 1.00 38.56 354 HIS A CA 1
ATOM 2735 C C . HIS A 1 354 ? -19.607 -26.009 26.630 1.00 38.56 354 HIS A C 1
ATOM 2737 O O . HIS A 1 354 ? -19.379 -26.448 27.757 1.00 38.56 354 HIS A O 1
ATOM 2743 N N . LEU A 1 355 ? -20.283 -24.882 26.421 1.00 35.47 355 LEU A N 1
ATOM 2744 C CA . LEU A 1 355 ? -21.116 -24.251 27.435 1.00 35.47 355 LEU A CA 1
ATOM 2745 C C . LEU A 1 355 ? -22.454 -24.990 27.463 1.00 35.47 355 LEU A C 1
ATOM 2747 O O . LEU A 1 355 ? -23.344 -24.718 26.666 1.00 35.47 355 LEU A O 1
ATOM 2751 N N . ASN A 1 356 ? -22.574 -25.944 28.383 1.00 41.38 356 ASN A N 1
ATOM 2752 C CA . ASN A 1 356 ? -23.861 -26.408 28.876 1.00 41.38 356 ASN A CA 1
ATOM 2753 C C . ASN A 1 356 ? -23.890 -26.121 30.377 1.00 41.38 356 ASN A C 1
ATOM 2755 O O . ASN A 1 356 ? -23.391 -26.900 31.182 1.00 41.38 356 ASN A O 1
ATOM 2759 N N . SER A 1 357 ? -24.444 -24.968 30.736 1.00 33.47 357 SER A N 1
ATOM 2760 C CA . SER A 1 357 ? -25.121 -24.794 32.013 1.00 33.47 357 SER A CA 1
ATOM 2761 C C . SER A 1 357 ? -26.113 -23.655 31.866 1.00 33.47 357 SER A C 1
ATOM 2763 O O . SER A 1 357 ? -25.757 -22.519 31.562 1.00 33.47 357 SER A O 1
ATOM 2765 N N . ALA A 1 358 ? -27.378 -24.025 32.006 1.00 45.25 358 ALA A N 1
ATOM 2766 C CA . ALA A 1 358 ? -28.508 -23.132 32.015 1.00 45.25 358 ALA A CA 1
ATOM 2767 C C . ALA A 1 358 ? -28.444 -22.242 33.260 1.00 45.25 358 ALA A C 1
ATOM 2769 O O . ALA A 1 358 ? -28.703 -22.682 34.376 1.00 45.25 358 ALA A O 1
ATOM 2770 N N . SER A 1 359 ? -28.153 -20.971 33.043 1.00 35.78 359 SER A N 1
ATOM 2771 C CA . SER A 1 359 ? -28.590 -19.884 33.904 1.00 35.78 359 SER A CA 1
ATOM 2772 C C . SER A 1 359 ? -28.997 -18.759 32.967 1.00 35.78 359 SER A C 1
ATOM 2774 O O . SER A 1 359 ? -28.162 -18.147 32.309 1.00 35.78 359 SER A O 1
ATOM 2776 N N . GLN A 1 360 ? -30.308 -18.550 32.830 1.00 49.31 360 GLN A N 1
ATOM 2777 C CA . GLN A 1 360 ? -30.825 -17.378 32.139 1.00 49.31 360 GLN A CA 1
ATOM 2778 C C . GLN A 1 360 ? -30.288 -16.125 32.839 1.00 49.31 360 GLN A C 1
ATOM 2780 O O . GLN A 1 360 ? -30.593 -15.933 34.020 1.00 49.31 360 GLN A O 1
ATOM 2785 N N . PRO A 1 361 ? -29.530 -15.256 32.150 1.00 40.94 361 PRO A N 1
ATOM 2786 C CA . PRO A 1 361 ? -29.325 -13.909 32.620 1.00 40.94 361 PRO A CA 1
ATOM 2787 C C . PRO A 1 361 ? -30.537 -13.087 32.198 1.00 40.94 361 PRO A C 1
ATOM 2789 O O . PRO A 1 361 ? -30.990 -13.108 31.053 1.00 40.94 361 PRO A O 1
ATOM 2792 N N . ASN A 1 362 ? -31.055 -12.376 33.183 1.00 38.38 362 ASN A N 1
ATOM 2793 C CA . ASN A 1 362 ? -32.076 -11.358 33.072 1.00 38.38 362 ASN A CA 1
ATOM 2794 C C . ASN A 1 362 ? -31.780 -10.428 31.878 1.00 38.38 362 ASN A C 1
ATOM 2796 O O . ASN A 1 362 ? -30.727 -9.795 31.800 1.00 38.38 362 ASN A O 1
ATOM 2800 N N . ASN A 1 363 ? -32.702 -10.412 30.922 1.00 47.81 363 ASN A N 1
ATOM 2801 C CA . ASN A 1 363 ? -32.556 -9.796 29.613 1.00 47.81 363 ASN A CA 1
ATOM 2802 C C . ASN A 1 363 ? -32.780 -8.277 29.705 1.00 47.81 363 ASN A C 1
ATOM 2804 O O . ASN A 1 363 ? -33.887 -7.813 29.473 1.00 47.81 363 ASN A O 1
ATOM 2808 N N . ASN A 1 364 ? -31.736 -7.521 30.059 1.00 46.78 364 ASN A N 1
ATOM 2809 C CA . ASN A 1 364 ? -31.694 -6.053 29.956 1.00 46.78 364 ASN A CA 1
ATOM 2810 C C . ASN A 1 364 ? -30.464 -5.572 29.160 1.00 46.78 364 ASN A C 1
ATOM 2812 O O . ASN A 1 364 ? -29.946 -4.480 29.383 1.00 46.78 364 ASN A O 1
ATOM 2816 N N . ASN A 1 365 ? -29.994 -6.381 28.209 1.00 49.53 365 ASN A N 1
ATOM 2817 C CA . ASN A 1 365 ? -29.051 -5.924 27.194 1.00 49.53 365 ASN A CA 1
ATOM 2818 C C . ASN A 1 365 ? -29.850 -5.321 26.040 1.00 49.53 365 ASN A C 1
ATOM 2820 O O . ASN A 1 365 ? -30.123 -5.983 25.040 1.00 49.53 365 ASN A O 1
ATOM 2824 N N . THR A 1 366 ? -30.240 -4.058 26.191 1.00 53.88 366 THR A N 1
ATOM 2825 C CA . THR A 1 366 ? -30.817 -3.259 25.108 1.00 53.88 366 THR A CA 1
ATOM 2826 C C . THR A 1 366 ? -29.703 -2.911 24.118 1.00 53.88 366 THR A C 1
ATOM 2828 O O . THR A 1 366 ? -29.232 -1.780 24.064 1.00 53.88 366 THR A O 1
ATOM 2831 N N . TRP A 1 367 ? -29.240 -3.908 23.358 1.00 50.94 367 TRP A N 1
ATOM 2832 C CA . TRP A 1 367 ? -28.583 -3.648 22.082 1.00 50.94 367 TRP A CA 1
ATOM 2833 C C . TRP A 1 367 ? -29.593 -2.882 21.250 1.00 50.94 367 TRP A C 1
ATOM 2835 O O . TRP A 1 367 ? -30.689 -3.380 20.976 1.00 50.94 367 TRP A O 1
ATOM 2845 N N . THR A 1 368 ? -29.278 -1.632 20.937 1.00 69.69 368 THR A N 1
ATOM 2846 C CA . THR A 1 368 ? -30.159 -0.871 20.067 1.00 69.69 368 THR A CA 1
ATOM 2847 C C . THR A 1 368 ? -30.085 -1.477 18.668 1.00 69.69 368 THR A C 1
ATOM 2849 O O . THR A 1 368 ? -29.064 -2.034 18.266 1.00 69.69 368 THR A O 1
ATOM 2852 N N . GLU A 1 369 ? -31.166 -1.375 17.898 1.00 66.00 369 GLU A N 1
ATOM 2853 C CA . GLU A 1 369 ? -31.197 -1.808 16.490 1.00 66.00 369 GLU A CA 1
ATOM 2854 C C . GLU A 1 369 ? -30.061 -1.146 15.670 1.00 66.00 369 GLU A C 1
ATOM 2856 O O . GLU A 1 369 ? -29.558 -1.702 14.694 1.00 66.00 369 GLU A O 1
ATOM 2861 N N . LEU A 1 370 ? -29.591 0.013 16.146 1.00 70.56 370 LEU A N 1
ATOM 2862 C CA . LEU A 1 370 ? -28.412 0.735 15.682 1.00 70.56 370 LEU A CA 1
ATOM 2863 C C . LEU A 1 370 ? -27.092 -0.008 15.963 1.00 70.56 370 LEU A C 1
ATOM 2865 O O . LEU A 1 370 ? -26.262 -0.119 15.063 1.00 70.56 370 LEU A O 1
ATOM 2869 N N . ASP A 1 371 ? -26.896 -0.533 17.174 1.00 70.50 371 ASP A N 1
ATOM 2870 C CA . ASP A 1 371 ? -25.677 -1.265 17.547 1.00 70.50 371 ASP A CA 1
ATOM 2871 C C . ASP A 1 371 ? -25.540 -2.568 16.747 1.00 70.50 371 ASP A C 1
ATOM 2873 O O . ASP A 1 371 ? -24.446 -2.920 16.298 1.00 70.50 371 ASP A O 1
ATOM 2877 N N . GLU A 1 372 ? -26.663 -3.245 16.494 1.00 80.44 372 GLU A N 1
ATOM 2878 C CA . GLU A 1 372 ? -26.722 -4.439 15.645 1.00 80.44 372 GLU A CA 1
ATOM 2879 C C . GLU A 1 372 ? -26.376 -4.102 14.182 1.00 80.44 372 GLU A C 1
ATOM 2881 O O . GLU A 1 372 ? -25.562 -4.786 13.557 1.00 80.44 372 GLU A O 1
ATOM 2886 N N . ALA A 1 373 ? -26.907 -3.001 13.635 1.00 72.38 373 ALA A N 1
ATOM 2887 C CA . ALA A 1 373 ? -26.591 -2.560 12.275 1.00 72.38 373 ALA A CA 1
ATOM 2888 C C . ALA A 1 373 ? -25.110 -2.165 12.108 1.00 72.38 373 ALA A C 1
ATOM 2890 O O . ALA A 1 373 ? -24.479 -2.507 11.100 1.00 72.38 373 ALA A O 1
ATOM 2891 N N . ILE A 1 374 ? -24.525 -1.493 13.105 1.00 73.69 374 ILE A N 1
ATOM 2892 C CA . ILE A 1 374 ? -23.100 -1.127 13.118 1.00 73.69 374 ILE A CA 1
ATOM 2893 C C . ILE A 1 374 ? -22.230 -2.385 13.186 1.00 73.69 374 ILE A C 1
ATOM 2895 O O . ILE A 1 374 ? -21.251 -2.507 12.443 1.00 73.69 374 ILE A O 1
ATOM 2899 N N . LEU A 1 375 ? -22.593 -3.348 14.036 1.00 85.19 375 LEU A N 1
ATOM 2900 C CA . LEU A 1 375 ? -21.865 -4.605 14.166 1.00 85.19 375 LEU A CA 1
ATOM 2901 C C . LEU A 1 375 ? -21.910 -5.418 12.867 1.00 85.19 375 LEU A C 1
ATOM 2903 O O . LEU A 1 375 ? -20.869 -5.894 12.408 1.00 85.19 375 LEU A O 1
ATOM 2907 N N . GLN A 1 376 ? -23.079 -5.535 12.234 1.00 80.38 376 GLN A N 1
ATOM 2908 C CA . GLN A 1 376 ? -23.217 -6.229 10.952 1.00 80.38 376 GLN A CA 1
ATOM 2909 C C . GLN A 1 376 ? -22.429 -5.547 9.833 1.00 80.38 376 GLN A C 1
ATOM 2911 O O . GLN A 1 376 ? -21.808 -6.235 9.019 1.00 80.38 376 GLN A O 1
ATOM 2916 N N . THR A 1 377 ? -22.397 -4.214 9.820 1.00 79.62 377 THR A N 1
ATOM 2917 C CA . THR A 1 377 ? -21.597 -3.439 8.861 1.00 79.62 377 THR A CA 1
ATOM 2918 C C . THR A 1 377 ? -20.106 -3.705 9.062 1.00 79.62 377 THR A C 1
ATOM 2920 O O . THR A 1 377 ? -19.435 -4.124 8.122 1.00 79.62 377 THR A O 1
ATOM 2923 N N . LYS A 1 378 ? -19.600 -3.630 10.301 1.00 81.31 378 LYS A N 1
ATOM 2924 C CA . LYS A 1 378 ? -18.195 -3.954 10.611 1.00 81.31 378 LYS A CA 1
ATOM 2925 C C . LYS A 1 378 ? -17.816 -5.408 10.326 1.00 81.31 378 LYS A C 1
ATOM 2927 O O . LYS A 1 378 ? -16.673 -5.703 9.982 1.00 81.31 378 LYS A O 1
ATOM 2932 N N . MET A 1 379 ? -18.747 -6.342 10.503 1.00 84.50 379 MET A N 1
ATOM 2933 C CA . MET A 1 379 ? -18.534 -7.753 10.167 1.00 84.50 379 MET A CA 1
ATOM 2934 C C . MET A 1 379 ? -18.453 -7.969 8.654 1.00 84.50 379 MET A C 1
ATOM 2936 O O . MET A 1 379 ? -17.680 -8.813 8.199 1.00 84.50 379 MET A O 1
ATOM 2940 N N . ARG A 1 380 ? -19.233 -7.215 7.872 1.00 82.12 380 ARG A N 1
ATOM 2941 C CA . ARG A 1 380 ? -19.183 -7.246 6.407 1.00 82.12 380 ARG A CA 1
ATOM 2942 C C . ARG A 1 380 ? -17.901 -6.600 5.885 1.00 82.12 380 ARG A C 1
ATOM 2944 O O . ARG A 1 380 ? -17.230 -7.215 5.066 1.00 82.12 380 ARG A O 1
ATOM 2951 N N . GLU A 1 381 ? -17.508 -5.460 6.446 1.00 78.56 381 GLU A N 1
ATOM 2952 C CA . GLU A 1 381 ? -16.247 -4.770 6.150 1.00 78.56 381 GLU A CA 1
ATOM 2953 C C . GLU A 1 381 ? -15.036 -5.688 6.377 1.00 78.56 381 GLU A C 1
ATOM 2955 O O . GLU A 1 381 ? -14.232 -5.892 5.471 1.00 78.56 381 GLU A O 1
ATOM 2960 N N . ARG A 1 382 ? -14.971 -6.375 7.528 1.00 84.12 382 ARG A N 1
ATOM 2961 C CA . ARG A 1 382 ? -13.908 -7.361 7.796 1.00 84.12 382 ARG A CA 1
ATOM 2962 C C . ARG A 1 382 ? -13.901 -8.548 6.830 1.00 84.12 382 ARG A C 1
ATOM 2964 O O . ARG A 1 382 ? -12.838 -9.106 6.564 1.00 84.12 382 ARG A O 1
ATOM 2971 N N . ARG A 1 383 ? -15.060 -8.976 6.314 1.00 86.25 383 ARG A N 1
ATOM 2972 C CA . ARG A 1 383 ? -15.111 -10.028 5.280 1.00 86.25 383 ARG A CA 1
ATOM 2973 C C . ARG A 1 383 ? -14.567 -9.527 3.948 1.00 86.25 383 ARG A C 1
ATOM 2975 O O . ARG A 1 383 ? -13.834 -10.271 3.306 1.00 86.25 383 ARG A O 1
ATOM 2982 N N . ILE A 1 384 ? -14.899 -8.294 3.569 1.00 83.44 384 ILE A N 1
ATOM 2983 C CA . ILE A 1 384 ? -14.387 -7.659 2.350 1.00 83.44 384 ILE A CA 1
ATOM 2984 C C . ILE A 1 384 ? -12.866 -7.513 2.447 1.00 83.44 384 ILE A C 1
ATOM 2986 O O . ILE A 1 384 ? -12.161 -7.966 1.554 1.00 83.44 384 ILE A O 1
ATOM 2990 N N . GLU A 1 385 ? -12.349 -7.011 3.568 1.00 84.25 385 GLU A N 1
ATOM 2991 C CA . GLU A 1 385 ? -10.906 -6.874 3.804 1.00 84.25 385 GLU A CA 1
ATOM 2992 C C . GLU A 1 385 ? -10.173 -8.230 3.761 1.00 84.25 385 GLU A C 1
ATOM 2994 O O . GLU A 1 385 ? -9.092 -8.360 3.183 1.00 84.25 385 GLU A O 1
ATOM 2999 N N . ALA A 1 386 ? -10.765 -9.286 4.331 1.00 86.00 386 ALA A N 1
ATOM 3000 C CA . ALA A 1 386 ? -10.207 -10.635 4.242 1.00 86.00 386 ALA A CA 1
ATOM 3001 C C . ALA A 1 386 ? -10.182 -11.163 2.795 1.00 86.00 386 ALA A C 1
ATOM 3003 O O . ALA A 1 386 ? -9.236 -11.852 2.400 1.00 86.00 386 ALA A O 1
ATOM 3004 N N . GLU A 1 387 ? -11.200 -10.841 1.996 1.00 84.06 387 GLU A N 1
ATOM 3005 C CA . GLU A 1 387 ? -11.264 -11.223 0.588 1.00 84.06 387 GLU A CA 1
ATOM 3006 C C . GLU A 1 387 ? -10.284 -10.414 -0.276 1.00 84.06 387 GLU A C 1
ATOM 3008 O O . GLU A 1 387 ? -9.588 -11.009 -1.098 1.00 84.06 387 GLU A O 1
ATOM 3013 N N . GLU A 1 388 ? -10.127 -9.111 -0.035 1.00 77.00 388 GLU A N 1
ATOM 3014 C CA . GLU A 1 388 ? -9.104 -8.269 -0.673 1.00 77.00 388 GLU A CA 1
ATOM 3015 C C . GLU A 1 388 ? -7.694 -8.789 -0.387 1.00 77.00 388 GLU A C 1
ATOM 3017 O O . GLU A 1 388 ? -6.903 -8.976 -1.312 1.00 77.00 388 GLU A O 1
ATOM 3022 N N . ASN A 1 389 ? -7.396 -9.128 0.870 1.00 83.62 389 ASN A N 1
ATOM 3023 C CA . ASN A 1 389 ? -6.114 -9.721 1.249 1.00 83.62 389 ASN A CA 1
ATOM 3024 C C . ASN A 1 389 ? -5.877 -11.075 0.561 1.00 83.62 389 ASN A C 1
ATOM 3026 O O . ASN A 1 389 ? -4.765 -11.362 0.106 1.00 83.62 389 ASN A O 1
ATOM 3030 N N . ARG A 1 390 ? -6.923 -11.902 0.422 1.00 92.38 390 ARG A N 1
ATOM 3031 C CA . ARG A 1 390 ? -6.851 -13.168 -0.324 1.00 92.38 390 ARG A CA 1
ATOM 3032 C C . ARG A 1 390 ? -6.549 -12.925 -1.804 1.00 92.38 390 ARG A C 1
ATOM 3034 O O . ARG A 1 390 ? -5.693 -13.610 -2.365 1.00 92.38 390 ARG A O 1
ATOM 3041 N N . LEU A 1 391 ? -7.222 -11.960 -2.430 1.00 83.94 391 LEU A N 1
ATOM 3042 C CA . LEU A 1 391 ? -7.020 -11.610 -3.836 1.00 83.94 391 LEU A CA 1
ATOM 3043 C C . LEU A 1 391 ? -5.640 -10.988 -4.083 1.00 83.94 391 LEU A C 1
ATOM 3045 O O . LEU A 1 391 ? -4.990 -11.333 -5.067 1.00 83.94 391 LEU A O 1
ATOM 3049 N N . ALA A 1 392 ? -5.147 -10.145 -3.175 1.00 83.75 392 ALA A N 1
ATOM 3050 C CA . ALA A 1 392 ? -3.803 -9.576 -3.238 1.00 83.75 392 ALA A CA 1
ATOM 3051 C C . ALA A 1 392 ? -2.717 -10.661 -3.130 1.00 83.75 392 ALA A C 1
ATOM 3053 O O . ALA A 1 392 ? -1.735 -10.646 -3.881 1.00 83.75 392 ALA A O 1
ATOM 3054 N N . ALA A 1 393 ? -2.912 -11.650 -2.252 1.00 84.44 393 ALA A N 1
ATOM 3055 C CA . ALA A 1 393 ? -2.025 -12.807 -2.153 1.00 84.44 393 ALA A CA 1
ATOM 3056 C C . ALA A 1 393 ? -2.048 -13.660 -3.437 1.00 84.44 393 ALA A C 1
ATOM 3058 O O . ALA A 1 393 ? -0.994 -14.067 -3.930 1.00 84.44 393 ALA A O 1
ATOM 3059 N N . GLU A 1 394 ? -3.231 -13.889 -4.018 1.00 83.56 394 GLU A N 1
ATOM 3060 C CA . GLU A 1 394 ? -3.401 -14.625 -5.280 1.00 83.56 394 GLU A CA 1
ATOM 3061 C C . GLU A 1 394 ? -2.742 -13.885 -6.461 1.00 83.56 394 GLU A C 1
ATOM 3063 O O . GLU A 1 394 ? -2.000 -14.494 -7.234 1.00 83.56 394 GLU A O 1
ATOM 3068 N N . ALA A 1 395 ? -2.907 -12.562 -6.549 1.00 78.44 395 ALA A N 1
ATOM 3069 C CA . ALA A 1 395 ? -2.263 -11.719 -7.557 1.00 78.44 395 ALA A CA 1
ATOM 3070 C C . ALA A 1 395 ? -0.731 -11.730 -7.431 1.00 78.44 395 ALA A C 1
ATOM 3072 O O . ALA A 1 395 ? -0.019 -11.846 -8.429 1.00 78.44 395 ALA A O 1
ATOM 3073 N N . THR A 1 396 ? -0.211 -11.680 -6.202 1.00 84.56 396 THR A N 1
ATOM 3074 C CA . THR A 1 396 ? 1.235 -11.763 -5.946 1.00 84.56 396 THR A CA 1
ATOM 3075 C C . THR A 1 396 ? 1.793 -13.123 -6.369 1.00 84.56 396 THR A C 1
ATOM 3077 O O . THR A 1 396 ? 2.850 -13.194 -6.998 1.00 84.56 396 THR A O 1
ATOM 3080 N N . LYS A 1 397 ? 1.062 -14.208 -6.089 1.00 88.31 397 LYS A N 1
ATOM 3081 C CA . LYS A 1 397 ? 1.433 -15.562 -6.515 1.00 88.31 397 LYS A CA 1
ATOM 3082 C C . LYS A 1 397 ? 1.451 -15.691 -8.043 1.00 88.31 397 LYS A C 1
ATOM 3084 O O . LYS A 1 397 ? 2.424 -16.202 -8.593 1.00 88.31 397 LYS A O 1
ATOM 3089 N N . LEU A 1 398 ? 0.433 -15.177 -8.734 1.00 82.62 398 LEU A N 1
ATOM 3090 C CA . LEU A 1 398 ? 0.382 -15.174 -10.202 1.00 82.62 398 LEU A CA 1
ATOM 3091 C C . LEU A 1 398 ? 1.512 -14.335 -10.817 1.00 82.62 398 LEU A C 1
ATOM 3093 O O . LEU A 1 398 ? 2.137 -14.759 -11.790 1.00 82.62 398 LEU A O 1
ATOM 3097 N N . ALA A 1 399 ? 1.846 -13.187 -10.220 1.00 82.81 399 ALA A N 1
ATOM 3098 C CA . ALA A 1 399 ? 2.983 -12.378 -10.651 1.00 82.81 399 ALA A CA 1
ATOM 3099 C C . ALA A 1 399 ? 4.315 -13.143 -10.518 1.00 82.81 399 ALA A C 1
ATOM 3101 O O . ALA A 1 399 ? 5.145 -13.102 -11.430 1.00 82.81 399 ALA A O 1
ATOM 3102 N N . GLN A 1 400 ? 4.504 -13.894 -9.428 1.00 84.81 400 GLN A N 1
ATOM 3103 C CA . GLN A 1 400 ? 5.674 -14.759 -9.238 1.00 84.81 400 GLN A CA 1
ATOM 3104 C C . GLN A 1 400 ? 5.720 -15.908 -10.256 1.00 84.81 400 GLN A C 1
ATOM 3106 O O . GLN A 1 400 ? 6.771 -16.157 -10.847 1.00 84.81 400 GLN A O 1
ATOM 3111 N N . GLU A 1 401 ? 4.592 -16.576 -10.517 1.00 81.19 401 GLU A N 1
ATOM 3112 C CA . GLU A 1 401 ? 4.494 -17.632 -11.534 1.00 81.19 401 GLU A CA 1
ATOM 3113 C C . GLU A 1 401 ? 4.797 -17.095 -12.940 1.00 81.19 401 GLU A C 1
ATOM 3115 O O . GLU A 1 401 ? 5.526 -17.728 -13.703 1.00 81.19 401 GLU A O 1
ATOM 3120 N N . ARG A 1 402 ? 4.343 -15.881 -13.267 1.00 77.75 402 ARG A N 1
ATOM 3121 C CA . ARG A 1 402 ? 4.654 -15.205 -14.534 1.00 77.75 402 ARG A CA 1
ATOM 3122 C C . ARG A 1 402 ? 6.139 -14.868 -14.675 1.00 77.75 402 ARG A C 1
ATOM 3124 O O . ARG A 1 402 ? 6.698 -15.028 -15.761 1.00 77.75 402 ARG A O 1
ATOM 3131 N N . ILE A 1 403 ? 6.785 -14.400 -13.606 1.00 80.75 403 ILE A N 1
ATOM 3132 C CA . ILE A 1 403 ? 8.236 -14.151 -13.593 1.00 80.75 403 ILE A CA 1
ATOM 3133 C C . ILE A 1 403 ? 8.992 -15.466 -13.801 1.00 80.75 403 ILE A C 1
ATOM 3135 O O . ILE A 1 403 ? 9.899 -15.517 -14.632 1.00 80.75 403 ILE A O 1
ATOM 3139 N N . LYS A 1 404 ? 8.575 -16.537 -13.118 1.00 81.00 404 LYS A N 1
ATOM 3140 C CA . LYS A 1 404 ? 9.160 -17.874 -13.261 1.00 81.00 404 LYS A CA 1
ATOM 3141 C C . LYS A 1 404 ? 9.018 -18.409 -14.687 1.00 81.00 404 LYS A C 1
ATOM 3143 O O . LYS A 1 404 ? 10.013 -18.796 -15.285 1.00 81.00 404 LYS A O 1
ATOM 3148 N N . LEU A 1 405 ? 7.827 -18.317 -15.279 1.00 73.94 405 LEU A N 1
ATOM 3149 C CA . LEU A 1 405 ? 7.582 -18.732 -16.664 1.00 73.94 405 LEU A CA 1
ATOM 3150 C C . LEU A 1 405 ? 8.412 -17.931 -17.677 1.00 73.94 405 LEU A C 1
ATOM 3152 O O . LEU A 1 405 ? 8.885 -18.504 -18.653 1.00 73.94 405 LEU A O 1
ATOM 3156 N N . ARG A 1 406 ? 8.629 -16.625 -17.457 1.00 71.62 406 ARG A N 1
ATOM 3157 C CA . ARG A 1 406 ? 9.539 -15.816 -18.292 1.00 71.62 406 ARG A CA 1
ATOM 3158 C C . ARG A 1 406 ? 10.996 -16.244 -18.146 1.00 71.62 406 ARG A C 1
ATOM 3160 O O . ARG A 1 406 ? 11.730 -16.226 -19.128 1.00 71.62 406 ARG A O 1
ATOM 3167 N N . PHE A 1 407 ? 11.412 -16.605 -16.937 1.00 73.12 407 PHE A N 1
ATOM 3168 C CA . PHE A 1 407 ? 12.768 -17.071 -16.674 1.00 73.12 407 PHE A CA 1
ATOM 3169 C C . PHE A 1 407 ? 13.024 -18.439 -17.319 1.00 73.12 407 PHE A C 1
ATOM 3171 O O . PHE A 1 407 ? 14.042 -18.616 -17.983 1.00 73.12 407 PHE A O 1
ATOM 3178 N N . ASP A 1 408 ? 12.059 -19.354 -17.221 1.00 69.81 408 ASP A N 1
ATOM 3179 C CA . ASP A 1 408 ? 12.105 -20.668 -17.868 1.00 69.81 408 ASP A CA 1
ATOM 3180 C C . ASP A 1 408 ? 12.063 -20.549 -19.406 1.00 69.81 408 ASP A C 1
ATOM 3182 O O . ASP A 1 408 ? 12.686 -21.345 -20.103 1.00 69.81 408 ASP A O 1
ATOM 3186 N N . LEU A 1 409 ? 11.379 -19.532 -19.955 1.00 57.84 409 LEU A N 1
ATOM 3187 C CA . LEU A 1 409 ? 11.349 -19.240 -21.397 1.00 57.84 409 LEU A CA 1
ATOM 3188 C C . LEU A 1 409 ? 12.700 -18.733 -21.930 1.00 57.84 409 LEU A C 1
ATOM 3190 O O . LEU A 1 409 ? 13.053 -19.026 -23.066 1.00 57.84 409 LEU A O 1
ATOM 3194 N N . ASN A 1 410 ? 13.455 -17.997 -21.112 1.00 58.53 410 ASN A N 1
ATOM 3195 C CA . ASN A 1 410 ? 14.766 -17.451 -21.479 1.00 58.53 410 ASN A CA 1
ATOM 3196 C C . ASN A 1 410 ? 15.926 -18.447 -21.276 1.00 58.53 410 ASN A C 1
ATOM 3198 O O . ASN A 1 410 ? 17.054 -18.133 -21.647 1.00 58.53 410 ASN A O 1
ATOM 3202 N N . GLN A 1 411 ? 15.672 -19.611 -20.666 1.00 55.25 411 GLN A N 1
ATOM 3203 C CA . GLN A 1 411 ? 16.670 -20.662 -20.417 1.00 55.25 411 GLN A CA 1
ATOM 3204 C C . GLN A 1 411 ? 16.596 -21.852 -21.387 1.00 55.25 411 GLN A C 1
ATOM 3206 O O . GLN A 1 411 ? 17.378 -22.792 -21.253 1.00 55.25 411 GLN A O 1
ATOM 3211 N N . LEU A 1 412 ? 15.690 -21.830 -22.367 1.00 40.47 412 LEU A N 1
ATOM 3212 C CA . LEU A 1 412 ? 15.692 -22.811 -23.453 1.00 40.47 412 LEU A CA 1
ATOM 3213 C C . LEU A 1 412 ? 16.643 -22.342 -24.576 1.00 40.47 412 LEU A C 1
ATOM 3215 O O . LEU A 1 412 ? 16.493 -21.201 -25.017 1.00 40.47 412 LEU A O 1
ATOM 3219 N N . PRO A 1 413 ? 17.619 -23.172 -25.000 1.00 45.56 413 PRO A N 1
ATOM 3220 C CA . PRO A 1 413 ? 18.526 -22.868 -26.109 1.00 45.56 413 PRO A CA 1
ATOM 3221 C C . PRO A 1 413 ? 17.830 -22.810 -27.473 1.00 45.56 413 PRO A C 1
ATOM 3223 O O . PRO A 1 413 ? 16.787 -23.486 -27.649 1.00 45.56 413 PRO A O 1
#

Organism: NCBI:txid1389203